Protein AF-A0A924B5Y4-F1 (afdb_monomer)

pLDDT: mean 82.03, std 13.55, range [24.42, 97.62]

Foldseek 3Di:
DDPPPPPPDDDLVRLVLVLVLCQPQVCCLLALDRDDSVQWQAFQAWTKGQRFPQQSKIWTWGWLASRDLQTKIKTHIAPLVCLALVRHDGPVRCVVCVVVQVVCLVVVHDGDDDDSVVSVVVCSSRSHHNFAWIWMARSVPSDIDTDTNLVVVLVCCVPPQDDPQKHKKKAAAPDLCVQVCLVVLNFDAWGKIWPLPVVVNVLVQLQDPCQLVCQLVLNHRMWMFIGGSVRVCVQRVDPPHQKDKHKYDDPVQVVLCVVPVARADVLFVRHHQLAALQGSIIMMIIGHPVSRSVRSVGTDGHDHLLSLLVSLLVSLVSNLVSVCSHPVVCNVVSVVVSVLLNVLSLLLSLLSVCLSVLAALVLSVVSLVVHDPGQHRRNRHVPDDPSVVSVVSSVVSVVVDDDHDPSVVSVVVSCCSNVVPPPPPDPDDDD

Radius of gyration: 23.77 Å; Cα contacts (8 Å, |Δi|>4): 664; chains: 1; bounding box: 83×56×68 Å

Structure (mmCIF, N/CA/C/O backbone):
data_AF-A0A924B5Y4-F1
#
_entry.id   AF-A0A924B5Y4-F1
#
loop_
_atom_site.group_PDB
_atom_site.id
_atom_site.type_symbol
_atom_site.label_atom_id
_atom_site.label_alt_id
_atom_site.label_comp_id
_atom_site.label_asym_id
_atom_site.label_entity_id
_atom_site.label_seq_id
_atom_site.pdbx_PDB_ins_code
_atom_site.Cartn_x
_atom_site.Cartn_y
_atom_site.Cartn_z
_atom_site.occupancy
_atom_site.B_iso_or_equiv
_atom_site.auth_seq_id
_atom_site.auth_comp_id
_atom_site.auth_asym_id
_atom_site.auth_atom_id
_atom_site.pdbx_PDB_model_num
ATOM 1 N N . MET A 1 1 ? 55.555 -1.962 -23.690 1.00 42.62 1 MET A N 1
ATOM 2 C CA . MET A 1 1 ? 54.749 -2.516 -22.583 1.00 42.62 1 MET A CA 1
ATOM 3 C C . MET A 1 1 ? 53.409 -1.802 -22.609 1.00 42.62 1 MET A C 1
ATOM 5 O O . MET A 1 1 ? 53.379 -0.623 -22.283 1.00 42.62 1 MET A O 1
ATOM 9 N N . SER A 1 2 ? 52.344 -2.439 -23.107 1.00 38.19 2 SER A N 1
ATOM 10 C CA . SER A 1 2 ? 51.008 -1.841 -23.033 1.00 38.19 2 SER A CA 1
ATOM 11 C C . SER A 1 2 ? 50.506 -1.978 -21.601 1.00 38.19 2 SER A C 1
ATOM 13 O O . SER A 1 2 ? 50.459 -3.076 -21.048 1.00 38.19 2 SER A O 1
ATOM 15 N N . LEU A 1 3 ? 50.174 -0.847 -20.985 1.00 41.75 3 LEU A N 1
ATOM 16 C CA . LEU A 1 3 ? 49.397 -0.818 -19.756 1.00 41.75 3 LEU A CA 1
ATOM 17 C C . LEU A 1 3 ? 48.005 -1.339 -20.112 1.00 41.75 3 LEU A C 1
ATOM 19 O O . LEU A 1 3 ? 47.174 -0.599 -20.631 1.00 41.75 3 LEU A O 1
ATOM 23 N N . ASN A 1 4 ? 47.777 -2.632 -19.886 1.00 41.16 4 ASN A N 1
ATOM 24 C CA . ASN A 1 4 ? 46.430 -3.175 -19.829 1.00 41.16 4 ASN A CA 1
ATOM 25 C C . ASN A 1 4 ? 45.731 -2.471 -18.665 1.00 41.16 4 ASN A C 1
ATOM 27 O O . ASN A 1 4 ? 45.949 -2.809 -17.502 1.00 41.16 4 ASN A O 1
ATOM 31 N N . SER A 1 5 ? 44.932 -1.453 -18.980 1.00 44.41 5 SER A N 1
ATOM 32 C CA . SER A 1 5 ? 43.961 -0.907 -18.048 1.00 44.41 5 SER A CA 1
ATOM 33 C C . SER A 1 5 ? 42.965 -2.024 -17.754 1.00 44.41 5 SER A C 1
ATOM 35 O O . SER A 1 5 ? 42.061 -2.285 -18.549 1.00 44.41 5 SER A O 1
ATOM 37 N N . PHE A 1 6 ? 43.162 -2.731 -16.645 1.00 50.88 6 PHE A N 1
ATOM 38 C CA . PHE A 1 6 ? 42.131 -3.589 -16.083 1.00 50.88 6 PHE A CA 1
ATOM 39 C C . PHE A 1 6 ? 40.963 -2.675 -15.713 1.00 50.88 6 PHE A C 1
ATOM 41 O O . PHE A 1 6 ? 40.991 -2.005 -14.682 1.00 50.88 6 PHE A O 1
ATOM 48 N N . ALA A 1 7 ? 39.975 -2.571 -16.604 1.00 58.84 7 ALA A N 1
ATOM 49 C CA . ALA A 1 7 ? 38.702 -1.967 -16.260 1.00 58.84 7 ALA A CA 1
ATOM 50 C C . ALA A 1 7 ? 38.158 -2.754 -15.063 1.00 58.84 7 ALA A C 1
ATOM 52 O O . ALA A 1 7 ? 38.030 -3.976 -15.141 1.00 58.84 7 ALA A O 1
ATOM 53 N N . ALA A 1 8 ? 37.930 -2.069 -13.941 1.00 71.56 8 ALA A N 1
ATOM 54 C CA . ALA A 1 8 ? 37.337 -2.691 -12.768 1.00 71.56 8 ALA A CA 1
ATOM 55 C C . ALA A 1 8 ? 36.005 -3.335 -13.173 1.00 71.56 8 ALA A C 1
ATOM 57 O O . ALA A 1 8 ? 35.228 -2.728 -13.917 1.00 71.56 8 ALA A O 1
ATOM 58 N N . GLU A 1 9 ? 35.757 -4.563 -12.714 1.00 73.44 9 GLU A N 1
ATOM 59 C CA . GLU A 1 9 ? 34.491 -5.232 -12.995 1.00 73.44 9 GLU A CA 1
ATOM 60 C C . GLU A 1 9 ? 33.323 -4.366 -12.497 1.00 73.44 9 GLU A C 1
ATOM 62 O O . GLU A 1 9 ? 33.394 -3.808 -11.395 1.00 73.44 9 GLU A O 1
ATOM 67 N N . PRO A 1 10 ? 32.249 -4.221 -13.295 1.00 80.62 10 PRO A N 1
ATOM 68 C CA . PRO A 1 10 ? 31.121 -3.395 -12.909 1.00 80.62 10 PRO A CA 1
ATOM 69 C C . PRO A 1 10 ? 30.474 -3.964 -11.648 1.00 80.62 10 PRO A C 1
ATOM 71 O O . PRO A 1 10 ? 30.192 -5.161 -11.553 1.00 80.62 10 PRO A O 1
ATOM 74 N N . THR A 1 11 ? 30.192 -3.088 -10.690 1.00 89.62 11 THR A N 1
ATOM 75 C CA . THR A 1 11 ? 29.463 -3.434 -9.466 1.00 89.62 11 THR A CA 1
ATOM 76 C C . THR A 1 11 ? 28.086 -4.023 -9.793 1.00 89.62 11 THR A C 1
ATOM 78 O O . THR A 1 11 ? 27.497 -3.724 -10.834 1.00 89.62 11 THR A O 1
ATOM 81 N N . ILE A 1 12 ? 27.512 -4.804 -8.869 1.00 90.25 12 ILE A N 1
ATOM 82 C CA . ILE A 1 12 ? 26.147 -5.351 -9.006 1.00 90.25 12 ILE A CA 1
ATOM 83 C C . ILE A 1 12 ? 25.137 -4.241 -9.340 1.00 90.25 12 ILE A C 1
ATOM 85 O O . ILE A 1 12 ? 24.261 -4.420 -10.182 1.00 90.25 12 ILE A O 1
ATOM 89 N N . GLN A 1 13 ? 25.269 -3.066 -8.716 1.00 90.25 13 GLN A N 1
ATOM 90 C CA . GLN A 1 13 ? 24.391 -1.929 -8.994 1.00 90.25 13 GLN A CA 1
ATOM 91 C C . GLN A 1 13 ? 24.537 -1.425 -10.435 1.00 90.25 13 GLN A C 1
ATOM 93 O O . GLN A 1 13 ? 23.524 -1.261 -11.109 1.00 90.25 13 GLN A O 1
ATOM 98 N N . GLN A 1 14 ? 25.764 -1.252 -10.938 1.00 91.88 14 GLN A N 1
ATOM 99 C CA . GLN A 1 14 ? 26.007 -0.839 -12.329 1.00 91.88 14 GLN A CA 1
ATOM 100 C C . GLN A 1 14 ? 25.445 -1.851 -13.335 1.00 91.88 14 GLN A C 1
ATOM 102 O O . GLN A 1 14 ? 24.817 -1.467 -14.321 1.00 91.88 14 GLN A O 1
ATOM 107 N N . GLN A 1 15 ? 25.595 -3.150 -13.063 1.00 92.38 15 GLN A N 1
ATOM 108 C CA . GLN A 1 15 ? 25.023 -4.197 -13.912 1.00 92.38 15 GLN A CA 1
ATOM 109 C C . GLN A 1 15 ? 23.488 -4.133 -13.938 1.00 92.38 15 GLN A C 1
ATOM 111 O O . GLN A 1 15 ? 22.880 -4.218 -15.005 1.00 92.38 15 GLN A O 1
ATOM 116 N N . ARG A 1 16 ? 22.842 -3.912 -12.787 1.00 94.25 16 ARG A N 1
ATOM 117 C CA . ARG A 1 16 ? 21.380 -3.747 -12.708 1.00 94.25 16 ARG A CA 1
ATOM 118 C C . ARG A 1 16 ? 20.889 -2.496 -13.430 1.00 94.25 16 ARG A C 1
ATOM 120 O O . ARG A 1 16 ? 19.901 -2.582 -14.153 1.00 94.25 16 ARG A O 1
ATOM 127 N N . VAL A 1 17 ? 21.583 -1.368 -13.280 1.00 96.00 17 VAL A N 1
ATOM 128 C CA . VAL A 1 17 ? 21.292 -0.133 -14.029 1.00 96.00 17 VAL A CA 1
ATOM 129 C C . VAL A 1 17 ? 21.338 -0.416 -15.532 1.00 96.00 17 VAL A C 1
ATOM 131 O O . VAL A 1 17 ? 20.384 -0.102 -16.239 1.00 96.00 17 VAL A O 1
ATOM 134 N N . SER A 1 18 ? 22.375 -1.108 -16.011 1.00 95.69 18 SER A N 1
ATOM 135 C CA . SER A 1 18 ? 22.495 -1.497 -17.422 1.00 95.69 18 SER A CA 1
ATOM 136 C C . SER A 1 18 ? 21.327 -2.372 -17.902 1.00 95.69 18 SER A C 1
ATOM 138 O O . SER A 1 18 ? 20.749 -2.113 -18.961 1.00 95.69 18 SER A O 1
ATOM 140 N N . LEU A 1 19 ? 20.921 -3.370 -17.107 1.00 96.31 19 LEU A N 1
ATOM 141 C CA . LEU A 1 19 ? 19.767 -4.219 -17.419 1.00 96.31 19 LEU A CA 1
ATOM 142 C C . LEU A 1 19 ? 18.460 -3.417 -17.511 1.00 96.31 19 LEU A C 1
ATOM 144 O O . LEU A 1 19 ? 17.681 -3.622 -18.442 1.00 96.31 19 LEU A O 1
ATOM 148 N N . ILE A 1 20 ? 18.233 -2.494 -16.575 1.00 97.38 20 ILE A N 1
ATOM 149 C CA . ILE A 1 20 ? 17.045 -1.632 -16.548 1.00 97.38 20 ILE A CA 1
ATOM 150 C C . ILE A 1 20 ? 17.029 -0.696 -17.762 1.00 97.38 20 ILE A C 1
ATOM 152 O O . ILE A 1 20 ? 16.011 -0.617 -18.452 1.00 97.38 20 ILE A O 1
ATOM 156 N N . LEU A 1 21 ? 18.154 -0.041 -18.075 1.00 97.38 21 LEU A N 1
ATOM 157 C CA . LEU A 1 21 ? 18.277 0.810 -19.264 1.00 97.38 21 LEU A CA 1
ATOM 158 C C . LEU A 1 21 ? 17.957 0.034 -20.535 1.00 97.38 21 LEU A C 1
ATOM 160 O O . LEU A 1 21 ? 17.164 0.495 -21.352 1.00 97.38 21 LEU A O 1
ATOM 164 N N . LYS A 1 22 ? 18.526 -1.167 -20.684 1.00 96.75 22 LYS A N 1
ATOM 165 C CA . LYS A 1 22 ? 18.254 -2.039 -21.829 1.00 96.75 22 LYS A CA 1
ATOM 166 C C . LYS A 1 22 ? 16.771 -2.405 -21.913 1.00 96.75 22 LYS A C 1
ATOM 168 O O . LYS A 1 22 ? 16.194 -2.341 -22.994 1.00 96.75 22 LYS A O 1
ATOM 173 N N . ALA A 1 23 ? 16.140 -2.756 -20.792 1.00 96.94 23 ALA A N 1
ATOM 174 C CA . ALA A 1 23 ? 14.726 -3.123 -20.758 1.00 96.94 23 ALA A CA 1
ATOM 175 C C . ALA A 1 23 ? 13.802 -1.980 -21.216 1.00 96.94 23 ALA A C 1
ATOM 177 O O . ALA A 1 23 ? 12.871 -2.224 -21.982 1.00 96.94 23 ALA A O 1
ATOM 178 N N . PHE A 1 24 ? 14.055 -0.739 -20.800 1.00 96.44 24 PHE A N 1
ATOM 179 C CA . PHE A 1 24 ? 13.254 0.403 -21.247 1.00 96.44 24 PHE A CA 1
ATOM 180 C C . PHE A 1 24 ? 13.595 0.839 -22.674 1.00 96.44 24 PHE A C 1
ATOM 182 O O . PHE A 1 24 ? 12.697 0.996 -23.498 1.00 96.44 24 PHE A O 1
ATOM 189 N N . ASN A 1 25 ? 14.881 0.989 -22.997 1.00 96.25 25 ASN A N 1
ATOM 190 C CA . ASN A 1 25 ? 15.318 1.518 -24.292 1.00 96.25 25 ASN A CA 1
ATOM 191 C C . ASN A 1 25 ? 15.069 0.557 -25.464 1.00 96.25 25 ASN A C 1
ATOM 193 O O . ASN A 1 25 ? 15.056 0.998 -26.608 1.00 96.25 25 ASN A O 1
ATOM 197 N N . ASN A 1 26 ? 14.801 -0.726 -25.196 1.00 95.19 26 ASN A N 1
ATOM 198 C CA . ASN A 1 26 ? 14.299 -1.671 -26.198 1.00 95.19 26 ASN A CA 1
ATOM 199 C C . ASN A 1 26 ? 12.836 -1.414 -26.614 1.00 95.19 26 ASN A C 1
ATOM 201 O O . ASN A 1 26 ? 12.369 -2.034 -27.567 1.00 95.19 26 ASN A O 1
ATOM 205 N N . ARG A 1 27 ? 12.112 -0.532 -25.910 1.00 92.81 27 ARG A N 1
ATOM 206 C CA . ARG A 1 27 ? 10.743 -0.096 -26.228 1.00 92.81 27 ARG A CA 1
ATOM 207 C C . ARG A 1 27 ? 10.636 1.438 -26.298 1.00 92.81 27 ARG A C 1
ATOM 209 O O . ARG A 1 27 ? 9.907 2.049 -25.507 1.00 92.81 27 ARG A O 1
ATOM 216 N N . PRO A 1 28 ? 11.372 2.094 -27.214 1.00 91.19 28 PRO A N 1
ATOM 217 C CA . PRO A 1 28 ? 11.437 3.556 -27.297 1.00 91.19 28 PRO A CA 1
ATOM 218 C C . PRO A 1 28 ? 10.090 4.210 -27.658 1.00 91.19 28 PRO A C 1
ATOM 220 O O . PRO A 1 28 ? 9.880 5.405 -27.425 1.00 91.19 28 PRO A O 1
ATOM 223 N N . GLU A 1 29 ? 9.141 3.450 -28.203 1.00 89.38 29 GLU A N 1
ATOM 224 C CA . GLU A 1 29 ? 7.773 3.898 -28.454 1.00 89.38 29 GLU A CA 1
ATOM 225 C C . GLU A 1 29 ? 7.031 4.291 -27.168 1.00 89.38 29 GLU A C 1
ATOM 227 O O . GLU A 1 29 ? 6.195 5.189 -27.218 1.00 89.38 29 GLU A O 1
ATOM 232 N N . ASN A 1 30 ? 7.403 3.715 -26.017 1.00 87.62 30 ASN A N 1
ATOM 233 C CA . ASN A 1 30 ? 6.803 4.004 -24.708 1.00 87.62 30 ASN A CA 1
ATOM 234 C C . ASN A 1 30 ? 7.574 5.068 -23.905 1.00 87.62 30 ASN A C 1
ATOM 236 O O . ASN A 1 30 ? 7.285 5.287 -22.731 1.00 87.62 30 ASN A O 1
ATOM 240 N N . LEU A 1 31 ? 8.581 5.707 -24.511 1.00 92.19 31 LEU A N 1
ATOM 241 C CA . LEU A 1 31 ? 9.456 6.671 -23.847 1.00 92.19 31 LEU A CA 1
ATOM 242 C C . LEU A 1 31 ? 9.463 8.018 -24.565 1.00 92.19 31 LEU A C 1
ATOM 244 O O . LEU A 1 31 ? 9.693 8.085 -25.774 1.00 92.19 31 LEU A O 1
ATOM 248 N N . ILE A 1 32 ? 9.284 9.117 -23.829 1.00 92.00 32 ILE 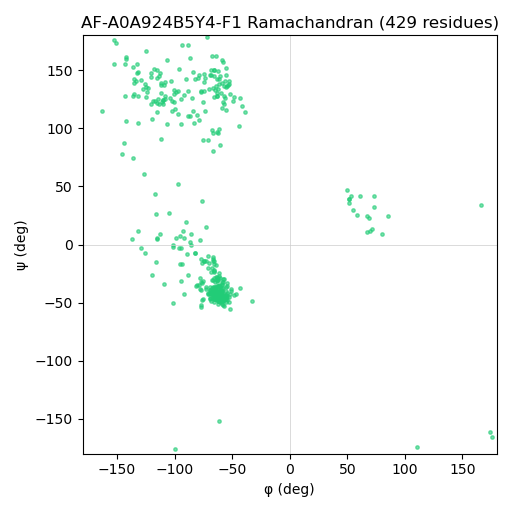A N 1
ATOM 249 C CA . ILE A 1 32 ? 9.413 10.474 -24.397 1.00 92.00 32 ILE A CA 1
ATOM 250 C C . ILE A 1 32 ? 10.839 10.773 -24.881 1.00 92.00 32 ILE A C 1
ATOM 252 O O . ILE A 1 32 ? 11.024 11.530 -25.829 1.00 92.00 32 ILE A O 1
ATOM 256 N N . ARG A 1 33 ? 11.834 10.132 -24.263 1.00 94.06 33 ARG A N 1
ATOM 257 C CA . ARG A 1 33 ? 13.239 10.090 -24.672 1.00 94.06 33 ARG A CA 1
ATOM 258 C C . ARG A 1 33 ? 13.870 8.788 -24.167 1.00 94.06 33 ARG A C 1
ATOM 260 O O . ARG A 1 33 ? 13.384 8.263 -23.167 1.00 94.06 33 ARG A O 1
ATOM 267 N N . PRO A 1 34 ? 14.947 8.284 -24.790 1.00 95.56 34 PRO A N 1
ATOM 268 C CA . PRO A 1 34 ? 15.715 7.187 -24.213 1.00 95.56 34 PRO A CA 1
ATOM 269 C C . PRO A 1 34 ? 16.138 7.498 -22.771 1.00 95.56 34 PRO A C 1
ATOM 271 O O . PRO A 1 34 ? 16.498 8.640 -22.455 1.00 95.56 34 PRO A O 1
ATOM 274 N N . LEU A 1 35 ? 16.089 6.481 -21.914 1.00 96.88 35 LEU A N 1
ATOM 275 C CA . LEU A 1 35 ? 16.594 6.571 -20.552 1.00 96.88 35 LEU A CA 1
ATOM 276 C C . LEU A 1 35 ? 18.119 6.539 -20.547 1.00 96.88 35 LEU A C 1
ATOM 278 O O . LEU A 1 35 ? 18.747 5.845 -21.355 1.00 96.88 35 LEU A O 1
ATOM 282 N N . VAL A 1 36 ? 18.693 7.258 -19.592 1.00 96.56 36 VAL A N 1
ATOM 283 C CA . VAL A 1 36 ? 20.126 7.305 -19.295 1.00 96.56 36 VAL A CA 1
ATOM 284 C C . VAL A 1 36 ? 20.369 6.947 -17.829 1.00 96.56 36 VAL A C 1
ATOM 286 O O . VAL A 1 36 ? 19.439 6.905 -17.029 1.00 96.56 36 VAL A O 1
ATOM 289 N N . GLU A 1 37 ? 21.620 6.674 -17.451 1.00 95.88 37 GLU A N 1
ATOM 290 C CA . GLU A 1 37 ? 21.959 6.210 -16.094 1.00 95.88 37 GLU A CA 1
ATOM 291 C C . GLU A 1 37 ? 21.452 7.138 -14.982 1.00 95.88 37 GLU A C 1
ATOM 293 O O . GLU A 1 37 ? 21.002 6.654 -13.947 1.00 95.88 37 GLU A O 1
ATOM 298 N N . SER A 1 38 ? 21.457 8.458 -15.205 1.00 95.38 38 SER A N 1
ATOM 299 C CA . SER A 1 38 ? 20.978 9.439 -14.224 1.00 95.38 38 SER A CA 1
ATOM 300 C C . SER A 1 38 ? 19.474 9.373 -13.949 1.00 95.38 38 SER A C 1
ATOM 302 O O . SER A 1 38 ? 19.035 9.954 -12.964 1.00 95.38 38 SER A O 1
ATOM 304 N N . ASP A 1 39 ? 18.701 8.683 -14.793 1.00 96.19 39 ASP A N 1
ATOM 305 C CA . ASP A 1 39 ? 17.264 8.459 -14.598 1.00 96.19 39 ASP A CA 1
ATOM 306 C C . ASP A 1 39 ? 16.983 7.281 -13.643 1.00 96.19 39 ASP A C 1
ATOM 308 O O . ASP A 1 39 ? 15.829 7.009 -13.303 1.00 96.19 39 ASP A O 1
ATOM 312 N N . ILE A 1 40 ? 18.018 6.535 -13.232 1.00 96.44 40 ILE A N 1
ATOM 313 C CA . ILE A 1 40 ? 17.900 5.356 -12.370 1.00 96.44 40 ILE A CA 1
ATOM 314 C C . ILE A 1 40 ? 18.591 5.627 -11.036 1.00 96.44 40 ILE A C 1
ATOM 316 O O . ILE A 1 40 ? 19.811 5.725 -10.929 1.00 96.44 40 ILE A O 1
ATOM 320 N N . HIS A 1 41 ? 17.790 5.663 -9.980 1.00 94.38 41 HIS A N 1
ATOM 321 C CA . HIS A 1 41 ? 18.229 5.916 -8.618 1.00 94.38 41 HIS A CA 1
ATOM 322 C C . HIS A 1 41 ? 18.189 4.616 -7.819 1.00 94.38 41 HIS A C 1
ATOM 324 O O . HIS A 1 41 ? 17.124 4.147 -7.413 1.00 94.38 41 HIS A O 1
ATOM 330 N N . MET A 1 42 ? 19.356 4.020 -7.588 1.00 91.38 42 MET A N 1
ATOM 331 C CA . MET A 1 42 ? 19.486 2.789 -6.808 1.00 91.38 42 MET A CA 1
ATOM 332 C C . MET A 1 42 ? 19.731 3.097 -5.330 1.00 91.38 42 MET A C 1
ATOM 334 O O . MET A 1 42 ? 20.644 3.836 -4.976 1.00 91.38 42 MET A O 1
ATOM 338 N N . GLY A 1 43 ? 18.933 2.480 -4.467 1.00 86.06 43 GLY A N 1
ATOM 339 C CA . GLY A 1 43 ? 19.186 2.361 -3.037 1.00 86.06 43 GLY A CA 1
ATOM 340 C C . GLY A 1 43 ? 19.779 0.992 -2.668 1.00 86.06 43 GLY A C 1
ATOM 341 O O . GLY A 1 43 ? 20.022 0.148 -3.536 1.00 86.06 43 GLY A O 1
ATOM 342 N N . PRO A 1 44 ? 19.984 0.723 -1.366 1.00 77.00 44 PRO A N 1
ATOM 343 C CA . PRO A 1 44 ? 20.545 -0.541 -0.885 1.00 77.00 44 PRO A CA 1
ATOM 344 C C . PRO A 1 44 ? 19.706 -1.783 -1.218 1.00 77.00 44 PRO A C 1
ATOM 346 O O . PRO A 1 44 ? 20.273 -2.836 -1.470 1.00 77.00 44 PRO A O 1
ATOM 349 N N . ALA A 1 45 ? 18.372 -1.678 -1.210 1.00 72.25 45 ALA A N 1
ATOM 350 C CA . ALA A 1 45 ? 17.451 -2.821 -1.346 1.00 72.25 45 ALA A CA 1
ATOM 351 C C . ALA A 1 45 ? 16.332 -2.607 -2.387 1.00 72.25 45 ALA A C 1
ATOM 353 O O . ALA A 1 45 ? 15.363 -3.361 -2.447 1.00 72.25 45 ALA A O 1
ATOM 354 N N . GLY A 1 46 ? 16.439 -1.558 -3.197 1.00 86.00 46 GLY A N 1
ATOM 355 C CA . GLY A 1 46 ? 15.432 -1.158 -4.174 1.00 86.00 46 GLY A CA 1
ATOM 356 C C . GLY A 1 46 ? 15.822 0.163 -4.816 1.00 86.00 46 GLY A C 1
ATOM 357 O O . GLY A 1 46 ? 16.981 0.560 -4.734 1.00 86.00 46 GLY A O 1
ATOM 358 N N . GLY A 1 47 ? 14.880 0.863 -5.433 1.00 92.69 47 GLY A N 1
ATOM 359 C CA . GLY A 1 47 ? 15.186 2.133 -6.084 1.00 92.69 47 GLY A CA 1
ATOM 360 C C . GLY A 1 47 ? 14.011 2.746 -6.826 1.00 92.69 47 GLY A C 1
ATOM 361 O O . GLY A 1 47 ? 12.864 2.325 -6.656 1.00 92.69 47 GLY A O 1
ATOM 362 N N . ARG A 1 48 ? 14.315 3.731 -7.665 1.00 94.88 48 ARG A N 1
ATOM 363 C CA . ARG A 1 48 ? 13.364 4.431 -8.525 1.00 94.88 48 ARG A CA 1
ATOM 364 C C . ARG A 1 48 ? 13.933 4.584 -9.932 1.00 94.88 48 ARG A C 1
ATOM 366 O O . ARG A 1 48 ? 15.118 4.854 -10.077 1.00 94.88 48 ARG A O 1
ATOM 373 N N . VAL A 1 49 ? 13.084 4.450 -10.946 1.00 95.31 49 VAL A N 1
ATOM 374 C CA . VAL A 1 49 ? 13.383 4.880 -12.320 1.00 95.31 49 VAL A CA 1
ATOM 375 C C . VAL A 1 49 ? 12.443 6.010 -12.692 1.00 95.31 49 VAL A C 1
ATOM 377 O O . VAL A 1 49 ? 11.230 5.823 -12.618 1.00 95.31 49 VAL A O 1
ATOM 380 N N . ASP A 1 50 ? 12.981 7.144 -13.113 1.00 94.00 50 ASP A N 1
ATOM 381 C CA . ASP A 1 50 ? 12.208 8.292 -13.577 1.00 94.00 50 ASP A CA 1
ATOM 382 C C . ASP A 1 50 ? 12.067 8.220 -15.103 1.00 94.00 50 ASP A C 1
ATOM 384 O O . ASP A 1 50 ? 13.010 8.444 -15.854 1.00 94.00 50 ASP A O 1
ATOM 388 N N . VAL A 1 51 ? 10.880 7.821 -15.571 1.00 92.56 51 VAL A N 1
ATOM 389 C CA . VAL A 1 51 ? 10.649 7.444 -16.979 1.00 92.56 51 VAL A CA 1
ATOM 390 C C . VAL A 1 51 ? 10.118 8.609 -17.809 1.00 92.56 51 VAL A C 1
ATOM 392 O O . VAL A 1 51 ? 10.382 8.707 -19.008 1.00 92.56 51 VAL A O 1
ATOM 395 N N . ASN A 1 52 ? 9.356 9.501 -17.180 1.00 90.00 52 ASN A N 1
ATOM 396 C CA . ASN A 1 52 ? 8.858 10.714 -17.808 1.00 90.00 52 ASN A CA 1
ATOM 397 C C . ASN A 1 52 ? 8.883 11.854 -16.786 1.00 90.00 52 ASN A C 1
ATOM 399 O O . ASN A 1 52 ? 8.057 11.907 -15.876 1.00 90.00 52 ASN A O 1
ATOM 403 N N . ASP A 1 53 ? 9.833 12.767 -16.955 1.00 84.69 53 ASP A N 1
ATOM 404 C CA . ASP A 1 53 ? 10.039 13.946 -16.114 1.00 84.69 53 ASP A CA 1
ATOM 405 C C . ASP A 1 53 ? 8.888 14.957 -16.227 1.00 84.69 53 ASP A C 1
ATOM 407 O O . ASP A 1 53 ? 8.421 15.478 -15.213 1.00 84.69 53 ASP A O 1
ATOM 411 N N . LYS A 1 54 ? 8.363 15.178 -17.439 1.00 84.75 54 LYS A N 1
ATOM 412 C CA . LYS A 1 54 ? 7.231 16.087 -17.696 1.00 84.75 54 LYS A CA 1
ATOM 413 C C . LYS A 1 54 ? 5.957 15.648 -16.978 1.00 84.75 54 LYS A C 1
ATOM 415 O O . LYS A 1 54 ? 5.232 16.478 -16.439 1.00 84.75 54 LYS A O 1
ATOM 420 N N . ALA A 1 55 ? 5.692 14.346 -16.975 1.00 80.56 55 ALA A N 1
ATOM 421 C CA . ALA A 1 55 ? 4.521 13.744 -16.347 1.00 80.56 55 ALA A CA 1
ATOM 422 C C . ALA A 1 55 ? 4.769 13.252 -14.914 1.00 80.56 55 ALA A C 1
ATOM 424 O O . ALA A 1 55 ? 3.840 12.747 -14.282 1.00 80.56 55 ALA A O 1
ATOM 425 N N . LYS A 1 56 ? 6.010 13.355 -14.416 1.00 83.81 56 LYS A N 1
ATOM 426 C CA . LYS A 1 56 ? 6.454 12.792 -13.129 1.00 83.81 56 LYS A CA 1
ATOM 427 C C . LYS A 1 56 ? 6.098 11.3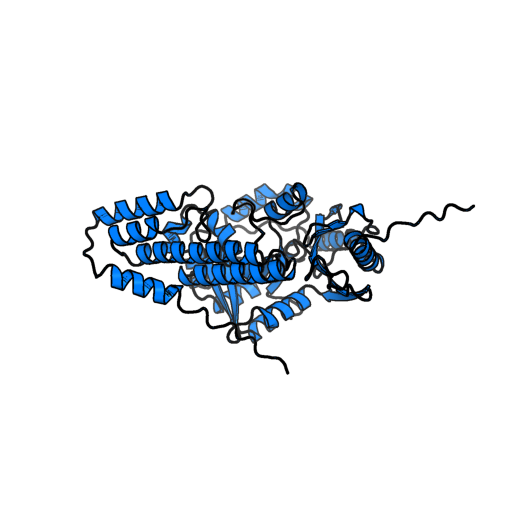03 -12.992 1.00 83.81 56 LYS A C 1
ATOM 429 O O . LYS A 1 56 ? 5.662 10.854 -11.932 1.00 83.81 56 LYS A O 1
ATOM 434 N N . PHE A 1 57 ? 6.226 10.548 -14.086 1.00 87.25 57 PHE A N 1
ATOM 435 C CA . PHE A 1 57 ? 5.939 9.117 -14.105 1.00 87.25 57 PHE A CA 1
ATOM 436 C C . PHE A 1 57 ? 7.208 8.311 -13.863 1.00 87.25 57 PHE A C 1
ATOM 438 O O . PHE A 1 57 ? 8.197 8.436 -14.591 1.00 87.25 57 PHE A O 1
ATOM 445 N N . SER A 1 58 ? 7.138 7.441 -12.861 1.00 92.00 58 SER A N 1
ATOM 446 C CA . SER A 1 58 ? 8.289 6.708 -12.354 1.00 92.00 58 SER A CA 1
ATOM 447 C C . SER A 1 58 ? 7.909 5.282 -11.971 1.00 92.00 58 SER A C 1
ATOM 449 O O . SER A 1 58 ? 6.747 4.976 -11.693 1.00 92.00 58 SER A O 1
ATOM 451 N N . TYR A 1 59 ? 8.910 4.411 -11.908 1.00 94.56 59 TYR A N 1
ATOM 452 C CA . TYR A 1 59 ? 8.784 3.029 -11.464 1.00 94.56 59 TYR A CA 1
ATOM 453 C C . TYR A 1 59 ? 9.511 2.831 -10.141 1.00 94.56 59 TYR A C 1
ATOM 455 O O . TYR A 1 59 ? 10.625 3.317 -9.956 1.00 94.56 59 TYR A O 1
ATOM 463 N N . TYR A 1 60 ? 8.895 2.079 -9.239 1.00 94.62 60 TYR A N 1
ATOM 464 C CA . TYR A 1 60 ? 9.553 1.501 -8.081 1.00 94.62 60 TYR A CA 1
ATOM 465 C C . TYR A 1 60 ? 10.369 0.288 -8.525 1.00 94.62 60 TYR A C 1
ATOM 467 O O . TYR A 1 60 ? 9.850 -0.581 -9.227 1.00 94.62 60 TYR A O 1
ATOM 475 N N . ILE A 1 61 ? 11.626 0.214 -8.095 1.00 95.19 61 ILE A N 1
ATOM 476 C CA . ILE A 1 61 ? 12.507 -0.927 -8.333 1.00 95.19 61 ILE A CA 1
ATOM 477 C C . ILE A 1 61 ? 12.471 -1.820 -7.097 1.00 95.19 61 ILE A C 1
ATOM 479 O O . ILE A 1 61 ? 12.995 -1.459 -6.040 1.00 95.19 61 ILE A O 1
ATOM 483 N N . HIS A 1 62 ? 11.900 -3.008 -7.252 1.00 93.62 62 HIS A N 1
ATOM 484 C CA . HIS A 1 62 ? 11.979 -4.083 -6.279 1.00 93.62 62 HIS A CA 1
ATOM 485 C C . HIS A 1 62 ? 13.064 -5.082 -6.683 1.00 93.62 62 HIS A C 1
ATOM 487 O O . HIS A 1 62 ? 13.092 -5.564 -7.815 1.00 93.62 62 HIS A O 1
ATOM 493 N N . ILE A 1 63 ? 13.930 -5.433 -5.737 1.00 92.06 63 ILE A N 1
ATOM 494 C CA . ILE A 1 63 ? 14.925 -6.495 -5.890 1.00 92.06 63 ILE A CA 1
ATOM 495 C C . ILE A 1 63 ? 14.709 -7.462 -4.740 1.00 92.06 63 ILE A C 1
ATOM 497 O O . ILE A 1 63 ? 14.676 -7.028 -3.589 1.00 92.06 63 ILE A O 1
ATOM 501 N N . ALA A 1 64 ? 14.543 -8.747 -5.047 1.00 86.94 64 ALA A N 1
ATOM 502 C CA . ALA A 1 64 ? 14.262 -9.754 -4.032 1.00 86.94 64 ALA A CA 1
ATOM 503 C C . ALA A 1 64 ? 15.470 -10.003 -3.116 1.00 86.94 64 ALA A C 1
ATOM 505 O O . ALA A 1 64 ? 15.283 -10.102 -1.909 1.00 86.94 64 ALA A O 1
ATOM 506 N N . GLU A 1 65 ? 16.683 -10.065 -3.678 1.00 91.62 65 GLU A N 1
ATOM 507 C CA . GLU A 1 65 ? 17.938 -10.297 -2.950 1.00 91.62 65 GLU A CA 1
ATOM 508 C C . GLU A 1 65 ? 18.990 -9.264 -3.381 1.00 91.62 65 GLU A C 1
ATOM 510 O O . GLU A 1 65 ? 19.557 -9.317 -4.475 1.00 91.62 65 GLU A O 1
ATOM 515 N N . ALA A 1 66 ? 19.249 -8.264 -2.534 1.00 88.12 66 ALA A N 1
ATOM 516 C CA . ALA A 1 66 ? 20.008 -7.079 -2.928 1.00 88.12 66 ALA A CA 1
ATOM 517 C C . ALA A 1 66 ? 21.472 -7.375 -3.281 1.00 88.12 66 ALA A C 1
ATOM 519 O O . ALA A 1 66 ? 22.033 -6.702 -4.144 1.00 88.12 66 ALA A O 1
ATOM 520 N N . ASN A 1 67 ? 22.060 -8.406 -2.682 1.00 88.25 67 ASN A N 1
ATOM 521 C CA . ASN A 1 67 ? 23.459 -8.776 -2.896 1.00 88.25 67 ASN A CA 1
ATOM 522 C C . ASN A 1 67 ? 23.647 -9.885 -3.945 1.00 88.25 67 ASN A C 1
ATOM 524 O O . ASN A 1 67 ? 24.786 -10.216 -4.257 1.00 88.25 67 ASN A O 1
ATOM 528 N N . ASP A 1 68 ? 22.566 -10.442 -4.504 1.00 90.75 68 ASP A N 1
ATOM 529 C CA . ASP A 1 68 ? 22.645 -11.432 -5.581 1.00 90.75 68 ASP A CA 1
ATOM 530 C C . ASP A 1 68 ? 22.387 -10.776 -6.943 1.00 90.75 68 ASP A C 1
ATOM 532 O O . ASP A 1 68 ? 21.292 -10.283 -7.230 1.00 90.75 68 ASP A O 1
ATOM 536 N N . MET A 1 69 ? 23.391 -10.788 -7.820 1.00 88.06 69 MET A N 1
ATOM 537 C CA . MET A 1 69 ? 23.244 -10.272 -9.181 1.00 88.06 69 MET A CA 1
ATOM 538 C C . MET A 1 69 ? 22.208 -11.060 -10.001 1.00 88.06 69 MET A C 1
ATOM 540 O O . MET A 1 69 ? 21.556 -10.492 -10.873 1.00 88.06 69 MET A O 1
ATOM 544 N N . LYS A 1 70 ? 22.000 -12.346 -9.696 1.00 92.25 70 LYS A N 1
ATOM 545 C CA . LYS A 1 70 ? 21.019 -13.190 -10.392 1.00 92.25 70 LYS A CA 1
ATOM 546 C C . LYS A 1 70 ? 19.581 -12.929 -9.949 1.00 92.25 70 LYS A C 1
ATOM 548 O O . LYS A 1 70 ? 18.658 -13.363 -10.642 1.00 92.25 70 LYS A O 1
ATOM 553 N N . SER A 1 71 ? 19.381 -12.202 -8.846 1.00 92.50 71 SER A N 1
ATOM 554 C CA . SER A 1 71 ? 18.055 -11.844 -8.349 1.00 92.50 71 SER A CA 1
ATOM 555 C C . SER A 1 71 ? 17.237 -11.145 -9.431 1.00 92.50 71 SER A C 1
ATOM 557 O O . SER A 1 71 ? 17.707 -10.225 -10.101 1.00 92.50 71 SER A O 1
ATOM 559 N N . ALA A 1 72 ? 15.969 -11.534 -9.544 1.00 92.69 72 ALA A N 1
ATOM 560 C CA . ALA A 1 72 ? 15.019 -10.831 -10.390 1.00 92.69 72 ALA A CA 1
ATOM 561 C C . ALA A 1 72 ? 14.854 -9.368 -9.938 1.00 92.69 72 ALA A C 1
ATOM 563 O O . ALA A 1 72 ? 14.887 -9.062 -8.739 1.00 92.69 72 ALA A O 1
ATOM 564 N N . ILE A 1 73 ? 14.659 -8.490 -10.921 1.00 95.38 73 ILE A N 1
ATOM 565 C CA . ILE A 1 73 ? 14.323 -7.078 -10.746 1.00 95.38 73 ILE A CA 1
ATOM 566 C C . ILE A 1 73 ? 12.879 -6.909 -11.206 1.00 95.38 73 ILE A C 1
ATOM 568 O O . ILE A 1 73 ? 12.545 -7.251 -12.339 1.00 95.38 73 ILE A O 1
ATOM 572 N N . THR A 1 74 ? 12.017 -6.382 -10.346 1.00 96.06 74 THR A N 1
ATOM 573 C CA . THR A 1 74 ? 10.629 -6.062 -10.691 1.00 96.06 74 THR A CA 1
ATOM 574 C C . THR A 1 74 ? 10.450 -4.556 -10.650 1.00 96.06 74 THR A C 1
ATOM 576 O O . THR A 1 74 ? 10.668 -3.929 -9.616 1.00 96.06 74 THR A O 1
ATOM 579 N N . LEU A 1 75 ? 10.055 -3.971 -11.773 1.00 96.44 75 LEU A N 1
ATOM 580 C CA . LEU A 1 75 ? 9.757 -2.555 -11.894 1.00 96.44 75 LEU A CA 1
ATOM 581 C C . LEU A 1 75 ? 8.246 -2.375 -11.899 1.00 96.44 75 LEU A C 1
ATOM 583 O O . LEU A 1 75 ? 7.561 -2.818 -12.823 1.00 96.44 75 LEU A O 1
ATOM 587 N N . ILE A 1 76 ? 7.737 -1.710 -10.868 1.00 94.50 76 ILE A N 1
ATOM 588 C CA . ILE A 1 76 ? 6.307 -1.487 -10.660 1.00 94.50 76 ILE A CA 1
ATOM 589 C C . ILE A 1 76 ? 6.021 0.001 -10.891 1.00 94.50 76 ILE A C 1
ATOM 591 O O . ILE A 1 76 ? 6.605 0.831 -10.193 1.00 94.50 76 ILE A O 1
ATOM 595 N N . PRO A 1 77 ? 5.144 0.375 -11.835 1.00 92.25 77 PRO A N 1
ATOM 596 C CA . PRO A 1 77 ? 4.817 1.776 -12.075 1.00 92.25 77 PRO A CA 1
ATOM 597 C C . PRO A 1 77 ? 4.187 2.393 -10.819 1.00 92.25 77 PRO A C 1
ATOM 599 O O . PRO A 1 77 ? 3.434 1.726 -10.110 1.00 92.25 77 PRO A O 1
ATOM 602 N N . MET A 1 78 ? 4.498 3.652 -10.517 1.00 88.00 78 MET A N 1
ATOM 603 C CA . MET A 1 78 ? 4.025 4.357 -9.317 1.00 88.00 78 MET A CA 1
ATOM 604 C C . MET A 1 78 ? 2.959 5.406 -9.650 1.00 88.00 78 MET A C 1
ATOM 606 O O . MET A 1 78 ? 2.870 5.874 -10.784 1.00 88.00 78 MET A O 1
ATOM 610 N N . ALA A 1 79 ? 2.161 5.780 -8.641 1.00 75.44 79 ALA A N 1
ATOM 611 C CA . ALA A 1 79 ? 1.096 6.790 -8.724 1.00 75.44 79 ALA A CA 1
ATOM 612 C C . ALA A 1 79 ? 0.111 6.548 -9.885 1.00 75.44 79 ALA A C 1
ATOM 614 O O . ALA A 1 79 ? -0.391 7.475 -10.527 1.00 75.44 79 ALA A O 1
ATOM 615 N N . THR A 1 80 ? -0.177 5.276 -10.163 1.00 77.06 80 THR A N 1
ATOM 616 C CA . THR A 1 80 ? -0.884 4.862 -11.383 1.00 77.06 80 THR A CA 1
ATOM 617 C C . THR A 1 80 ? -2.367 5.171 -11.361 1.00 77.06 80 THR A C 1
ATOM 619 O O . THR A 1 80 ? -3.018 5.223 -12.402 1.00 77.06 80 THR A O 1
ATOM 622 N N . SER A 1 81 ? -2.888 5.481 -10.180 1.00 61.69 81 SER A N 1
ATOM 623 C CA . SER A 1 81 ? -4.261 5.912 -9.990 1.00 61.69 81 SER A CA 1
ATOM 624 C C . SER A 1 81 ? -4.560 7.264 -10.647 1.00 61.69 81 SER A C 1
ATOM 626 O O . SER A 1 81 ? -5.726 7.603 -10.847 1.00 61.69 81 SER A O 1
ATOM 628 N N . ARG A 1 82 ? -3.528 8.023 -11.042 1.00 61.09 82 ARG A N 1
ATOM 629 C CA . ARG A 1 82 ? -3.692 9.198 -11.900 1.00 61.09 82 ARG A CA 1
ATOM 630 C C . ARG A 1 82 ? -4.114 8.779 -13.304 1.00 61.09 82 ARG A C 1
ATOM 632 O O . ARG A 1 82 ? -5.093 9.324 -13.786 1.00 61.09 82 ARG A O 1
ATOM 639 N N . PHE A 1 83 ? -3.486 7.768 -13.909 1.00 62.44 83 PHE A N 1
ATOM 640 C CA . PHE A 1 83 ? -3.612 7.394 -15.333 1.00 62.44 83 PHE A CA 1
ATOM 641 C C . PHE A 1 83 ? -4.932 6.737 -15.754 1.00 62.44 83 PHE A C 1
ATOM 643 O O . PHE A 1 83 ? -5.020 6.197 -16.845 1.00 62.44 83 PHE A O 1
ATOM 650 N N . THR A 1 84 ? -5.999 6.791 -14.962 1.00 64.38 84 THR A N 1
ATOM 651 C CA . THR A 1 84 ? -7.312 6.314 -15.423 1.00 64.38 84 THR A CA 1
ATOM 652 C C . THR A 1 84 ? -8.018 7.429 -16.199 1.00 64.38 84 THR A C 1
ATOM 654 O O . THR A 1 84 ? -8.212 8.483 -15.599 1.00 64.38 84 THR A O 1
ATOM 657 N N . PRO A 1 85 ? -8.482 7.241 -17.449 1.00 57.84 85 PRO A N 1
ATOM 658 C CA . PRO A 1 85 ? -9.093 8.316 -18.242 1.00 57.84 85 PRO A CA 1
ATOM 659 C C . PRO A 1 85 ? -10.210 9.036 -17.484 1.00 57.84 85 PRO A C 1
ATOM 661 O O . PRO A 1 85 ? -10.242 10.253 -17.397 1.00 57.84 85 PRO A O 1
ATOM 664 N N . THR A 1 86 ? -11.059 8.274 -16.797 1.00 59.06 86 THR A N 1
ATOM 665 C CA . THR A 1 86 ? -12.208 8.801 -16.053 1.00 59.06 86 THR A CA 1
ATOM 666 C C . THR A 1 86 ? -11.858 9.661 -14.834 1.00 59.06 86 THR A C 1
ATOM 668 O O . THR A 1 86 ? -12.761 10.283 -14.270 1.00 59.06 86 THR A O 1
ATOM 671 N N . TYR A 1 87 ? -10.595 9.668 -14.396 1.00 64.06 87 TYR A N 1
ATOM 672 C CA . TYR A 1 87 ? -10.115 10.427 -13.234 1.00 64.06 87 TYR A CA 1
ATOM 673 C C . TYR A 1 87 ? -8.776 11.138 -13.465 1.00 64.06 87 TYR A C 1
ATOM 675 O O . TYR A 1 87 ? -8.234 11.698 -12.510 1.00 64.06 87 TYR A O 1
ATOM 683 N N . TYR A 1 88 ? -8.223 11.089 -14.679 1.00 69.56 88 TYR A N 1
ATOM 684 C CA . TYR A 1 88 ? -6.956 11.732 -14.986 1.00 69.56 88 TYR A CA 1
ATOM 685 C C . TYR A 1 88 ? -7.192 13.231 -15.137 1.00 69.56 88 TYR A C 1
ATOM 687 O O . TYR A 1 88 ? -8.115 13.667 -15.822 1.00 69.56 88 TYR A O 1
ATOM 695 N N . GLN A 1 89 ? -6.342 14.004 -14.477 1.00 73.38 89 GLN A N 1
ATOM 696 C CA . GLN A 1 89 ? -6.273 15.453 -14.572 1.00 73.38 89 GLN A CA 1
ATOM 697 C C . GLN A 1 89 ? -4.790 15.790 -14.688 1.00 73.38 89 GLN A C 1
ATOM 699 O O . GLN A 1 89 ? -3.983 15.287 -13.901 1.00 73.38 89 GLN A O 1
ATOM 704 N N . THR A 1 90 ? -4.423 16.599 -15.679 1.00 76.19 90 THR A N 1
ATOM 705 C CA . THR A 1 90 ? -3.049 17.110 -15.781 1.00 76.19 90 THR A CA 1
ATOM 706 C C . THR A 1 90 ? -2.721 17.965 -14.555 1.00 76.19 90 THR A C 1
ATOM 708 O O . THR A 1 90 ? -3.607 18.620 -14.005 1.00 76.19 90 THR A O 1
ATOM 711 N N . ASP A 1 91 ? -1.452 17.998 -14.134 1.00 76.06 91 ASP A N 1
ATOM 712 C CA . ASP A 1 91 ? -1.017 18.838 -13.004 1.00 76.06 91 ASP A CA 1
ATOM 713 C C . ASP A 1 91 ? -1.414 20.315 -13.224 1.00 76.06 91 ASP A C 1
ATOM 715 O O . ASP A 1 91 ? -1.946 20.954 -12.321 1.00 76.06 91 ASP A O 1
ATOM 719 N N . ALA A 1 92 ? -1.252 20.829 -14.450 1.00 80.94 92 ALA A N 1
ATOM 720 C CA . ALA A 1 92 ? -1.644 22.194 -14.808 1.00 80.94 92 ALA A CA 1
ATOM 721 C C . ALA A 1 92 ? -3.154 22.440 -14.648 1.00 80.94 92 ALA A C 1
ATOM 723 O O . ALA A 1 92 ? -3.565 23.472 -14.119 1.00 80.94 92 ALA A O 1
ATOM 724 N N . TRP A 1 93 ? -3.986 21.481 -15.068 1.00 85.38 93 TRP A N 1
ATOM 725 C CA . TRP A 1 93 ? -5.432 21.568 -14.884 1.00 85.38 93 TRP A CA 1
ATOM 726 C C . TRP A 1 93 ? -5.811 21.502 -13.400 1.00 85.38 93 TRP A C 1
ATOM 728 O O . TRP A 1 93 ? -6.642 22.291 -12.950 1.00 85.38 93 TRP A O 1
ATOM 738 N N . TRP A 1 94 ? -5.186 20.602 -12.630 1.00 81.44 94 TRP A N 1
ATOM 739 C CA . TRP A 1 94 ? -5.421 20.469 -11.189 1.00 81.44 94 TRP A CA 1
ATOM 740 C C . TRP A 1 94 ? -5.115 21.772 -10.452 1.00 81.44 94 TRP A C 1
ATOM 742 O O . TRP A 1 94 ? -5.942 22.243 -9.672 1.00 81.44 94 TRP A O 1
ATOM 752 N N . ASP A 1 95 ? -3.954 22.369 -10.719 1.00 83.94 95 ASP A N 1
ATOM 753 C CA . ASP A 1 95 ? -3.532 23.606 -10.065 1.00 83.94 95 ASP A CA 1
ATOM 754 C C . ASP A 1 95 ? -4.455 24.782 -10.421 1.00 83.94 95 ASP A C 1
ATOM 756 O O . ASP A 1 95 ? -4.791 25.575 -9.541 1.00 83.94 95 ASP A O 1
ATOM 760 N N . ALA A 1 96 ? -4.945 24.849 -11.664 1.00 87.62 96 ALA A N 1
ATOM 761 C CA . ALA A 1 96 ? -5.896 25.874 -12.098 1.00 87.62 96 ALA A CA 1
ATOM 762 C C . ALA A 1 96 ? -7.284 25.754 -11.434 1.00 87.62 96 ALA A C 1
ATOM 764 O O . ALA A 1 96 ? -7.934 26.771 -11.206 1.00 87.62 96 ALA A O 1
ATOM 765 N N . HIS A 1 97 ? -7.727 24.539 -11.085 1.00 87.69 97 HIS A N 1
ATOM 766 C CA . HIS A 1 97 ? -9.085 24.276 -10.573 1.00 87.69 97 HIS A CA 1
ATOM 767 C C . HIS A 1 97 ? -9.117 23.839 -9.101 1.00 87.69 97 HIS A C 1
ATOM 769 O O . HIS A 1 97 ? -10.159 23.421 -8.592 1.00 87.69 97 HIS A O 1
ATOM 775 N N . LYS A 1 98 ? -7.991 23.918 -8.382 1.00 86.19 98 LYS A N 1
ATOM 776 C CA . LYS A 1 98 ? -7.864 23.400 -7.012 1.00 86.19 98 LYS A CA 1
ATOM 777 C C . LYS A 1 98 ? -8.918 23.966 -6.055 1.00 86.19 98 LYS A C 1
ATOM 779 O O . LYS A 1 98 ? -9.537 23.206 -5.313 1.00 86.19 98 LYS A O 1
ATOM 784 N N . THR A 1 99 ? -9.151 25.278 -6.090 1.00 87.69 99 THR A N 1
ATOM 785 C CA . THR A 1 99 ? -10.152 25.936 -5.235 1.00 87.69 99 THR A CA 1
ATOM 786 C C . THR A 1 99 ? -11.570 25.479 -5.575 1.00 87.69 99 THR A C 1
ATOM 788 O O . THR A 1 99 ? -12.346 25.188 -4.671 1.00 87.69 99 THR A O 1
ATOM 791 N N . GLU A 1 100 ? -11.900 25.332 -6.860 1.00 86.69 100 GLU A N 1
ATOM 792 C CA . GLU A 1 100 ? -13.210 24.833 -7.300 1.00 86.69 100 GLU A CA 1
ATOM 793 C C . GLU A 1 100 ? -13.445 23.377 -6.879 1.00 86.69 100 GLU A C 1
ATOM 795 O O . GLU A 1 100 ? -14.549 23.015 -6.470 1.00 86.69 100 GLU A O 1
ATOM 800 N N . LEU A 1 101 ? -12.404 22.541 -6.936 1.00 81.44 101 LEU A N 1
ATOM 801 C CA . LEU A 1 101 ? -12.440 21.155 -6.466 1.00 81.44 101 LEU A CA 1
ATOM 802 C C . LEU A 1 101 ? -12.684 21.071 -4.955 1.00 81.44 101 LEU A C 1
ATOM 804 O O . LEU A 1 101 ? -13.503 20.262 -4.508 1.00 81.44 101 LEU A O 1
ATOM 808 N N . GLU A 1 102 ? -11.986 21.891 -4.167 1.00 80.44 102 GLU A N 1
ATOM 809 C CA . GLU A 1 102 ? -12.168 21.972 -2.714 1.00 80.44 102 GLU A CA 1
ATOM 810 C C . GLU A 1 102 ? -13.588 22.443 -2.364 1.00 80.44 102 GLU A C 1
ATOM 812 O O . GLU A 1 102 ? -14.271 21.800 -1.561 1.00 80.44 102 GLU A O 1
ATOM 817 N N . ASP A 1 103 ? -14.080 23.478 -3.042 1.00 82.25 103 ASP A N 1
ATOM 818 C CA . ASP A 1 103 ? -15.436 24.000 -2.879 1.00 82.25 103 ASP A CA 1
ATOM 819 C C . ASP A 1 103 ? -16.511 22.977 -3.253 1.00 82.25 103 ASP A C 1
ATOM 821 O O . ASP A 1 103 ? -17.468 22.774 -2.500 1.00 82.25 103 ASP A O 1
ATOM 825 N N . ALA A 1 104 ? -16.360 22.297 -4.392 1.00 79.44 104 ALA A N 1
ATOM 826 C CA . ALA A 1 104 ? -17.280 21.251 -4.821 1.00 79.44 104 ALA A CA 1
ATOM 827 C C . ALA A 1 104 ? -17.306 20.095 -3.813 1.00 79.44 104 ALA A C 1
ATOM 829 O O . ALA A 1 104 ? -18.380 19.605 -3.456 1.00 79.44 104 ALA A O 1
ATOM 830 N N . LYS A 1 105 ? -16.142 19.701 -3.281 1.00 73.12 105 LYS A N 1
ATOM 831 C CA . LYS A 1 105 ? -16.039 18.667 -2.245 1.00 73.12 105 LYS A CA 1
ATOM 832 C C . LYS A 1 105 ? -16.767 19.070 -0.961 1.00 73.12 105 LYS A C 1
ATOM 834 O O . LYS A 1 105 ? -17.535 18.262 -0.430 1.00 73.12 105 LYS A O 1
ATOM 839 N N . LEU A 1 106 ? -16.554 20.299 -0.485 1.00 72.56 106 LEU A N 1
ATOM 840 C CA . LEU A 1 106 ? -17.196 20.839 0.718 1.00 72.56 106 LEU A CA 1
ATOM 841 C C . LEU A 1 106 ? -18.717 20.952 0.550 1.00 72.56 106 LEU A C 1
ATOM 843 O O . LEU A 1 106 ? -19.467 20.537 1.431 1.00 72.56 106 LEU A O 1
ATOM 847 N N . LYS A 1 107 ? -19.173 21.451 -0.603 1.00 76.00 107 LYS A N 1
ATOM 848 C CA . LYS A 1 107 ? -20.596 21.668 -0.922 1.00 76.00 107 LYS A CA 1
ATOM 849 C C . LYS A 1 107 ? -21.312 20.406 -1.421 1.00 76.00 107 LYS A C 1
ATOM 851 O O . LYS A 1 107 ? -22.523 20.423 -1.608 1.00 76.00 107 LYS A O 1
ATOM 856 N N . GLY A 1 108 ? -20.586 19.309 -1.652 1.00 66.81 108 GLY A N 1
ATOM 857 C CA . GLY A 1 108 ? -21.138 18.075 -2.219 1.00 66.81 108 GLY A CA 1
ATOM 858 C C . GLY A 1 108 ? -21.591 18.203 -3.679 1.00 66.81 108 GLY A C 1
ATOM 859 O O . GLY A 1 108 ? -22.449 17.439 -4.119 1.00 66.81 108 GLY A O 1
ATOM 860 N N . LEU A 1 109 ? -21.031 19.157 -4.420 1.00 73.56 109 LEU A N 1
ATOM 861 C CA . LEU A 1 109 ? -21.328 19.395 -5.829 1.00 73.56 109 LEU A CA 1
ATOM 862 C C . LEU A 1 109 ? -20.451 18.512 -6.733 1.00 73.56 109 LEU A C 1
ATOM 864 O O . LEU A 1 109 ? -19.409 18.010 -6.298 1.00 73.56 109 LEU A O 1
ATOM 868 N N . PRO A 1 110 ? -20.844 18.292 -8.001 1.00 68.38 110 PRO A N 1
ATOM 869 C CA . PRO A 1 110 ? -19.961 17.671 -8.978 1.00 68.38 110 PRO A CA 1
ATOM 870 C C . PRO A 1 110 ? -18.652 18.459 -9.098 1.00 68.38 110 PRO A C 1
ATOM 872 O O . PRO A 1 110 ? -18.672 19.660 -9.346 1.00 68.38 110 PRO A O 1
ATOM 875 N N . ALA A 1 111 ? -17.524 17.770 -8.934 1.00 74.38 111 ALA A N 1
ATOM 876 C CA . ALA A 1 111 ? -16.211 18.338 -9.208 1.00 74.38 111 ALA A CA 1
ATOM 877 C C . ALA A 1 111 ? -16.080 18.692 -10.704 1.00 74.38 111 ALA A C 1
ATOM 879 O O . ALA A 1 111 ? -16.572 17.909 -11.534 1.00 74.38 111 ALA A O 1
ATOM 880 N N . PRO A 1 112 ? -15.405 19.806 -11.057 1.00 78.56 112 PRO A N 1
ATOM 881 C CA . PRO A 1 112 ? -15.022 20.068 -12.439 1.00 78.56 112 PRO A CA 1
ATOM 882 C C . PRO A 1 112 ? -14.198 18.894 -12.986 1.00 78.56 112 PRO A C 1
ATOM 884 O O . PRO A 1 112 ? -13.545 18.155 -12.239 1.00 78.56 112 PRO A O 1
ATOM 887 N N . LYS A 1 113 ? -14.268 18.680 -14.299 1.00 78.06 113 LYS A N 1
ATOM 888 C CA . LYS A 1 113 ? -13.552 17.604 -14.991 1.00 78.06 113 LYS A CA 1
ATOM 889 C C . LYS A 1 113 ? -12.790 18.183 -16.168 1.00 78.06 113 LYS A C 1
ATOM 891 O O . LYS A 1 113 ? -13.319 19.055 -16.851 1.00 78.06 113 LYS A O 1
ATOM 896 N N . GLN A 1 114 ? -11.586 17.672 -16.394 1.00 81.56 114 GLN A N 1
ATOM 897 C CA . GLN A 1 114 ? -10.864 17.946 -17.625 1.00 81.56 114 GLN A CA 1
ATOM 898 C C . GLN A 1 114 ? -11.569 17.243 -18.790 1.00 81.56 114 GLN A C 1
ATOM 900 O O . GLN A 1 114 ? -12.155 16.169 -18.601 1.00 81.56 114 GLN A O 1
ATOM 905 N N . ASP A 1 115 ? -11.534 17.870 -19.963 1.00 83.75 115 ASP A N 1
ATOM 906 C CA . ASP A 1 115 ? -12.053 17.272 -21.184 1.00 83.75 115 ASP A CA 1
ATOM 907 C C . ASP A 1 115 ? -11.330 15.952 -21.490 1.00 83.75 115 ASP A C 1
ATOM 909 O O . ASP A 1 115 ? -10.123 15.805 -21.276 1.00 83.75 115 ASP A O 1
ATOM 913 N N . MET A 1 116 ? -12.091 14.953 -21.933 1.00 81.12 116 MET A N 1
ATOM 914 C CA . MET A 1 116 ? -11.552 13.608 -22.090 1.00 81.12 116 MET A CA 1
ATOM 915 C C . MET A 1 116 ? -10.665 13.458 -23.319 1.00 81.12 116 MET A C 1
ATOM 917 O O . MET A 1 116 ? -9.707 12.683 -23.267 1.00 81.12 116 MET A O 1
ATOM 921 N N . ASP A 1 117 ? -10.938 14.204 -24.382 1.00 84.31 117 ASP A N 1
ATOM 922 C CA . ASP A 1 117 ? -10.122 14.177 -25.588 1.00 84.31 117 ASP A CA 1
ATOM 923 C C . ASP A 1 117 ? -8.789 14.889 -25.328 1.00 84.31 117 ASP A C 1
ATOM 925 O O . ASP A 1 117 ? -7.738 14.361 -25.695 1.00 84.31 117 ASP A O 1
ATOM 929 N N . GLU A 1 118 ? -8.797 15.994 -24.570 1.00 84.19 118 GLU A N 1
ATOM 930 C CA . GLU A 1 118 ? -7.568 16.651 -24.095 1.00 84.19 118 GLU A CA 1
ATOM 931 C C . GLU A 1 118 ? -6.695 15.712 -23.251 1.00 84.19 118 GLU A C 1
ATOM 933 O O . GLU A 1 118 ? -5.478 15.640 -23.434 1.00 84.19 118 GLU A O 1
ATOM 938 N N . VAL A 1 119 ? -7.306 14.964 -22.327 1.00 82.62 119 VAL A N 1
ATOM 939 C CA . VAL A 1 119 ? -6.598 13.973 -21.503 1.00 82.62 119 VAL A CA 1
ATOM 940 C C . VAL A 1 119 ? -5.987 12.875 -22.371 1.00 82.62 119 VAL A C 1
ATOM 942 O O . VAL A 1 119 ? -4.831 12.504 -22.165 1.00 82.62 119 VAL A O 1
ATOM 945 N N . MET A 1 120 ? -6.740 12.345 -23.335 1.00 83.56 120 MET A N 1
ATOM 946 C CA . MET A 1 120 ? -6.261 11.283 -24.221 1.00 83.56 120 MET A CA 1
ATOM 947 C C . MET A 1 120 ? -5.122 11.765 -25.121 1.00 83.56 120 MET A C 1
ATOM 949 O O . MET A 1 120 ? -4.114 11.065 -25.248 1.00 83.56 120 MET A O 1
ATOM 953 N N . GLN A 1 121 ? -5.244 12.969 -25.682 1.00 87.31 121 GLN A N 1
ATOM 954 C CA . GLN A 1 121 ? -4.185 13.604 -26.457 1.00 87.31 121 GLN A CA 1
ATOM 955 C C . GLN A 1 121 ? -2.927 13.797 -25.604 1.00 87.31 121 GLN A C 1
ATOM 957 O O . GLN A 1 121 ? -1.838 13.403 -26.016 1.00 87.31 121 GLN A O 1
ATOM 962 N N . TRP A 1 122 ? -3.072 14.318 -24.384 1.00 85.81 122 TRP A N 1
ATOM 963 C CA . TRP A 1 122 ? -1.944 14.525 -23.481 1.00 85.81 122 TRP A CA 1
ATOM 964 C C . TRP A 1 122 ? -1.250 13.208 -23.102 1.00 85.81 122 TRP A C 1
ATOM 966 O O . TRP A 1 122 ? -0.022 13.127 -23.118 1.00 85.81 122 TRP A O 1
ATOM 976 N N . LEU A 1 123 ? -2.011 12.145 -22.805 1.00 86.88 123 LEU A N 1
ATOM 977 C CA . LEU A 1 123 ? -1.441 10.821 -22.530 1.00 86.88 123 LEU A CA 1
ATOM 978 C C . LEU A 1 123 ? -0.646 10.300 -23.733 1.00 86.88 123 LEU A C 1
ATOM 980 O O . LEU A 1 123 ? 0.448 9.767 -23.550 1.00 86.88 123 LEU A O 1
ATOM 984 N N . GLN A 1 124 ? -1.156 10.494 -24.952 1.00 88.81 124 GLN A N 1
ATOM 985 C CA . GLN A 1 124 ? -0.469 10.109 -26.182 1.00 88.81 124 GLN A CA 1
ATOM 986 C C . GLN A 1 124 ? 0.818 10.920 -26.402 1.00 88.81 124 GLN A C 1
ATOM 988 O O . GLN A 1 124 ? 1.868 10.332 -26.666 1.00 88.81 124 GLN A O 1
ATOM 993 N N . GLU A 1 125 ? 0.768 12.245 -26.247 1.00 89.56 125 GLU A N 1
ATOM 994 C CA . GLU A 1 125 ? 1.930 13.140 -26.358 1.00 89.56 125 GLU A CA 1
ATOM 995 C C . GLU A 1 125 ? 3.028 12.786 -25.346 1.00 89.56 125 GLU A C 1
ATOM 997 O O . GLU A 1 125 ? 4.218 12.813 -25.663 1.00 89.56 125 GLU A O 1
ATOM 1002 N N . MET A 1 126 ? 2.626 12.396 -24.136 1.00 89.81 126 MET A N 1
ATOM 1003 C CA . MET A 1 126 ? 3.531 11.983 -23.063 1.00 89.81 126 MET A CA 1
ATOM 1004 C C . MET A 1 126 ? 3.906 10.496 -23.119 1.00 89.81 126 MET A C 1
ATOM 1006 O O . MET A 1 126 ? 4.644 10.030 -22.249 1.00 89.81 126 MET A O 1
ATOM 1010 N N . LYS A 1 127 ? 3.428 9.747 -24.125 1.00 89.50 127 LYS A N 1
ATOM 1011 C CA . LYS A 1 127 ? 3.639 8.296 -24.281 1.00 89.50 127 LYS A CA 1
ATOM 1012 C C . LYS A 1 127 ? 3.287 7.494 -23.023 1.00 89.50 127 LYS A C 1
ATOM 1014 O O . LYS A 1 127 ? 3.976 6.549 -22.642 1.00 89.50 127 LYS A O 1
ATOM 1019 N N . LEU A 1 128 ? 2.211 7.888 -22.355 1.00 87.12 128 LEU A N 1
ATOM 1020 C CA . LEU A 1 128 ? 1.707 7.235 -21.156 1.00 87.12 128 LEU A CA 1
ATOM 1021 C C . LEU A 1 128 ? 0.593 6.257 -21.502 1.00 87.12 128 LEU A C 1
ATOM 1023 O O . LEU A 1 128 ? -0.169 6.437 -22.449 1.00 87.12 128 LEU A O 1
ATOM 1027 N N . SER A 1 129 ? 0.473 5.227 -20.672 1.00 85.75 129 SER A N 1
ATOM 1028 C CA . SER A 1 129 ? -0.611 4.256 -20.741 1.00 85.75 129 SER A CA 1
ATOM 1029 C C . SER A 1 129 ? -1.452 4.340 -19.479 1.00 85.75 129 SER A C 1
ATOM 1031 O O . SER A 1 129 ? -0.934 4.488 -18.374 1.00 85.75 129 SER A O 1
ATOM 1033 N N . THR A 1 130 ? -2.755 4.155 -19.647 1.00 81.50 130 THR A N 1
ATOM 1034 C CA . THR A 1 130 ? -3.715 3.994 -18.549 1.00 81.50 130 THR A CA 1
ATOM 1035 C C . THR A 1 130 ? -3.586 2.634 -17.859 1.00 81.50 130 THR A C 1
ATOM 1037 O O . THR A 1 130 ? -4.085 2.416 -16.757 1.00 81.50 130 THR A O 1
ATOM 1040 N N . ASN A 1 131 ? -2.877 1.717 -18.515 1.00 87.44 131 ASN A N 1
ATOM 1041 C CA . ASN A 1 131 ? -2.512 0.395 -18.041 1.00 87.44 131 ASN A CA 1
ATOM 1042 C C . ASN A 1 131 ? -1.032 0.157 -18.400 1.00 87.44 131 ASN A C 1
ATOM 1044 O O . ASN A 1 131 ? -0.739 -0.493 -19.417 1.00 87.44 131 ASN A O 1
ATOM 1048 N N . PRO A 1 132 ? -0.095 0.798 -17.673 1.00 90.50 132 PRO A N 1
ATOM 1049 C CA . PRO A 1 132 ? 1.335 0.658 -17.930 1.00 90.50 132 PRO A CA 1
ATOM 1050 C C . PRO A 1 132 ? 1.790 -0.784 -17.688 1.00 90.50 132 PRO A C 1
ATOM 1052 O O . PRO A 1 132 ? 1.090 -1.574 -17.054 1.00 90.50 132 PRO A O 1
ATOM 1055 N N . ASP A 1 133 ? 2.953 -1.143 -18.218 1.00 94.06 133 ASP A N 1
ATOM 1056 C CA . ASP A 1 133 ? 3.517 -2.469 -17.982 1.00 94.06 133 ASP A CA 1
ATOM 1057 C C . ASP A 1 133 ? 4.179 -2.517 -16.596 1.00 94.06 133 ASP A C 1
ATOM 1059 O O . ASP A 1 133 ? 4.757 -1.542 -16.139 1.00 94.06 133 ASP A O 1
ATOM 1063 N N . VAL A 1 134 ? 4.112 -3.662 -15.930 1.00 96.00 134 VAL A N 1
ATOM 1064 C CA . VAL A 1 134 ? 5.071 -4.100 -14.916 1.00 96.00 134 VAL A CA 1
ATOM 1065 C C . VAL A 1 134 ? 6.176 -4.833 -15.663 1.00 96.00 134 VAL A C 1
ATOM 1067 O O . VAL A 1 134 ? 5.895 -5.678 -16.519 1.00 96.00 134 VAL A O 1
ATOM 1070 N N . ILE A 1 135 ? 7.426 -4.492 -15.362 1.00 97.44 135 ILE A N 1
ATOM 1071 C CA . ILE A 1 135 ? 8.590 -5.044 -16.059 1.00 97.44 135 ILE A CA 1
ATOM 1072 C C . ILE A 1 135 ? 9.329 -5.965 -15.102 1.00 97.44 135 ILE A C 1
ATOM 1074 O O . ILE A 1 135 ? 9.742 -5.553 -14.022 1.00 97.44 135 ILE A O 1
ATOM 1078 N N . GLU A 1 136 ? 9.527 -7.210 -15.504 1.00 97.44 136 GLU A N 1
ATOM 1079 C CA . GLU A 1 136 ? 10.297 -8.186 -14.745 1.00 97.44 136 GLU A CA 1
ATOM 1080 C C . GLU A 1 136 ? 11.538 -8.560 -15.539 1.00 97.44 136 GLU A C 1
ATOM 1082 O O . GLU A 1 136 ? 11.447 -9.036 -16.670 1.00 97.44 136 GLU A O 1
ATOM 1087 N N . ILE A 1 137 ? 12.703 -8.340 -14.942 1.00 97.25 137 ILE A N 1
ATOM 1088 C CA . ILE A 1 137 ? 13.996 -8.654 -15.534 1.00 97.25 137 ILE A CA 1
ATOM 1089 C C . ILE A 1 137 ? 14.601 -9.806 -14.744 1.00 97.25 137 ILE A C 1
ATOM 1091 O O . ILE A 1 137 ? 14.805 -9.707 -13.533 1.00 97.25 137 ILE A O 1
ATOM 1095 N N . ASN A 1 138 ? 14.915 -10.898 -15.429 1.00 95.50 138 ASN A N 1
ATOM 1096 C CA . ASN A 1 138 ? 15.682 -11.989 -14.849 1.00 95.50 138 ASN A CA 1
ATOM 1097 C C . ASN A 1 138 ? 17.153 -11.556 -14.726 1.00 95.50 138 ASN A C 1
ATOM 1099 O O . ASN A 1 138 ? 17.819 -11.324 -15.736 1.00 95.50 138 ASN A O 1
ATOM 1103 N N . GLY A 1 139 ? 17.667 -11.446 -13.498 1.00 91.25 139 GLY A N 1
ATOM 1104 C CA . GLY A 1 139 ? 19.034 -10.980 -13.248 1.00 91.25 139 GLY A CA 1
ATOM 1105 C C . GLY A 1 139 ? 20.122 -11.916 -13.783 1.00 91.25 139 GLY A C 1
ATOM 1106 O O . GLY A 1 139 ? 21.223 -11.464 -14.079 1.00 91.25 139 GLY A O 1
ATOM 1107 N N . ALA A 1 140 ? 19.828 -13.209 -13.960 1.00 91.62 140 A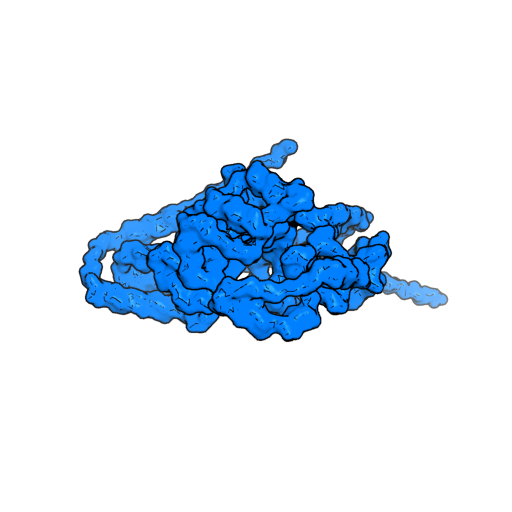LA A N 1
ATOM 1108 C CA . ALA A 1 140 ? 20.809 -14.201 -14.399 1.00 91.62 140 ALA A CA 1
ATOM 1109 C C . ALA A 1 140 ? 21.082 -14.173 -15.910 1.00 91.62 140 ALA A C 1
ATOM 1111 O O . ALA A 1 140 ? 22.199 -14.457 -16.333 1.00 91.62 140 ALA A O 1
ATOM 1112 N N . ASN A 1 141 ? 20.065 -13.878 -16.725 1.00 93.06 141 ASN A N 1
ATOM 1113 C CA . ASN A 1 141 ? 20.167 -13.942 -18.190 1.00 93.06 141 ASN A CA 1
ATOM 1114 C C . ASN A 1 141 ? 19.689 -12.667 -18.910 1.00 93.06 141 ASN A C 1
ATOM 1116 O O . ASN A 1 141 ? 19.763 -12.592 -20.136 1.00 93.06 141 ASN A O 1
ATOM 1120 N N . GLY A 1 142 ? 19.191 -11.670 -18.174 1.00 93.50 142 GLY A N 1
ATOM 1121 C CA . GLY A 1 142 ? 18.695 -10.406 -18.718 1.00 93.50 142 GLY A CA 1
ATOM 1122 C C . GLY A 1 142 ? 17.393 -10.520 -19.515 1.00 93.50 142 GLY A C 1
ATOM 1123 O O . GLY A 1 142 ? 17.029 -9.567 -20.205 1.00 93.50 142 GLY A O 1
ATOM 1124 N N . GLN A 1 143 ? 16.694 -11.659 -19.461 1.00 96.75 143 GLN A N 1
ATOM 1125 C CA . GLN A 1 143 ? 15.397 -11.823 -20.113 1.00 96.75 143 GLN A CA 1
ATOM 1126 C C . GLN A 1 143 ? 14.367 -10.895 -19.464 1.00 96.75 143 GLN A C 1
ATOM 1128 O O . GLN A 1 143 ? 14.252 -10.848 -18.239 1.00 96.75 143 GLN A O 1
ATOM 1133 N N . VAL A 1 144 ? 13.601 -10.187 -20.296 1.00 97.62 144 VAL A N 1
ATOM 1134 C CA . VAL A 1 144 ? 12.597 -9.216 -19.850 1.00 97.62 144 VAL A CA 1
ATOM 1135 C C . VAL A 1 144 ? 11.194 -9.726 -20.164 1.00 97.62 144 VAL A C 1
ATOM 1137 O O . VAL A 1 144 ? 10.911 -10.120 -21.297 1.00 97.62 144 VAL A O 1
ATOM 1140 N N . ARG A 1 145 ? 10.307 -9.688 -19.169 1.00 97.19 145 ARG A N 1
ATOM 1141 C CA . ARG A 1 145 ? 8.865 -9.904 -19.310 1.00 97.19 145 ARG A CA 1
ATOM 1142 C C . ARG A 1 145 ? 8.131 -8.596 -19.033 1.00 97.19 145 ARG A C 1
ATOM 1144 O O . ARG A 1 145 ? 8.450 -7.895 -18.079 1.00 97.19 145 ARG A O 1
ATOM 1151 N N . TYR A 1 146 ? 7.132 -8.301 -19.859 1.00 95.88 146 TYR A N 1
ATOM 1152 C CA . TYR A 1 146 ? 6.244 -7.154 -19.692 1.00 95.88 146 TYR A CA 1
ATOM 1153 C C . TYR A 1 146 ? 4.828 -7.675 -19.472 1.00 95.88 146 TYR A C 1
ATOM 1155 O O . TYR A 1 146 ? 4.307 -8.405 -20.317 1.00 95.88 146 TYR A O 1
ATOM 1163 N N . SER A 1 147 ? 4.213 -7.288 -18.361 1.00 95.75 147 SER A N 1
ATOM 1164 C CA . SER A 1 147 ? 2.850 -7.680 -17.999 1.00 95.75 147 SER A CA 1
ATOM 1165 C C . SER A 1 147 ? 2.028 -6.427 -17.758 1.00 95.75 147 SER A C 1
ATOM 1167 O O . SER A 1 147 ? 2.490 -5.523 -17.076 1.00 95.75 147 SER A O 1
ATOM 1169 N N . LYS A 1 148 ? 0.800 -6.347 -18.270 1.00 93.12 148 LYS A N 1
ATOM 1170 C CA . LYS A 1 148 ? -0.056 -5.186 -17.993 1.00 93.12 148 LYS A CA 1
ATOM 1171 C C . LYS A 1 148 ? -0.336 -5.067 -16.495 1.00 93.12 148 LYS A C 1
ATOM 1173 O O . LYS A 1 148 ? -0.626 -6.076 -15.854 1.00 93.12 148 LYS A O 1
ATOM 1178 N N . LEU A 1 149 ? -0.292 -3.846 -15.952 1.00 91.75 149 LEU A N 1
ATOM 1179 C CA . LEU A 1 149 ? -0.487 -3.581 -14.524 1.00 91.75 149 LEU A CA 1
ATOM 1180 C C . LEU A 1 149 ? -1.782 -4.197 -13.988 1.00 91.75 149 LEU A C 1
ATOM 1182 O O . LEU A 1 149 ? -1.751 -4.840 -12.945 1.00 91.75 149 LEU A O 1
ATOM 1186 N N . GLN A 1 150 ? -2.902 -4.045 -14.705 1.00 90.44 150 GLN A N 1
ATOM 1187 C CA . GLN A 1 150 ? -4.185 -4.628 -14.284 1.00 90.44 150 GLN A CA 1
ATOM 1188 C C . GLN A 1 150 ? -4.096 -6.150 -14.121 1.00 90.44 150 GLN A C 1
ATOM 1190 O O . GLN A 1 150 ? -4.530 -6.678 -13.102 1.00 90.44 150 GLN A O 1
ATOM 1195 N N . THR A 1 151 ? -3.500 -6.846 -15.093 1.00 92.62 151 THR A N 1
ATOM 1196 C CA . THR A 1 151 ? -3.326 -8.305 -15.063 1.00 92.62 151 THR A CA 1
ATOM 1197 C C . THR A 1 151 ? -2.383 -8.716 -13.939 1.00 92.62 151 THR A C 1
ATOM 1199 O O . THR A 1 151 ? -2.738 -9.554 -13.120 1.00 92.62 151 THR A O 1
ATOM 1202 N N . TYR A 1 152 ? -1.221 -8.065 -13.845 1.00 94.25 152 TYR A N 1
ATOM 1203 C CA . TYR A 1 152 ? -0.226 -8.356 -12.816 1.00 94.25 152 TYR A CA 1
ATOM 1204 C C . TYR A 1 152 ? -0.798 -8.187 -11.404 1.00 94.25 152 TYR A C 1
ATOM 1206 O O . TYR A 1 152 ? -0.638 -9.059 -10.550 1.00 94.25 152 TYR A O 1
ATOM 1214 N N . LEU A 1 153 ? -1.496 -7.073 -11.153 1.00 92.44 153 LEU A N 1
ATOM 1215 C CA . LEU A 1 153 ? -2.116 -6.829 -9.857 1.00 92.44 153 LEU A CA 1
ATOM 1216 C C . LEU A 1 153 ? -3.250 -7.819 -9.600 1.00 92.44 153 LEU A C 1
ATOM 1218 O O . LEU A 1 153 ? -3.324 -8.336 -8.491 1.00 92.44 153 LEU A O 1
ATOM 1222 N N . LEU A 1 154 ? -4.100 -8.123 -10.586 1.00 93.25 154 LEU A N 1
ATOM 1223 C CA . LEU A 1 154 ? -5.164 -9.116 -10.427 1.00 93.25 154 LEU A CA 1
ATOM 1224 C C . LEU A 1 154 ? -4.586 -10.481 -10.028 1.00 93.25 154 LEU A C 1
ATOM 1226 O O . LEU A 1 154 ? -5.019 -11.048 -9.029 1.00 93.25 154 LEU A O 1
ATOM 1230 N N . ASP A 1 155 ? -3.564 -10.970 -10.726 1.00 94.50 155 ASP A N 1
ATOM 1231 C CA . ASP A 1 155 ? -2.900 -12.234 -10.393 1.00 94.50 155 ASP A CA 1
ATOM 1232 C C . ASP A 1 155 ? -2.292 -12.204 -8.986 1.00 94.50 155 ASP A C 1
ATOM 1234 O O . ASP A 1 155 ? -2.402 -13.171 -8.223 1.00 94.50 155 ASP A O 1
ATOM 1238 N N . PHE A 1 156 ? -1.708 -11.070 -8.592 1.00 92.94 156 PHE A N 1
ATOM 1239 C CA . PHE A 1 156 ? -1.204 -10.886 -7.237 1.00 92.94 156 PHE A CA 1
ATOM 1240 C C . PHE A 1 156 ? -2.327 -10.944 -6.194 1.00 92.94 156 PHE A C 1
ATOM 1242 O O . PHE A 1 156 ? -2.205 -11.651 -5.193 1.00 92.94 156 PHE A O 1
ATOM 1249 N N . TYR A 1 157 ? -3.443 -10.247 -6.424 1.00 91.62 157 TYR A N 1
ATOM 1250 C CA . TYR A 1 157 ? -4.608 -10.282 -5.539 1.00 91.62 157 TYR A CA 1
ATOM 1251 C C . TYR A 1 157 ? -5.082 -11.709 -5.302 1.00 91.62 157 TYR A C 1
ATOM 1253 O O . TYR A 1 157 ? -5.291 -12.122 -4.162 1.00 91.62 157 TYR A O 1
ATOM 1261 N N . LEU A 1 158 ? -5.213 -12.466 -6.383 1.00 92.69 158 LEU A N 1
ATOM 1262 C CA . LEU A 1 158 ? -5.731 -13.823 -6.355 1.00 92.69 158 LEU A CA 1
ATOM 1263 C C . LEU A 1 158 ? -4.774 -14.802 -5.679 1.00 92.69 158 LEU A C 1
ATOM 1265 O O . LEU A 1 158 ? -5.223 -15.675 -4.945 1.00 92.69 158 LEU A O 1
ATOM 1269 N N . SER A 1 159 ? -3.469 -14.653 -5.905 1.00 92.06 159 SER A N 1
ATOM 1270 C CA . SER A 1 159 ? -2.464 -15.594 -5.400 1.00 92.06 159 SER A CA 1
ATOM 1271 C C . SER A 1 159 ? -1.947 -15.268 -3.998 1.00 92.06 159 SER A C 1
ATOM 1273 O O . SER A 1 159 ? -1.487 -16.172 -3.301 1.00 92.06 159 SER A O 1
ATOM 1275 N N . LYS A 1 160 ? -1.983 -13.997 -3.575 1.00 88.69 160 LYS A N 1
ATOM 1276 C CA . LYS A 1 160 ? -1.370 -13.542 -2.312 1.00 88.69 160 LYS A CA 1
ATOM 1277 C C . LYS A 1 160 ? -2.347 -12.938 -1.317 1.00 88.69 160 LYS A C 1
ATOM 1279 O O . LYS A 1 160 ? -2.055 -12.936 -0.121 1.00 88.69 160 LYS A O 1
ATOM 1284 N N . LEU A 1 161 ? -3.471 -12.390 -1.782 1.00 88.00 161 LEU A N 1
ATOM 1285 C CA . LEU A 1 161 ? -4.375 -11.608 -0.932 1.00 88.00 161 LEU A CA 1
ATOM 1286 C C . LEU A 1 161 ? -5.761 -12.240 -0.757 1.00 88.00 161 LEU A C 1
ATOM 1288 O O . LEU A 1 161 ? -6.474 -11.866 0.176 1.00 88.00 161 LEU A O 1
ATOM 1292 N N . ALA A 1 162 ? -6.126 -13.213 -1.592 1.00 90.50 162 ALA A N 1
ATOM 1293 C CA . ALA A 1 162 ? -7.336 -13.999 -1.415 1.00 90.50 162 ALA A CA 1
ATOM 1294 C C . ALA A 1 162 ? -7.250 -14.858 -0.146 1.00 90.50 162 ALA A C 1
ATOM 1296 O O . ALA A 1 162 ? -6.307 -15.622 0.053 1.00 90.50 162 ALA A O 1
ATOM 1297 N N . LYS A 1 163 ? -8.261 -14.745 0.717 1.00 85.06 163 LYS A N 1
ATOM 1298 C CA . LYS A 1 163 ? -8.420 -15.560 1.925 1.00 85.06 163 LYS A CA 1
ATOM 1299 C C . LYS A 1 163 ? -9.843 -16.083 1.976 1.00 85.06 163 LYS A C 1
ATOM 1301 O O . LYS A 1 163 ? -10.780 -15.295 1.889 1.00 85.06 163 LYS A O 1
ATOM 1306 N N . ASN A 1 164 ? -10.009 -17.396 2.137 1.00 88.75 164 ASN A N 1
ATOM 1307 C CA . ASN A 1 164 ? -11.326 -18.044 2.181 1.00 88.75 164 ASN A CA 1
ATOM 1308 C C . ASN A 1 164 ? -12.223 -17.626 0.997 1.00 88.75 164 ASN A C 1
ATOM 1310 O O . ASN A 1 164 ? -13.365 -17.218 1.196 1.00 88.75 164 ASN A O 1
ATOM 1314 N N . ASP A 1 165 ? -11.658 -17.658 -0.216 1.00 92.56 165 ASP A N 1
ATOM 1315 C CA . ASP A 1 165 ? -12.311 -17.247 -1.471 1.00 92.56 165 ASP A CA 1
ATOM 1316 C C . ASP A 1 165 ? -12.809 -15.786 -1.501 1.00 92.56 165 ASP A C 1
ATOM 1318 O O . ASP A 1 165 ? -13.721 -15.419 -2.245 1.00 92.56 165 ASP A O 1
ATOM 1322 N N . LYS A 1 166 ? -12.202 -14.909 -0.694 1.00 93.94 166 LYS A N 1
ATOM 1323 C CA . LYS A 1 166 ? -12.554 -13.488 -0.617 1.00 93.94 166 LYS A CA 1
ATOM 1324 C C . LYS A 1 166 ? -11.337 -12.578 -0.694 1.00 93.94 166 LYS A C 1
ATOM 1326 O O . LYS A 1 166 ? -10.270 -12.895 -0.174 1.00 93.94 166 LYS A O 1
ATOM 1331 N N . ILE A 1 167 ? -11.545 -11.402 -1.272 1.00 91.94 167 ILE A N 1
ATOM 1332 C CA . ILE A 1 167 ? -10.652 -10.250 -1.190 1.00 91.94 167 ILE A CA 1
ATOM 1333 C C . ILE A 1 167 ? -11.219 -9.279 -0.153 1.00 91.94 167 ILE A C 1
ATOM 1335 O O . ILE A 1 167 ? -12.401 -8.926 -0.198 1.00 91.94 167 ILE A O 1
ATOM 1339 N N . ILE A 1 168 ? -10.370 -8.848 0.780 1.00 90.25 168 ILE A N 1
ATOM 1340 C CA . ILE A 1 168 ? -10.721 -7.855 1.798 1.00 90.25 168 ILE A CA 1
ATOM 1341 C C . ILE A 1 168 ? -10.164 -6.501 1.365 1.00 90.25 168 ILE A C 1
ATOM 1343 O O . ILE A 1 168 ? -8.956 -6.368 1.159 1.00 90.25 168 ILE A O 1
ATOM 1347 N N . LEU A 1 169 ? -11.043 -5.506 1.244 1.00 89.56 169 LEU A N 1
ATOM 1348 C CA . LEU A 1 169 ? -10.664 -4.121 0.976 1.00 89.56 169 LEU A CA 1
ATOM 1349 C C . LEU A 1 169 ? -11.042 -3.222 2.156 1.00 89.56 169 LEU A C 1
ATOM 1351 O O . LEU A 1 169 ? -12.049 -3.448 2.832 1.00 89.56 169 LEU A O 1
ATOM 1355 N N . PHE A 1 170 ? -10.275 -2.153 2.343 1.00 88.19 170 PHE A N 1
ATOM 1356 C CA . PHE A 1 170 ? -10.531 -1.126 3.347 1.00 88.19 170 PHE A CA 1
ATOM 1357 C C . PHE A 1 170 ? -10.774 0.238 2.704 1.00 88.19 170 PHE A C 1
ATOM 1359 O O . PHE A 1 170 ? -10.225 0.527 1.643 1.00 88.19 170 PHE A O 1
ATOM 1366 N N . ARG A 1 171 ? -11.562 1.098 3.359 1.00 86.25 171 ARG A N 1
ATOM 1367 C CA . ARG A 1 171 ? -11.785 2.492 2.937 1.00 86.25 171 ARG A CA 1
ATOM 1368 C C . ARG A 1 171 ? -11.905 3.428 4.133 1.00 86.25 171 ARG A C 1
ATOM 1370 O O . ARG A 1 171 ? -12.739 3.188 4.995 1.00 86.25 171 ARG A O 1
ATOM 1377 N N . GLY A 1 172 ? -11.127 4.508 4.163 1.00 81.06 172 GLY A N 1
ATOM 1378 C CA . GLY A 1 172 ? -11.338 5.625 5.087 1.00 81.06 172 GLY A CA 1
ATOM 1379 C C . GLY A 1 172 ? -12.525 6.485 4.656 1.00 81.06 172 GLY A C 1
ATOM 1380 O O . GLY A 1 172 ? -12.698 6.738 3.463 1.00 81.06 172 GLY A O 1
ATOM 1381 N N . ALA A 1 173 ? -13.329 6.931 5.615 1.00 77.25 173 ALA A N 1
ATOM 1382 C CA . ALA A 1 173 ? -14.405 7.880 5.395 1.00 77.25 173 ALA A CA 1
ATOM 1383 C C . ALA A 1 173 ? -13.823 9.238 4.992 1.00 77.25 173 ALA A C 1
ATOM 1385 O O . ALA A 1 173 ? -12.882 9.743 5.605 1.00 77.25 173 ALA A O 1
ATOM 1386 N N . GLU A 1 174 ? -14.409 9.851 3.975 1.00 71.69 174 GLU A N 1
ATOM 1387 C CA . GLU A 1 174 ? -14.078 11.204 3.536 1.00 71.69 174 GLU A CA 1
ATOM 1388 C C . GLU A 1 174 ? -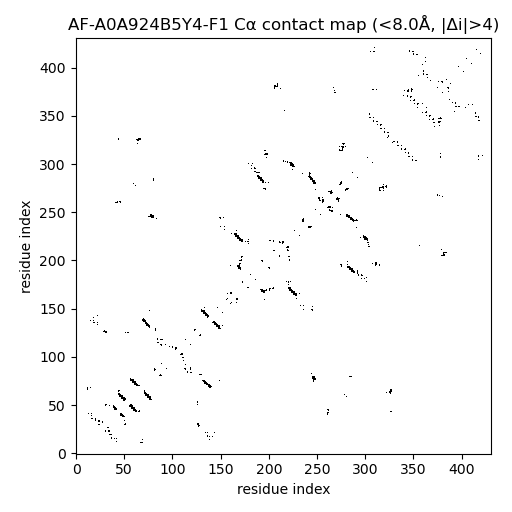14.993 12.251 4.180 1.00 71.69 174 GLU A C 1
ATOM 1390 O O . GLU A 1 174 ? -14.662 13.439 4.165 1.00 71.69 174 GLU A O 1
ATOM 1395 N N . LYS A 1 175 ? -16.129 11.818 4.746 1.00 71.38 175 LYS A N 1
ATOM 1396 C CA . LYS A 1 175 ? -17.092 12.654 5.474 1.00 71.38 175 LYS A CA 1
ATOM 1397 C C . LYS A 1 175 ? -17.506 12.008 6.806 1.00 71.38 175 LYS A C 1
ATOM 1399 O O . LYS A 1 175 ? -17.600 10.780 6.864 1.00 71.38 175 LYS A O 1
ATOM 1404 N N . PRO A 1 176 ? -17.809 12.801 7.854 1.00 68.19 176 PRO A N 1
ATOM 1405 C CA . PRO A 1 176 ? -18.204 12.271 9.166 1.00 68.19 176 PRO A CA 1
ATOM 1406 C C . PRO A 1 176 ? -19.437 11.350 9.149 1.00 68.19 176 PRO A C 1
ATOM 1408 O O . PRO A 1 176 ? -19.550 10.447 9.971 1.00 68.19 176 PRO A O 1
ATOM 1411 N N . ASP A 1 177 ? -20.368 11.556 8.218 1.00 70.44 177 ASP A N 1
ATOM 1412 C CA . ASP A 1 177 ? -21.639 10.831 8.105 1.00 70.44 177 ASP A CA 1
ATOM 1413 C C . ASP A 1 177 ? -21.617 9.691 7.069 1.00 70.44 177 ASP A C 1
ATOM 1415 O O . ASP A 1 177 ? -22.640 9.043 6.819 1.00 70.44 177 ASP A O 1
ATOM 1419 N N . GLU A 1 178 ? -20.454 9.392 6.478 1.00 76.06 178 GLU A N 1
ATOM 1420 C CA . GLU A 1 178 ? -20.352 8.431 5.376 1.00 76.06 178 GLU A CA 1
ATOM 1421 C C . GLU A 1 178 ? -20.764 7.008 5.799 1.00 76.06 178 GLU A C 1
ATOM 1423 O O . GLU A 1 178 ? -21.367 6.293 5.002 1.00 76.06 178 GLU A O 1
ATOM 1428 N N . ILE A 1 179 ? -20.561 6.621 7.069 1.00 75.06 179 ILE A N 1
ATOM 1429 C CA . ILE A 1 179 ? -21.043 5.336 7.626 1.00 75.06 179 ILE A CA 1
ATOM 1430 C C . ILE A 1 179 ? -22.542 5.156 7.379 1.00 75.06 179 ILE A C 1
ATOM 1432 O O . ILE A 1 179 ? -22.981 4.119 6.883 1.00 75.06 179 ILE A O 1
ATOM 1436 N N . SER A 1 180 ? -23.330 6.184 7.709 1.00 77.38 180 SER A N 1
ATOM 1437 C CA . SER A 1 180 ? -24.788 6.139 7.566 1.00 77.38 180 SER A CA 1
ATOM 1438 C C . SER A 1 180 ? -25.204 6.076 6.098 1.00 77.38 180 SER A C 1
ATOM 1440 O O . SER A 1 180 ? -26.235 5.490 5.775 1.00 77.38 180 SER A O 1
ATOM 1442 N N . SER A 1 181 ? -24.405 6.667 5.206 1.00 78.81 181 SER A N 1
ATOM 1443 C CA . SER A 1 181 ? -24.635 6.613 3.761 1.00 78.81 181 SER A CA 1
ATOM 1444 C C . SER A 1 181 ? -24.424 5.195 3.227 1.00 78.81 181 SER A C 1
ATOM 1446 O O . SER A 1 181 ? -25.326 4.650 2.591 1.00 78.81 181 SER A O 1
ATOM 1448 N N . TRP A 1 182 ? -23.308 4.547 3.578 1.00 78.25 182 TRP A N 1
ATOM 1449 C CA . TRP A 1 182 ? -23.020 3.163 3.178 1.00 78.25 182 TRP A CA 1
ATOM 1450 C C . TRP A 1 182 ? -24.062 2.167 3.694 1.00 78.25 182 TRP A C 1
ATOM 1452 O O . TRP A 1 182 ? -24.513 1.315 2.933 1.00 78.25 182 TRP A O 1
ATOM 1462 N N . GLN A 1 183 ? -24.517 2.315 4.942 1.00 76.44 183 GLN A N 1
ATOM 1463 C CA . GLN A 1 183 ? -25.591 1.482 5.507 1.00 76.44 183 GLN A CA 1
ATOM 1464 C C . GLN A 1 183 ? -26.917 1.602 4.741 1.00 76.44 183 GLN A C 1
ATOM 1466 O O . GLN A 1 183 ? -27.701 0.657 4.712 1.00 76.44 183 GLN A O 1
ATOM 1471 N N . LYS A 1 184 ? -27.167 2.752 4.108 1.00 80.50 184 LYS A N 1
ATOM 1472 C CA . LYS A 1 184 ? -28.353 3.013 3.278 1.00 80.50 184 LYS A CA 1
ATOM 1473 C C . LYS A 1 184 ? -28.129 2.691 1.794 1.00 80.50 184 LYS A C 1
ATOM 1475 O O . LYS A 1 184 ? -28.989 3.006 0.978 1.00 80.50 184 LYS A O 1
ATOM 1480 N N . GLY A 1 185 ? -26.975 2.127 1.426 1.00 75.88 185 GLY A N 1
ATOM 1481 C CA . GLY A 1 185 ? -26.600 1.868 0.031 1.00 75.88 185 GLY A CA 1
ATOM 1482 C C . GLY A 1 185 ? -26.273 3.131 -0.777 1.00 75.88 185 GLY A C 1
ATOM 1483 O O . GLY A 1 185 ? -26.186 3.080 -2.002 1.00 75.88 185 GLY A O 1
ATOM 1484 N N . VAL A 1 186 ? -26.089 4.277 -0.116 1.00 79.38 186 VAL A N 1
ATOM 1485 C CA . VAL A 1 186 ? -25.703 5.537 -0.756 1.00 79.38 186 VAL A CA 1
ATOM 1486 C C . VAL A 1 186 ? -24.183 5.608 -0.812 1.00 79.38 186 VAL A C 1
ATOM 1488 O O . VAL A 1 186 ? -23.514 5.761 0.208 1.00 79.38 186 VAL A O 1
ATOM 1491 N N . THR A 1 187 ? -23.631 5.511 -2.018 1.00 76.06 187 THR A N 1
ATOM 1492 C CA . THR A 1 187 ? -22.180 5.422 -2.221 1.00 76.06 187 THR A CA 1
ATOM 1493 C C . THR A 1 187 ? -21.604 6.707 -2.814 1.00 76.06 187 THR A C 1
ATOM 1495 O O . THR A 1 187 ? -22.199 7.261 -3.748 1.00 76.06 187 THR A O 1
ATOM 1498 N N . PRO A 1 188 ? -20.425 7.168 -2.364 1.00 68.00 188 PRO A N 1
ATOM 1499 C CA . PRO A 1 188 ? -19.741 8.294 -2.982 1.00 68.00 188 PRO A CA 1
ATOM 1500 C C . PRO A 1 188 ? -19.283 7.956 -4.409 1.00 68.00 188 PRO A C 1
ATOM 1502 O O . PRO A 1 188 ? -18.974 6.809 -4.755 1.00 68.00 188 PRO A O 1
ATOM 1505 N N . ARG A 1 189 ? -19.219 8.987 -5.260 1.00 64.00 189 ARG A N 1
ATOM 1506 C CA . ARG A 1 189 ? -18.668 8.870 -6.617 1.00 64.00 189 ARG A CA 1
ATOM 1507 C C . ARG A 1 189 ? -17.142 8.782 -6.542 1.00 64.00 189 ARG A C 1
ATOM 1509 O O . ARG A 1 189 ? -16.531 9.626 -5.900 1.00 64.00 189 ARG A O 1
ATOM 1516 N N . GLY A 1 190 ? -16.538 7.821 -7.247 1.00 64.75 190 GLY A N 1
ATOM 1517 C CA . GLY A 1 190 ? -15.075 7.696 -7.314 1.00 64.75 190 GLY A CA 1
ATOM 1518 C C . GLY A 1 190 ? -14.452 7.176 -6.021 1.00 64.75 190 GLY A C 1
ATOM 1519 O O . GLY A 1 190 ? -13.430 7.698 -5.581 1.00 64.75 190 GLY A O 1
ATOM 1520 N N . ALA A 1 191 ? -15.089 6.182 -5.395 1.00 76.44 191 ALA A N 1
ATOM 1521 C CA . ALA A 1 191 ? -14.611 5.621 -4.142 1.00 76.44 191 ALA A CA 1
ATOM 1522 C C . ALA A 1 191 ? -13.243 4.947 -4.332 1.00 76.44 191 ALA A C 1
ATOM 1524 O O . ALA A 1 191 ? -13.017 4.214 -5.298 1.00 76.44 191 ALA A O 1
ATOM 1525 N N . ARG A 1 192 ? -12.341 5.204 -3.384 1.00 81.56 192 ARG A N 1
ATOM 1526 C CA . ARG A 1 192 ? -11.028 4.566 -3.278 1.00 81.56 192 ARG A CA 1
ATOM 1527 C C . ARG A 1 192 ? -11.039 3.514 -2.182 1.00 81.56 192 ARG A C 1
ATOM 1529 O O . ARG A 1 192 ? -11.630 3.744 -1.120 1.00 81.56 192 ARG A O 1
ATOM 1536 N N . TYR A 1 193 ? -10.371 2.404 -2.464 1.00 85.31 193 TYR A N 1
ATOM 1537 C CA . TYR A 1 193 ? -10.204 1.265 -1.572 1.00 85.31 193 TYR A CA 1
ATOM 1538 C C . TYR A 1 193 ? -8.740 0.822 -1.549 1.00 85.31 193 TYR A C 1
ATOM 1540 O O . TYR A 1 193 ? -8.009 1.040 -2.514 1.00 85.31 193 TYR A O 1
ATOM 1548 N N . TRP A 1 194 ? -8.326 0.175 -0.462 1.00 82.81 194 TRP A N 1
ATOM 1549 C CA . TRP A 1 194 ? -6.935 -0.219 -0.218 1.00 82.81 194 TRP A CA 1
ATOM 1550 C C . TRP A 1 194 ? -6.825 -1.633 0.321 1.00 82.81 194 TRP A C 1
ATOM 1552 O O . TRP A 1 194 ? -7.746 -2.130 0.975 1.00 82.81 194 TRP A O 1
ATOM 1562 N N . THR A 1 195 ? -5.692 -2.282 0.049 1.00 68.75 195 THR A N 1
ATOM 1563 C CA . THR A 1 195 ? -5.507 -3.716 0.312 1.00 68.75 195 THR A CA 1
ATOM 1564 C C . THR A 1 195 ? -4.111 -4.048 0.802 1.00 68.75 195 THR A C 1
ATOM 1566 O O . THR A 1 195 ? -3.166 -3.271 0.640 1.00 68.75 195 THR A O 1
ATOM 1569 N N . PRO A 1 196 ? -3.999 -5.231 1.415 1.00 54.62 196 PRO A N 1
ATOM 1570 C CA . PRO A 1 196 ? -4.461 -5.451 2.779 1.00 54.62 196 PRO A CA 1
ATOM 1571 C C . PRO A 1 196 ? -3.564 -4.606 3.676 1.00 54.62 196 PRO A C 1
ATOM 1573 O O . PRO A 1 196 ? -2.522 -5.046 4.159 1.00 54.62 196 PRO A O 1
ATOM 1576 N N . THR A 1 197 ? -3.907 -3.331 3.723 1.00 60.94 197 THR A N 1
ATOM 1577 C CA . THR A 1 197 ? -3.220 -2.344 4.521 1.00 60.94 197 THR A CA 1
ATOM 1578 C C . THR A 1 197 ? -4.312 -1.391 4.961 1.00 60.94 197 THR A C 1
ATOM 1580 O O . THR A 1 197 ? -4.473 -0.290 4.425 1.00 60.94 197 THR A O 1
ATOM 1583 N N . ALA A 1 198 ? -5.079 -1.814 5.974 1.00 55.38 198 ALA A N 1
ATOM 1584 C CA . ALA A 1 198 ? -5.854 -0.874 6.767 1.00 55.38 198 ALA A CA 1
ATOM 1585 C C . ALA A 1 198 ? -4.963 0.335 7.058 1.00 55.38 198 ALA A C 1
ATOM 1587 O O . ALA A 1 198 ? -5.438 1.433 6.865 1.00 55.38 198 ALA A O 1
ATOM 1588 N N . ASN A 1 199 ? -3.654 0.140 7.296 1.00 61.22 199 ASN A N 1
ATOM 1589 C CA . ASN A 1 199 ? -2.601 1.165 7.336 1.00 61.22 199 ASN A CA 1
ATOM 1590 C C . ASN A 1 199 ? -2.772 2.369 6.385 1.00 61.22 199 ASN A C 1
ATOM 1592 O O . ASN A 1 199 ? -2.631 3.497 6.844 1.00 61.22 199 ASN A O 1
ATOM 1596 N N . TYR A 1 200 ? -3.062 2.199 5.092 1.00 65.88 200 TYR A N 1
ATOM 1597 C CA . TYR A 1 200 ? -3.195 3.371 4.217 1.00 65.88 200 TYR A CA 1
ATOM 1598 C C . TYR A 1 200 ? -4.526 4.080 4.427 1.00 65.88 200 TYR A C 1
ATOM 1600 O O . TYR A 1 200 ? -4.563 5.275 4.711 1.00 65.88 200 TYR A O 1
ATOM 1608 N N . ALA A 1 201 ? -5.626 3.336 4.368 1.00 65.31 201 ALA A N 1
ATOM 1609 C CA . ALA A 1 201 ? -6.951 3.866 4.667 1.00 65.31 201 ALA A CA 1
ATOM 1610 C C . ALA A 1 201 ? -6.985 4.531 6.067 1.00 65.31 201 ALA A C 1
ATOM 1612 O O . ALA A 1 201 ? -7.615 5.561 6.296 1.00 65.31 201 ALA A O 1
ATOM 1613 N N . TRP A 1 202 ? -6.189 3.980 6.972 1.00 64.62 202 TRP A N 1
ATOM 1614 C CA . TRP A 1 202 ? -5.890 4.415 8.320 1.00 64.62 202 TRP A CA 1
ATOM 1615 C C . TRP A 1 202 ? -4.993 5.647 8.381 1.00 64.62 202 TRP A C 1
ATOM 1617 O O . TRP A 1 202 ? -5.246 6.504 9.208 1.00 64.62 202 TRP A O 1
ATOM 1627 N N . ARG A 1 203 ? -4.002 5.829 7.499 1.00 66.31 203 ARG A N 1
ATOM 1628 C CA . ARG A 1 203 ? -3.261 7.101 7.367 1.00 66.31 203 ARG A CA 1
ATOM 1629 C C . ARG A 1 203 ? -4.179 8.252 6.981 1.00 66.31 203 ARG A C 1
ATOM 1631 O O . ARG A 1 203 ? -3.980 9.371 7.445 1.00 66.31 203 ARG A O 1
ATOM 1638 N N . TYR A 1 204 ? -5.187 7.988 6.154 1.00 66.25 204 TYR A N 1
ATOM 1639 C CA . TYR A 1 204 ? -6.211 8.985 5.846 1.00 66.25 204 TYR A CA 1
ATOM 1640 C C . TYR A 1 204 ? -7.104 9.232 7.061 1.00 66.25 204 TYR A C 1
ATOM 1642 O O . TYR A 1 204 ? -7.345 10.388 7.407 1.00 66.25 204 TYR A O 1
ATOM 1650 N N . ALA A 1 205 ? -7.499 8.169 7.764 1.00 65.81 205 ALA A N 1
ATOM 1651 C CA . ALA A 1 205 ? -8.281 8.271 8.992 1.00 65.81 205 ALA A CA 1
ATOM 1652 C C . ALA A 1 205 ? -7.523 8.974 10.144 1.00 65.81 205 ALA A C 1
ATOM 1654 O O . ALA A 1 205 ? -8.128 9.723 10.899 1.00 65.81 205 ALA A O 1
ATOM 1655 N N . ARG A 1 206 ? -6.193 8.838 10.233 1.00 66.75 206 ARG A N 1
ATOM 1656 C CA . ARG A 1 206 ? -5.297 9.469 11.227 1.00 66.75 206 ARG A CA 1
ATOM 1657 C C . ARG A 1 206 ? -5.186 10.987 11.111 1.00 66.75 206 ARG A C 1
ATOM 1659 O O . ARG A 1 206 ? -4.628 11.619 11.998 1.00 66.75 206 ARG A O 1
ATOM 1666 N N . LYS A 1 207 ? -5.698 11.586 10.035 1.00 70.75 207 LYS A N 1
ATOM 1667 C CA . LYS A 1 207 ? -5.858 13.046 9.960 1.00 70.75 207 LYS A CA 1
ATOM 1668 C C . LYS A 1 207 ? -7.060 13.530 10.776 1.00 70.75 207 LYS A C 1
ATOM 1670 O O . LYS A 1 207 ? -7.168 14.721 11.048 1.00 70.75 207 LYS A O 1
ATOM 1675 N N . ASN A 1 208 ? -7.968 12.626 11.149 1.00 73.94 208 ASN A N 1
ATOM 1676 C CA . ASN A 1 208 ? -9.092 12.929 12.019 1.00 73.94 208 ASN A CA 1
ATOM 1677 C C . ASN A 1 208 ? -8.656 12.788 13.483 1.00 73.94 208 ASN A C 1
ATOM 1679 O O . ASN A 1 208 ? -8.437 11.687 13.978 1.00 73.94 208 ASN A O 1
ATOM 1683 N N . THR A 1 209 ? -8.575 13.901 14.206 1.00 75.25 209 THR A N 1
ATOM 1684 C CA . THR A 1 209 ? -8.215 13.902 15.633 1.00 75.25 209 THR A CA 1
ATOM 1685 C C . THR A 1 209 ? -9.256 13.217 16.523 1.00 75.25 209 THR A C 1
ATOM 1687 O O . THR A 1 209 ? -8.933 12.831 17.641 1.00 75.25 209 THR A O 1
ATOM 1690 N N . LYS A 1 210 ? -10.487 13.003 16.032 1.00 78.38 210 LYS A N 1
ATOM 1691 C CA . LYS A 1 210 ? -11.547 12.249 16.730 1.00 78.38 210 LYS A CA 1
ATOM 1692 C C . LYS A 1 210 ? -11.483 10.743 16.495 1.00 78.38 210 LYS A C 1
ATOM 1694 O O . LYS A 1 210 ? -12.303 10.005 17.032 1.00 78.38 210 LYS A O 1
ATOM 1699 N N . PHE A 1 211 ? -10.522 10.280 15.700 1.00 81.12 211 PHE A N 1
ATOM 1700 C CA . PHE A 1 211 ? -10.452 8.903 15.242 1.00 81.12 211 PHE A CA 1
ATOM 1701 C C . PHE A 1 211 ? -10.485 7.874 16.389 1.00 81.12 211 PHE A C 1
ATOM 1703 O O . PHE A 1 211 ? -11.227 6.899 16.303 1.00 81.12 211 PHE A O 1
ATOM 1710 N N . LEU A 1 212 ? -9.716 8.079 17.470 1.00 84.06 212 LEU A N 1
ATOM 1711 C CA . LEU A 1 212 ? -9.690 7.129 18.597 1.00 84.06 212 LEU A CA 1
ATOM 1712 C C . LEU A 1 212 ? -11.009 7.104 19.363 1.00 84.06 212 LEU A C 1
ATOM 1714 O O . LEU A 1 212 ? -11.473 6.031 19.740 1.00 84.06 212 LEU A O 1
ATOM 1718 N N . ASP A 1 213 ? -11.627 8.267 19.561 1.00 84.75 213 ASP A N 1
ATOM 1719 C CA . ASP A 1 213 ? -12.923 8.366 20.230 1.00 84.75 213 ASP A CA 1
ATOM 1720 C C . ASP A 1 213 ? -14.010 7.660 19.394 1.00 84.75 213 ASP A C 1
ATOM 1722 O O . ASP A 1 213 ? -14.826 6.902 19.920 1.00 84.75 213 ASP A O 1
ATOM 1726 N N . GLU A 1 214 ? -13.986 7.852 18.071 1.00 83.94 214 GLU A N 1
ATOM 1727 C CA . GLU A 1 214 ? -14.877 7.183 17.116 1.00 83.94 214 GLU A CA 1
ATOM 1728 C C . GLU A 1 214 ? -14.628 5.670 17.048 1.00 83.94 214 GLU A C 1
ATOM 1730 O O . GLU A 1 214 ? -15.590 4.901 16.971 1.00 83.94 214 GLU A O 1
ATOM 1735 N N . LEU A 1 215 ? -13.367 5.235 17.139 1.00 84.50 215 LEU A N 1
ATOM 1736 C CA . LEU A 1 215 ? -12.988 3.823 17.214 1.00 84.50 215 LEU A CA 1
ATOM 1737 C C . LEU A 1 215 ? -13.573 3.153 18.462 1.00 84.50 215 LEU A C 1
ATOM 1739 O O . LEU A 1 215 ? -14.212 2.108 18.346 1.00 84.50 215 LEU A O 1
ATOM 1743 N N . LEU A 1 216 ? -13.435 3.774 19.640 1.00 84.75 216 LEU A N 1
ATOM 1744 C CA . LEU A 1 216 ? -14.041 3.251 20.871 1.00 84.75 216 LEU A CA 1
ATOM 1745 C C . LEU A 1 216 ? -15.570 3.175 20.766 1.00 84.75 216 LEU A C 1
ATOM 1747 O O . LEU A 1 216 ? -16.178 2.220 21.247 1.00 84.75 216 LEU A O 1
ATOM 1751 N N . ALA A 1 217 ? -16.188 4.150 20.098 1.00 83.06 217 ALA A N 1
ATOM 1752 C CA . ALA A 1 217 ? -17.633 4.223 19.917 1.00 83.06 217 ALA A CA 1
ATOM 1753 C C . ALA A 1 217 ? -18.195 3.278 18.833 1.00 83.06 217 ALA A C 1
ATOM 1755 O O . ALA A 1 217 ? -19.393 3.356 18.553 1.00 83.06 217 ALA A O 1
ATOM 1756 N N . ASN A 1 218 ? -17.375 2.422 18.201 1.00 77.19 218 ASN A N 1
ATOM 1757 C CA . ASN A 1 218 ? -17.751 1.616 17.024 1.00 77.19 218 ASN A CA 1
ATOM 1758 C C . ASN A 1 218 ? -18.308 2.458 15.862 1.00 77.19 218 ASN A C 1
ATOM 1760 O O . ASN A 1 218 ? -19.141 2.013 15.071 1.00 77.19 218 ASN A O 1
ATOM 1764 N N . LYS A 1 219 ? -17.842 3.702 15.765 1.00 77.38 219 LYS A N 1
ATOM 1765 C CA . LYS A 1 219 ? -18.167 4.663 14.706 1.00 77.38 219 LYS A CA 1
ATOM 1766 C C . LYS A 1 219 ? -16.923 5.016 13.900 1.00 77.38 219 LYS A C 1
ATOM 1768 O O . LYS A 1 219 ? -16.841 6.105 13.340 1.00 77.38 219 LYS A O 1
ATOM 1773 N N . THR A 1 220 ? -15.958 4.099 13.857 1.00 76.19 220 THR A N 1
ATOM 1774 C CA . THR A 1 220 ? -14.677 4.287 13.189 1.00 76.19 220 THR A CA 1
ATOM 1775 C C . THR A 1 220 ? -14.890 4.760 11.753 1.00 76.19 220 THR A C 1
ATOM 1777 O O . THR A 1 220 ? -15.604 4.089 10.999 1.00 76.19 220 THR A O 1
ATOM 1780 N N . PRO A 1 221 ? -14.222 5.837 11.309 1.00 75.94 221 PRO A N 1
ATOM 1781 C CA . PRO A 1 221 ? -14.294 6.313 9.933 1.00 75.94 221 PRO A CA 1
ATOM 1782 C C . PRO A 1 221 ? -13.445 5.429 9.004 1.00 75.94 221 PRO A C 1
ATOM 1784 O O . PRO A 1 221 ? -12.774 5.925 8.107 1.00 75.94 221 PRO A O 1
ATOM 1787 N N . LEU A 1 222 ? -13.412 4.116 9.234 1.00 84.69 222 LEU A N 1
ATOM 1788 C CA . LEU A 1 222 ? -12.729 3.144 8.398 1.00 84.69 222 LEU A CA 1
ATOM 1789 C C . LEU A 1 222 ? -13.635 1.924 8.199 1.00 84.69 222 LEU A C 1
ATOM 1791 O O . LEU A 1 222 ? -14.162 1.351 9.150 1.00 84.69 222 LEU A O 1
ATOM 1795 N N . PHE A 1 223 ? -13.830 1.553 6.941 1.00 86.12 223 PHE A N 1
ATOM 1796 C CA . PHE A 1 223 ? -14.826 0.598 6.469 1.00 86.12 223 PHE A CA 1
ATOM 1797 C C . PHE A 1 223 ? -14.166 -0.654 5.921 1.00 86.12 223 PHE A C 1
ATOM 1799 O O . PHE A 1 223 ? -13.114 -0.571 5.281 1.00 86.12 223 PHE A O 1
ATOM 1806 N N . LYS A 1 224 ? -14.824 -1.794 6.127 1.00 89.31 224 LYS A N 1
ATOM 1807 C CA . LYS A 1 224 ? -14.407 -3.103 5.627 1.00 89.31 224 LYS A CA 1
ATOM 1808 C C . LYS A 1 224 ? -15.341 -3.575 4.522 1.00 89.31 224 LYS A C 1
ATOM 1810 O O . LYS A 1 224 ? -16.563 -3.479 4.648 1.00 89.31 224 LYS A O 1
ATOM 1815 N N . PHE A 1 225 ? -14.755 -4.134 3.471 1.00 91.38 225 PHE A N 1
ATOM 1816 C CA . PHE A 1 225 ? -15.470 -4.759 2.368 1.00 91.38 225 PHE A CA 1
ATOM 1817 C C . PHE A 1 225 ? -14.933 -6.168 2.138 1.00 91.38 225 PHE A C 1
ATOM 1819 O O . PHE A 1 225 ? -13.721 -6.369 2.097 1.00 91.38 225 PHE A O 1
ATOM 1826 N N . GLU A 1 226 ? -15.832 -7.134 1.973 1.00 93.75 226 GLU A N 1
ATOM 1827 C CA . GLU A 1 226 ? -15.492 -8.525 1.663 1.00 93.75 226 GLU A CA 1
ATOM 1828 C C . GLU A 1 226 ? -16.122 -8.933 0.335 1.00 93.75 226 GLU A C 1
ATOM 1830 O O . GLU A 1 226 ? -17.336 -9.133 0.250 1.00 93.75 226 GLU A O 1
ATOM 1835 N N . ILE A 1 227 ? -15.284 -9.081 -0.687 1.00 94.50 227 ILE A N 1
ATOM 1836 C CA . ILE A 1 227 ? -15.706 -9.374 -2.055 1.00 94.50 227 ILE A CA 1
ATOM 1837 C C . ILE A 1 227 ? -15.328 -10.821 -2.379 1.00 94.50 227 ILE A C 1
ATOM 1839 O O . ILE A 1 227 ? -14.149 -11.160 -2.269 1.00 94.50 227 ILE A O 1
ATOM 1843 N N . PRO A 1 228 ? -16.264 -11.685 -2.806 1.00 96.19 228 PRO A N 1
ATOM 1844 C CA . PRO A 1 228 ? -15.913 -13.000 -3.336 1.00 96.19 228 PRO A CA 1
ATOM 1845 C C . PRO A 1 228 ? -14.930 -12.884 -4.506 1.00 96.19 228 PRO A C 1
ATOM 1847 O O . PRO A 1 228 ? -15.083 -12.002 -5.351 1.00 96.19 228 PRO A O 1
ATOM 1850 N N . VAL A 1 229 ? -13.951 -13.784 -4.600 1.00 95.00 229 VAL A N 1
ATOM 1851 C CA . VAL A 1 229 ? -12.923 -13.763 -5.659 1.00 95.00 229 VAL A CA 1
ATOM 1852 C C . VAL A 1 229 ? -13.541 -13.754 -7.057 1.00 95.00 229 VAL A C 1
ATOM 1854 O O . VAL A 1 229 ? -13.080 -13.027 -7.937 1.00 95.00 229 VAL A O 1
ATOM 1857 N N . THR A 1 230 ? -14.609 -14.523 -7.262 1.00 94.88 230 THR A N 1
ATOM 1858 C CA . THR A 1 230 ? -15.347 -14.562 -8.532 1.00 94.88 230 THR A CA 1
ATOM 1859 C C . THR A 1 230 ? -15.912 -13.193 -8.907 1.00 94.88 230 THR A C 1
ATOM 1861 O O . THR A 1 230 ? -15.741 -12.748 -10.039 1.00 94.88 230 THR A O 1
ATOM 1864 N N . GLN A 1 231 ? -16.517 -12.486 -7.950 1.00 95.06 231 GLN A N 1
ATOM 1865 C CA . GLN A 1 231 ? -17.039 -11.136 -8.158 1.00 95.06 231 GLN A CA 1
ATOM 1866 C C . GLN A 1 231 ? -15.908 -10.131 -8.363 1.00 95.06 231 GLN A C 1
ATOM 1868 O O . GLN A 1 231 ? -15.970 -9.329 -9.286 1.00 95.06 231 GLN A O 1
ATOM 1873 N N . PHE A 1 232 ? -14.833 -10.222 -7.580 1.00 94.31 232 PHE A N 1
ATOM 1874 C CA . PHE A 1 232 ? -13.671 -9.350 -7.731 1.00 94.31 232 PHE A CA 1
ATOM 1875 C C . PHE A 1 232 ? -13.070 -9.433 -9.142 1.00 94.31 232 PHE A C 1
ATOM 1877 O O . PHE A 1 232 ? -12.883 -8.404 -9.790 1.00 94.31 232 PHE A O 1
ATOM 1884 N N . LYS A 1 233 ? -12.862 -10.653 -9.659 1.00 94.06 233 LYS A N 1
ATOM 1885 C CA . LYS A 1 233 ? -12.424 -10.884 -11.046 1.00 94.06 233 LYS A CA 1
ATOM 1886 C C . LYS A 1 233 ? -13.364 -10.215 -12.042 1.00 94.06 233 LYS A C 1
ATOM 1888 O O . LYS A 1 233 ? -12.910 -9.470 -12.901 1.00 94.06 233 LYS A O 1
ATOM 1893 N N . LEU A 1 234 ? -14.673 -10.426 -11.891 1.00 92.25 234 LEU A N 1
ATOM 1894 C CA . LEU A 1 234 ? -15.675 -9.828 -12.773 1.00 92.25 234 LEU A CA 1
ATOM 1895 C C . LEU A 1 234 ? -15.689 -8.299 -12.713 1.00 92.25 234 LEU A C 1
ATOM 1897 O O . LEU A 1 234 ? -16.042 -7.678 -13.706 1.00 92.25 234 LEU A O 1
ATOM 1901 N N . MET A 1 235 ? -15.352 -7.678 -11.585 1.00 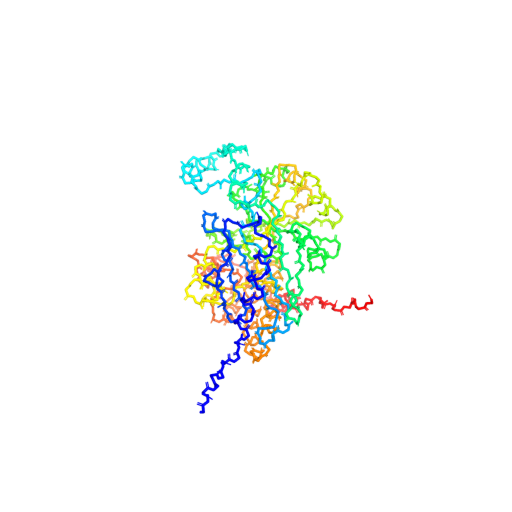91.06 235 MET A N 1
ATOM 1902 C CA . MET A 1 235 ? -15.317 -6.217 -11.468 1.00 91.06 235 MET A CA 1
ATOM 1903 C C . MET A 1 235 ? -14.055 -5.610 -12.102 1.00 91.06 235 MET A C 1
ATOM 1905 O O . MET A 1 235 ? -14.105 -4.474 -12.584 1.00 91.06 235 MET A O 1
ATOM 1909 N N . VAL A 1 236 ? -12.946 -6.358 -12.123 1.00 89.44 236 VAL A N 1
ATOM 1910 C CA . VAL A 1 236 ? -11.640 -5.915 -12.645 1.00 89.44 236 VAL A CA 1
ATOM 1911 C C . VAL A 1 236 ? -11.452 -6.252 -14.127 1.00 89.44 236 VAL A C 1
ATOM 1913 O O . VAL A 1 236 ? -10.977 -5.413 -14.885 1.00 89.44 236 VAL A O 1
ATOM 1916 N N . ASP A 1 237 ? -11.837 -7.446 -14.572 1.00 84.06 237 ASP A N 1
ATOM 1917 C CA . ASP A 1 237 ? -11.516 -7.984 -15.908 1.00 84.06 237 ASP A CA 1
ATOM 1918 C C . ASP A 1 237 ? -12.567 -7.639 -16.986 1.00 84.06 237 ASP A C 1
ATOM 1920 O O . ASP A 1 237 ? -12.699 -8.277 -18.029 1.00 84.06 237 ASP A O 1
ATOM 1924 N N . ARG A 1 238 ? -13.386 -6.613 -16.740 1.00 73.94 238 ARG A N 1
ATOM 1925 C CA . ARG A 1 238 ? -14.369 -6.132 -17.720 1.00 73.94 238 ARG A CA 1
ATOM 1926 C C . ARG A 1 238 ? -13.734 -5.162 -18.702 1.00 73.94 238 ARG A C 1
ATOM 1928 O O . ARG A 1 238 ? -12.929 -4.317 -18.327 1.00 73.94 238 ARG A O 1
ATOM 1935 N N . LYS A 1 239 ? -14.258 -5.162 -19.935 1.00 68.62 239 LYS A N 1
ATOM 1936 C CA . LYS A 1 239 ? -13.976 -4.121 -20.943 1.00 68.62 239 LYS A CA 1
ATOM 1937 C C . LYS A 1 239 ? -14.191 -2.705 -20.386 1.00 68.62 239 LYS A C 1
ATOM 1939 O O . LYS A 1 239 ? -13.415 -1.806 -20.683 1.00 68.62 239 LYS A O 1
ATOM 1944 N N . TRP A 1 240 ? -15.223 -2.532 -19.558 1.00 68.38 240 TRP A N 1
ATOM 1945 C CA . TRP A 1 240 ? -15.432 -1.346 -18.728 1.00 68.38 240 TRP A CA 1
ATOM 1946 C C . TRP A 1 240 ? -15.251 -1.732 -17.266 1.00 68.38 240 TRP A C 1
ATOM 1948 O O . TRP A 1 240 ? -16.198 -2.176 -16.611 1.00 68.38 240 TRP A O 1
ATOM 1958 N N . GLN A 1 241 ? -14.016 -1.610 -16.788 1.00 79.38 241 GLN A N 1
ATOM 1959 C CA . GLN A 1 241 ? -13.650 -1.979 -15.427 1.00 79.38 241 GLN A CA 1
ATOM 1960 C C . GLN A 1 241 ? -14.505 -1.209 -14.420 1.00 79.38 241 GLN A C 1
ATOM 1962 O O . GLN A 1 241 ? -14.616 0.018 -14.476 1.00 79.38 241 GLN A O 1
ATOM 1967 N N . GLN A 1 242 ? -15.123 -1.942 -13.500 1.00 88.06 242 GLN A N 1
ATOM 1968 C CA . GLN A 1 242 ? -15.838 -1.363 -12.367 1.00 88.06 242 GLN A CA 1
ATOM 1969 C C . GLN A 1 242 ? -14.863 -0.985 -11.257 1.00 88.06 242 GLN A C 1
ATOM 1971 O O . GLN A 1 242 ? -15.055 0.044 -10.608 1.00 88.06 242 GLN A O 1
ATOM 1976 N N . LEU A 1 243 ? -13.818 -1.799 -11.091 1.00 88.00 243 LEU A N 1
ATOM 1977 C CA . LEU A 1 243 ? -12.673 -1.550 -10.229 1.00 88.00 243 LEU A CA 1
ATOM 1978 C C . LEU A 1 243 ? -11.409 -1.492 -11.082 1.00 88.00 243 LEU A C 1
ATOM 1980 O O . LEU A 1 243 ? -11.079 -2.456 -11.768 1.00 88.00 243 LEU A O 1
ATOM 1984 N N . THR A 1 244 ? -10.688 -0.383 -11.000 1.00 88.31 244 THR A N 1
ATOM 1985 C CA . THR A 1 244 ? -9.372 -0.237 -11.623 1.00 88.31 244 THR A CA 1
ATOM 1986 C C . THR A 1 244 ? -8.299 -0.388 -10.558 1.00 88.31 244 THR A C 1
ATOM 1988 O O . THR A 1 244 ? -8.309 0.337 -9.560 1.00 88.31 244 THR A O 1
ATOM 1991 N N . LEU A 1 245 ? -7.386 -1.338 -10.767 1.00 89.19 245 LEU A N 1
ATOM 1992 C CA . LEU A 1 245 ? -6.274 -1.609 -9.858 1.00 89.19 245 LEU A CA 1
ATOM 1993 C C . LEU A 1 245 ? -5.146 -0.599 -10.076 1.00 89.19 245 LEU A C 1
ATOM 1995 O O . LEU A 1 245 ? -4.863 -0.203 -11.201 1.00 89.19 245 LEU A O 1
ATOM 1999 N N . GLY A 1 246 ? -4.481 -0.189 -9.010 1.00 89.06 246 GLY A N 1
ATOM 2000 C CA . GLY A 1 246 ? -3.398 0.773 -9.080 1.00 89.06 246 GLY A CA 1
ATOM 2001 C C . GLY A 1 246 ? -2.399 0.601 -7.953 1.00 89.06 246 GLY A C 1
ATOM 2002 O O . GLY A 1 246 ? -2.555 -0.212 -7.042 1.00 89.06 246 GLY A O 1
ATOM 2003 N N . THR A 1 247 ? -1.358 1.405 -8.047 1.00 88.75 247 THR A N 1
ATOM 2004 C CA . THR A 1 247 ? -0.177 1.410 -7.196 1.00 88.75 247 THR A CA 1
ATOM 2005 C C . THR A 1 247 ? 0.157 2.843 -6.827 1.00 88.75 247 THR A C 1
ATOM 2007 O O . THR A 1 247 ? 0.109 3.742 -7.673 1.00 88.75 247 THR A O 1
ATOM 2010 N N . GLU A 1 248 ? 0.529 3.070 -5.575 1.00 82.50 248 GLU A N 1
ATOM 2011 C CA . GLU A 1 248 ? 0.927 4.388 -5.094 1.00 82.50 248 GLU A CA 1
ATOM 2012 C C . GLU A 1 248 ? 2.076 4.292 -4.080 1.00 82.50 248 GLU A C 1
ATOM 2014 O O . GLU A 1 248 ? 2.299 3.268 -3.433 1.00 82.50 248 GLU A O 1
ATOM 2019 N N . LEU A 1 249 ? 2.834 5.380 -3.982 1.00 82.00 249 LEU A N 1
ATOM 2020 C CA . LEU A 1 249 ? 3.673 5.696 -2.838 1.00 82.00 249 LEU A CA 1
ATOM 2021 C C . LEU A 1 249 ? 3.283 7.096 -2.378 1.00 82.00 249 LEU A C 1
ATOM 2023 O O . LEU A 1 249 ? 3.072 8.003 -3.186 1.00 82.00 249 LEU A O 1
ATOM 2027 N N . THR A 1 250 ? 3.187 7.303 -1.068 1.00 76.00 250 THR A N 1
ATOM 2028 C CA . THR A 1 250 ? 2.864 8.643 -0.563 1.00 76.00 250 THR A CA 1
ATOM 2029 C C . THR A 1 250 ? 3.983 9.635 -0.882 1.00 76.00 250 THR A C 1
ATOM 2031 O O . THR A 1 250 ? 5.160 9.277 -0.881 1.00 76.00 250 THR A O 1
ATOM 2034 N N . LYS A 1 251 ? 3.644 10.919 -1.059 1.00 77.12 251 LYS A N 1
ATOM 2035 C CA . LYS A 1 251 ? 4.636 11.988 -1.281 1.00 77.12 251 LYS A CA 1
ATOM 2036 C C . LYS A 1 251 ? 5.787 11.954 -0.262 1.00 77.12 251 LYS A C 1
ATOM 2038 O O . LYS A 1 251 ? 6.944 12.003 -0.646 1.00 77.12 251 LYS A O 1
ATOM 2043 N N . LYS A 1 252 ? 5.474 11.753 1.022 1.00 76.50 252 LYS A N 1
ATOM 2044 C CA . LYS A 1 252 ? 6.471 11.648 2.104 1.00 76.50 252 LYS A CA 1
ATOM 2045 C C . LYS A 1 252 ? 7.494 10.526 1.880 1.00 76.50 252 LYS A C 1
ATOM 2047 O O . LYS A 1 252 ? 8.640 10.639 2.306 1.00 76.50 252 LYS A O 1
ATOM 2052 N N . VAL A 1 253 ? 7.076 9.438 1.238 1.00 80.56 253 VAL A N 1
ATOM 2053 C CA . VAL A 1 253 ? 7.921 8.275 0.944 1.00 80.56 253 VAL A CA 1
ATOM 2054 C C . VAL A 1 253 ? 8.848 8.578 -0.228 1.00 80.56 253 VAL A C 1
ATOM 2056 O O . VAL A 1 253 ? 10.033 8.264 -0.139 1.00 80.56 253 VAL A O 1
ATOM 2059 N N . HIS A 1 254 ? 8.357 9.284 -1.252 1.00 83.31 254 HIS A N 1
ATOM 2060 C CA . HIS A 1 254 ? 9.215 9.862 -2.291 1.00 83.31 254 HIS A CA 1
ATOM 2061 C C . HIS A 1 254 ? 10.253 10.813 -1.684 1.00 83.31 254 HIS A C 1
ATOM 2063 O O . HIS A 1 254 ? 11.446 10.579 -1.849 1.00 83.31 254 HIS A O 1
ATOM 2069 N N . ASP A 1 255 ? 9.815 11.780 -0.872 1.00 84.38 255 ASP A N 1
ATOM 2070 C CA . ASP A 1 255 ? 10.704 12.750 -0.221 1.00 84.38 255 ASP A CA 1
ATOM 2071 C C . ASP A 1 255 ? 11.765 12.051 0.657 1.00 84.38 255 ASP A C 1
ATOM 2073 O O . ASP A 1 255 ? 12.922 12.471 0.729 1.00 84.38 255 ASP A O 1
ATOM 2077 N N . SER A 1 256 ? 11.388 10.961 1.345 1.00 85.81 256 SER A N 1
ATOM 2078 C CA . SER A 1 256 ? 12.331 10.170 2.146 1.00 85.81 256 SER A CA 1
ATOM 2079 C C . SER A 1 256 ? 13.390 9.484 1.287 1.00 85.81 256 SER A C 1
ATOM 2081 O O . SER A 1 256 ? 14.563 9.465 1.668 1.00 85.81 256 SER A O 1
ATOM 2083 N N . PHE A 1 257 ? 12.995 8.981 0.119 1.00 87.62 257 PHE A N 1
ATOM 2084 C CA . PHE A 1 257 ? 13.904 8.343 -0.815 1.00 87.62 257 PHE A CA 1
ATOM 2085 C C . PHE A 1 257 ? 14.859 9.362 -1.429 1.00 87.62 257 PHE A C 1
ATOM 2087 O O . PHE A 1 257 ? 16.062 9.134 -1.399 1.00 87.62 257 PHE A O 1
ATOM 2094 N N . ASP A 1 258 ? 14.358 10.516 -1.871 1.00 86.06 258 ASP A N 1
ATOM 2095 C CA . ASP A 1 258 ? 15.196 11.584 -2.432 1.00 86.06 258 ASP A CA 1
ATOM 2096 C C . ASP A 1 258 ? 16.257 12.071 -1.435 1.00 86.06 258 ASP A C 1
ATOM 2098 O O . ASP A 1 258 ? 17.385 12.379 -1.812 1.00 86.06 258 ASP A O 1
ATOM 2102 N N . ARG A 1 259 ? 15.925 12.089 -0.137 1.00 85.25 259 ARG A N 1
ATOM 2103 C CA . ARG A 1 259 ? 16.858 12.496 0.921 1.00 85.25 259 ARG A CA 1
ATOM 2104 C C . ARG A 1 259 ? 17.841 11.401 1.338 1.00 85.25 259 ARG A C 1
ATOM 2106 O O . ARG A 1 259 ? 18.947 11.720 1.763 1.00 85.25 259 ARG A O 1
ATOM 2113 N N . THR A 1 260 ? 17.427 10.133 1.335 1.00 84.56 260 THR A N 1
ATOM 2114 C CA . THR A 1 260 ? 18.157 9.057 2.043 1.00 84.56 260 THR A CA 1
ATOM 2115 C C . THR A 1 260 ? 18.536 7.856 1.178 1.00 84.56 260 THR A C 1
ATOM 2117 O O . THR A 1 260 ? 19.197 6.941 1.670 1.00 84.56 260 THR A O 1
ATOM 2120 N N . GLY A 1 261 ? 18.073 7.800 -0.072 1.00 84.94 261 GLY A N 1
ATOM 2121 C CA . GLY A 1 261 ? 18.157 6.619 -0.934 1.00 84.94 261 GLY A CA 1
ATOM 2122 C C . GLY A 1 261 ? 17.298 5.438 -0.464 1.00 84.94 261 GLY A C 1
ATOM 2123 O O . GLY A 1 261 ? 17.454 4.327 -0.966 1.00 84.94 261 GLY A O 1
ATOM 2124 N N . ASN A 1 262 ? 16.414 5.641 0.521 1.00 84.19 262 ASN A N 1
ATOM 2125 C CA . ASN A 1 262 ? 15.568 4.602 1.101 1.00 84.19 262 ASN A CA 1
ATOM 2126 C C . ASN A 1 262 ? 14.118 5.071 1.239 1.00 84.19 262 ASN A C 1
ATOM 2128 O O . ASN A 1 262 ? 13.847 6.193 1.658 1.00 84.19 262 ASN A O 1
ATOM 2132 N N . PHE A 1 263 ? 13.176 4.174 0.954 1.00 85.12 263 PHE A N 1
ATOM 2133 C CA . PHE A 1 263 ? 11.758 4.417 1.198 1.00 85.12 263 PHE A CA 1
ATOM 2134 C C . PHE A 1 263 ? 11.434 4.171 2.675 1.00 85.12 263 PHE A C 1
ATOM 2136 O O . PHE A 1 263 ? 11.485 3.034 3.157 1.00 85.12 263 PHE A O 1
ATOM 2143 N N . GLN A 1 264 ? 11.110 5.241 3.400 1.00 81.88 264 GLN A N 1
ATOM 2144 C CA . GLN A 1 264 ? 10.886 5.220 4.845 1.00 81.88 264 GLN A CA 1
ATOM 2145 C C . GLN A 1 264 ? 9.475 5.698 5.206 1.00 81.88 264 GLN A C 1
ATOM 2147 O O . GLN A 1 264 ? 8.904 6.573 4.551 1.00 81.88 264 GLN A O 1
ATOM 2152 N N . ASP A 1 265 ? 8.912 5.142 6.280 1.00 71.75 265 ASP A N 1
ATOM 2153 C CA . ASP A 1 265 ? 7.684 5.654 6.881 1.00 71.75 265 ASP A CA 1
ATOM 2154 C C . ASP A 1 265 ? 8.023 6.815 7.826 1.00 71.75 265 ASP A C 1
ATOM 2156 O O . ASP A 1 265 ? 8.520 6.635 8.940 1.00 71.75 265 ASP A O 1
ATOM 2160 N N . GLN A 1 266 ? 7.750 8.038 7.375 1.00 61.00 266 GLN A N 1
ATOM 2161 C CA . GLN A 1 266 ? 8.006 9.241 8.169 1.00 61.00 266 GLN A CA 1
ATOM 2162 C C . GLN A 1 266 ? 7.137 9.332 9.427 1.00 61.00 266 GLN A C 1
ATOM 2164 O O . GLN A 1 266 ? 7.520 10.021 10.368 1.00 61.00 266 GLN A O 1
ATOM 2169 N N . LEU A 1 267 ? 5.989 8.646 9.479 1.00 56.09 267 LEU A N 1
ATOM 2170 C CA . LEU A 1 267 ? 5.176 8.621 10.697 1.00 56.09 267 LEU A CA 1
ATOM 2171 C C . LEU A 1 267 ? 5.863 7.798 11.794 1.00 56.09 267 LEU A C 1
ATOM 2173 O O . LEU A 1 267 ? 5.567 7.967 12.969 1.00 56.09 267 LEU A O 1
ATOM 2177 N N . GLN A 1 268 ? 6.802 6.927 11.436 1.00 60.28 268 GLN A N 1
ATOM 2178 C CA . GLN A 1 268 ? 7.399 5.952 12.343 1.00 60.28 268 GLN A CA 1
ATOM 2179 C C . GLN A 1 268 ? 8.894 6.195 12.523 1.00 60.28 268 GLN A C 1
ATOM 2181 O O . GLN A 1 268 ? 9.692 5.268 12.486 1.00 60.28 268 GLN A O 1
ATOM 2186 N N . ASN A 1 269 ? 9.282 7.463 12.691 1.00 64.31 269 ASN A N 1
ATOM 2187 C CA . ASN A 1 269 ? 10.666 7.871 12.951 1.00 64.31 269 ASN A CA 1
ATOM 2188 C C . ASN A 1 269 ? 11.681 7.324 11.930 1.00 64.31 269 ASN A C 1
ATOM 2190 O O . ASN A 1 269 ? 12.782 6.928 12.306 1.00 64.31 269 ASN A O 1
ATOM 2194 N N . ASN A 1 270 ? 11.328 7.337 10.640 1.00 66.56 270 ASN A N 1
ATOM 2195 C CA . ASN A 1 270 ? 12.168 6.845 9.541 1.00 66.56 270 ASN A CA 1
ATOM 2196 C C . ASN A 1 270 ? 12.377 5.314 9.519 1.00 66.56 270 ASN A C 1
ATOM 2198 O O . ASN A 1 270 ? 13.339 4.833 8.916 1.00 66.56 270 ASN A O 1
ATOM 2202 N N . ASP A 1 271 ? 11.476 4.541 10.134 1.00 75.69 271 ASP A N 1
ATOM 2203 C CA . ASP A 1 271 ? 11.427 3.085 9.971 1.00 75.69 271 ASP A CA 1
ATOM 2204 C C . ASP A 1 271 ? 11.218 2.682 8.493 1.00 75.69 271 ASP A C 1
ATOM 2206 O O . ASP A 1 271 ? 10.706 3.475 7.691 1.00 75.69 271 ASP A O 1
ATOM 2210 N N . PRO A 1 272 ? 11.572 1.439 8.101 1.00 78.56 272 PRO A N 1
ATOM 2211 C CA . PRO A 1 272 ? 11.302 0.940 6.758 1.00 78.56 272 PRO A CA 1
ATOM 2212 C C . PRO A 1 272 ? 9.828 1.079 6.385 1.00 78.56 272 PRO A C 1
ATOM 2214 O O . PRO A 1 272 ? 8.939 0.762 7.181 1.00 78.56 272 PRO A O 1
ATOM 2217 N N . TYR A 1 273 ? 9.574 1.522 5.155 1.00 79.75 273 TYR A N 1
ATOM 2218 C CA . TYR A 1 273 ? 8.218 1.742 4.686 1.00 79.75 273 TYR A CA 1
ATOM 2219 C C . TYR A 1 273 ? 7.379 0.453 4.637 1.00 79.75 273 TYR A C 1
ATOM 2221 O O . TYR A 1 273 ? 7.757 -0.554 4.023 1.00 79.75 273 TYR A O 1
ATOM 2229 N N . LEU A 1 274 ? 6.205 0.526 5.272 1.00 75.25 274 LEU A N 1
ATOM 2230 C CA . LEU A 1 274 ? 5.228 -0.555 5.412 1.00 75.25 274 LEU A CA 1
ATOM 2231 C C . LEU A 1 274 ? 4.107 -0.481 4.359 1.00 75.25 274 LEU A C 1
ATOM 2233 O O . LEU A 1 274 ? 2.927 -0.458 4.719 1.00 75.25 274 LEU A O 1
ATOM 2237 N N . GLY A 1 275 ? 4.463 -0.379 3.074 1.00 76.62 275 GLY A N 1
ATOM 2238 C CA . GLY A 1 275 ? 3.508 -0.550 1.966 1.00 76.62 275 GLY A CA 1
ATOM 2239 C C . GLY A 1 275 ? 2.886 -1.957 1.948 1.00 76.62 275 GLY A C 1
ATOM 2240 O O . GLY A 1 275 ? 2.795 -2.629 2.976 1.00 76.62 275 GLY A O 1
ATOM 2241 N N . GLU A 1 276 ? 2.489 -2.464 0.781 1.00 83.94 276 GLU A N 1
ATOM 2242 C CA . GLU A 1 276 ? 2.163 -3.890 0.666 1.00 83.94 276 GLU A CA 1
ATOM 2243 C C . GLU A 1 276 ? 3.411 -4.712 1.042 1.00 83.94 276 GLU A C 1
ATOM 2245 O O . GLU A 1 276 ? 4.525 -4.409 0.608 1.00 83.94 276 GLU A O 1
ATOM 2250 N N . GLY A 1 277 ? 3.251 -5.703 1.922 1.00 79.69 277 GLY A N 1
ATOM 2251 C CA . GLY A 1 277 ? 4.369 -6.350 2.607 1.00 79.69 277 GLY A CA 1
ATOM 2252 C C . GLY A 1 277 ? 5.393 -7.005 1.675 1.00 79.69 277 GLY A C 1
ATOM 2253 O O . GLY A 1 277 ? 6.582 -6.955 1.980 1.00 79.69 277 GLY A O 1
ATOM 2254 N N . HIS A 1 278 ? 4.981 -7.524 0.516 1.00 84.62 278 HIS A N 1
ATOM 2255 C CA . HIS A 1 278 ? 5.857 -8.241 -0.413 1.00 84.62 278 HIS A CA 1
ATOM 2256 C C . HIS A 1 278 ? 6.741 -7.307 -1.239 1.00 84.62 278 HIS A C 1
ATOM 2258 O O . HIS A 1 278 ? 7.909 -7.619 -1.459 1.00 84.62 278 HIS A O 1
ATOM 2264 N N . PHE A 1 279 ? 6.217 -6.155 -1.665 1.00 84.06 279 PHE A N 1
ATOM 2265 C CA . PHE A 1 279 ? 6.969 -5.229 -2.522 1.00 84.06 279 PHE A CA 1
ATOM 2266 C C . PHE A 1 279 ? 7.401 -3.948 -1.822 1.00 84.06 279 PHE A C 1
ATOM 2268 O O . PHE A 1 279 ? 8.476 -3.441 -2.111 1.00 84.06 279 PHE A O 1
ATOM 2275 N N . GLY A 1 280 ? 6.600 -3.431 -0.894 1.00 82.69 280 GLY A N 1
ATOM 2276 C CA . GLY A 1 280 ? 6.801 -2.109 -0.303 1.00 82.69 280 GLY A CA 1
ATOM 2277 C C . GLY A 1 280 ? 6.190 -0.980 -1.131 1.00 82.69 280 GLY A C 1
ATOM 2278 O O . GLY A 1 280 ? 6.632 0.154 -1.010 1.00 82.69 280 GLY A O 1
ATOM 2279 N N . VAL A 1 281 ? 5.173 -1.283 -1.942 1.00 85.31 281 VAL A N 1
ATOM 2280 C CA . VAL A 1 281 ? 4.353 -0.319 -2.699 1.00 85.31 281 VAL A CA 1
ATOM 2281 C C . VAL A 1 281 ? 2.904 -0.480 -2.263 1.00 85.31 281 VAL A C 1
ATOM 2283 O O . VAL A 1 281 ? 2.490 -1.587 -1.942 1.00 85.31 281 VAL A O 1
ATOM 2286 N N . GLU A 1 282 ? 2.129 0.596 -2.194 1.00 84.69 282 GLU A N 1
ATOM 2287 C CA . GLU A 1 282 ? 0.717 0.506 -1.811 1.00 84.69 282 GLU A CA 1
ATOM 2288 C C . GLU A 1 282 ? -0.136 0.120 -3.003 1.00 84.69 282 GLU A C 1
ATOM 2290 O O . GLU A 1 282 ? 0.101 0.596 -4.112 1.00 84.69 282 GLU A O 1
ATOM 2295 N N . PHE A 1 283 ? -1.156 -0.701 -2.764 1.00 86.56 283 PHE A N 1
ATOM 2296 C CA . PHE A 1 283 ? -2.149 -1.029 -3.774 1.00 86.56 283 PHE A CA 1
ATOM 2297 C C . PHE A 1 283 ? -3.449 -0.277 -3.502 1.00 86.56 283 PHE A C 1
ATOM 2299 O O . PHE A 1 283 ? -4.026 -0.347 -2.413 1.00 86.56 283 PHE A O 1
ATOM 2306 N N . GLU A 1 284 ? -3.903 0.442 -4.520 1.00 85.12 284 GLU A N 1
ATOM 2307 C CA . GLU A 1 284 ? -5.141 1.215 -4.533 1.00 85.12 284 GLU A CA 1
ATOM 2308 C C . GLU A 1 284 ? -6.117 0.570 -5.519 1.00 85.12 284 GLU A C 1
ATOM 2310 O O . GLU A 1 284 ? -5.718 0.019 -6.545 1.00 85.12 284 GLU A O 1
ATOM 2315 N N . LEU A 1 285 ? -7.411 0.658 -5.229 1.00 88.31 285 LEU A N 1
ATOM 2316 C CA . LEU A 1 285 ? -8.465 0.398 -6.196 1.00 88.31 285 LEU A CA 1
ATOM 2317 C C . LEU A 1 285 ? -9.363 1.613 -6.299 1.00 88.31 285 LEU A C 1
ATOM 2319 O O . LEU A 1 285 ? -9.814 2.153 -5.285 1.00 88.31 285 LEU A O 1
ATOM 2323 N N . ARG A 1 286 ? -9.680 1.996 -7.532 1.00 86.12 286 ARG A N 1
ATOM 2324 C CA . ARG A 1 286 ? -10.669 3.034 -7.812 1.00 86.12 286 ARG A CA 1
ATOM 2325 C C . ARG A 1 286 ? -11.923 2.414 -8.382 1.00 86.12 286 ARG A C 1
ATOM 2327 O O . ARG A 1 286 ? -11.858 1.675 -9.361 1.00 86.12 286 ARG A O 1
ATOM 2334 N N . ALA A 1 287 ? -13.059 2.746 -7.784 1.00 85.69 287 ALA A N 1
ATOM 2335 C CA . ALA A 1 287 ? -14.353 2.336 -8.289 1.00 85.69 287 ALA A CA 1
ATOM 2336 C C . ALA A 1 287 ? -14.998 3.437 -9.127 1.00 85.69 287 ALA A C 1
ATOM 2338 O O . ALA A 1 287 ? -15.099 4.595 -8.703 1.00 85.69 287 ALA A O 1
ATOM 2339 N N . ASN A 1 288 ? -15.498 3.052 -10.302 1.00 81.94 288 ASN A N 1
ATOM 2340 C CA . ASN A 1 288 ? -16.403 3.899 -11.070 1.00 81.94 288 ASN A CA 1
ATOM 2341 C C . ASN A 1 288 ? -17.793 3.962 -10.405 1.00 81.94 288 ASN A C 1
ATOM 2343 O O . ASN A 1 288 ? -18.030 3.327 -9.382 1.00 81.94 288 ASN A O 1
ATOM 2347 N N . ARG A 1 289 ? -18.747 4.722 -10.964 1.00 81.00 289 ARG A N 1
ATOM 2348 C CA . ARG A 1 289 ? -20.095 4.848 -10.369 1.00 81.00 289 ARG A CA 1
ATOM 2349 C C . ARG A 1 289 ? -20.785 3.493 -10.161 1.00 81.00 289 ARG A C 1
ATOM 2351 O O . ARG A 1 289 ? -21.390 3.295 -9.112 1.00 81.00 289 ARG A O 1
ATOM 2358 N N . GLN A 1 290 ? -20.708 2.598 -11.145 1.00 85.31 290 GLN A N 1
ATOM 2359 C CA . GLN A 1 290 ? -21.305 1.267 -11.044 1.00 85.31 290 GLN A CA 1
ATOM 2360 C C . GLN A 1 290 ? -20.533 0.401 -10.047 1.00 85.31 290 GLN A C 1
ATOM 2362 O O . GLN A 1 290 ? -21.147 -0.243 -9.210 1.00 85.31 290 GLN A O 1
ATOM 2367 N N . GLY A 1 291 ? -19.199 0.443 -10.084 1.00 88.88 291 GLY A N 1
ATOM 2368 C CA . GLY A 1 291 ? -18.355 -0.255 -9.119 1.00 88.88 291 GLY A CA 1
ATOM 2369 C C . GLY A 1 291 ? -18.640 0.176 -7.685 1.00 88.88 291 GLY A C 1
ATOM 2370 O O . GLY A 1 291 ? -18.794 -0.681 -6.828 1.00 88.88 291 GLY A O 1
ATOM 2371 N N . SER A 1 292 ? -18.795 1.479 -7.422 1.00 86.31 292 SER A N 1
ATOM 2372 C CA . SER A 1 292 ? -19.181 1.990 -6.102 1.00 86.31 292 SER A CA 1
ATOM 2373 C C . SER A 1 292 ? -20.524 1.409 -5.662 1.00 86.31 292 SER A C 1
ATOM 2375 O O . SER A 1 292 ? -20.629 0.933 -4.536 1.00 86.31 292 SER A O 1
ATOM 2377 N N . ALA A 1 293 ? -21.528 1.414 -6.547 1.00 86.31 293 ALA A N 1
ATOM 2378 C CA . ALA A 1 293 ? -22.850 0.867 -6.250 1.00 86.31 293 ALA A CA 1
ATOM 2379 C C . ALA A 1 293 ? -22.788 -0.639 -5.946 1.00 86.31 293 ALA A C 1
ATOM 2381 O O . ALA A 1 293 ? -23.339 -1.085 -4.943 1.00 86.31 293 ALA A O 1
ATOM 2382 N N . ASP A 1 294 ? -22.054 -1.408 -6.750 1.00 89.25 294 ASP A N 1
ATOM 2383 C CA . ASP A 1 294 ? -21.887 -2.849 -6.551 1.00 89.25 294 ASP A CA 1
ATOM 2384 C C . ASP A 1 294 ? -21.117 -3.145 -5.251 1.00 89.25 294 ASP A C 1
ATOM 2386 O O . ASP A 1 294 ? -21.470 -4.066 -4.513 1.00 89.25 294 ASP A O 1
ATOM 2390 N N . MET A 1 295 ? -20.124 -2.313 -4.915 1.00 89.88 295 MET A N 1
ATOM 2391 C CA . MET A 1 295 ? -19.350 -2.398 -3.674 1.00 89.88 295 MET A CA 1
ATOM 2392 C C . MET A 1 295 ? -20.194 -2.222 -2.409 1.00 89.88 295 MET A C 1
ATOM 2394 O O . MET A 1 295 ? -19.813 -2.753 -1.363 1.00 89.88 295 MET A O 1
ATOM 2398 N N . ALA A 1 296 ? -21.345 -1.543 -2.475 1.00 88.38 296 ALA A N 1
ATOM 2399 C CA . ALA A 1 296 ? -22.259 -1.446 -1.335 1.00 88.38 296 ALA A CA 1
ATOM 2400 C C . ALA A 1 296 ? -22.731 -2.828 -0.854 1.00 88.38 296 ALA A C 1
ATOM 2402 O O . ALA A 1 296 ? -22.860 -3.046 0.349 1.00 88.38 296 ALA A O 1
ATOM 2403 N N . ASN A 1 297 ? -22.895 -3.790 -1.771 1.00 90.75 297 ASN A N 1
ATOM 2404 C CA . ASN A 1 297 ? -23.300 -5.163 -1.444 1.00 90.75 297 ASN A CA 1
ATOM 2405 C C . ASN A 1 297 ? -22.225 -5.932 -0.658 1.00 90.75 297 ASN A C 1
ATOM 2407 O O . ASN A 1 297 ? -22.517 -6.932 -0.000 1.00 90.75 297 ASN A O 1
ATOM 2411 N N . PHE A 1 298 ? -20.974 -5.474 -0.727 1.00 92.12 298 PHE A N 1
ATOM 2412 C CA . PHE A 1 298 ? -19.828 -6.106 -0.079 1.00 92.12 298 PHE A CA 1
ATOM 2413 C C . PHE A 1 298 ? -19.414 -5.407 1.219 1.00 92.12 298 PHE A C 1
ATOM 2415 O O . PHE A 1 298 ? -18.478 -5.867 1.873 1.00 92.12 298 PHE A O 1
ATOM 2422 N N . TYR A 1 299 ? -20.103 -4.335 1.622 1.00 90.69 299 TYR A N 1
ATOM 2423 C CA . TYR A 1 299 ? -19.850 -3.629 2.878 1.00 90.69 299 TYR A CA 1
ATOM 2424 C C . TYR A 1 299 ? -20.118 -4.533 4.091 1.00 90.69 299 TYR A C 1
ATOM 2426 O O . TYR A 1 299 ? -21.166 -5.174 4.190 1.00 90.69 299 TYR A O 1
ATOM 2434 N N . LYS A 1 300 ? -19.163 -4.589 5.026 1.00 90.12 300 LYS A N 1
ATOM 2435 C CA . LYS A 1 300 ? -19.234 -5.406 6.253 1.00 90.12 300 LYS A CA 1
ATOM 2436 C C . LYS A 1 300 ? -19.271 -4.596 7.544 1.00 90.12 300 LYS A C 1
ATOM 2438 O O . LYS A 1 300 ? -19.284 -5.188 8.617 1.00 90.12 300 LYS A O 1
ATOM 2443 N N . GLY A 1 301 ? -19.339 -3.270 7.449 1.00 87.25 301 GLY A N 1
ATOM 2444 C CA . GLY A 1 301 ? -19.372 -2.387 8.611 1.00 87.25 301 GLY A CA 1
ATOM 2445 C C . GLY A 1 301 ? -18.100 -1.564 8.784 1.00 87.25 301 GLY A C 1
ATOM 2446 O O . GLY A 1 301 ? -17.200 -1.555 7.935 1.00 87.25 301 GLY A O 1
ATOM 2447 N N . ALA A 1 302 ? -18.056 -0.842 9.902 1.00 85.56 302 ALA A N 1
ATOM 2448 C CA . ALA A 1 302 ? -16.825 -0.249 10.395 1.00 85.56 302 ALA A CA 1
ATOM 2449 C C . ALA A 1 302 ? -15.871 -1.358 10.855 1.00 85.56 302 ALA A C 1
ATOM 2451 O O . ALA A 1 302 ? -16.297 -2.393 11.365 1.00 85.56 302 ALA A O 1
ATOM 2452 N N . ILE A 1 303 ? -14.581 -1.134 10.660 1.00 85.38 303 ILE A N 1
ATOM 2453 C CA . ILE A 1 303 ? -13.533 -2.017 11.169 1.00 85.38 303 ILE A CA 1
ATOM 2454 C C . ILE A 1 303 ? -13.488 -2.023 12.702 1.00 85.38 303 ILE A C 1
ATOM 2456 O O . ILE A 1 303 ? -13.678 -0.984 13.346 1.00 85.38 303 ILE A O 1
ATOM 2460 N N . THR A 1 304 ? -13.178 -3.185 13.276 1.00 86.75 304 THR A N 1
ATOM 2461 C CA . THR A 1 304 ? -12.961 -3.329 14.722 1.00 86.75 304 THR A CA 1
ATOM 2462 C C . THR A 1 304 ? -11.499 -3.074 15.104 1.00 86.75 304 THR A C 1
ATOM 2464 O O . THR A 1 304 ? -10.617 -2.959 14.245 1.00 86.75 304 THR A O 1
ATOM 2467 N N . ILE A 1 305 ? -11.219 -3.005 16.409 1.00 87.56 305 ILE A N 1
ATOM 2468 C CA . ILE A 1 305 ? -9.846 -2.911 16.926 1.00 87.56 305 ILE A CA 1
ATOM 2469 C C . ILE A 1 305 ? -9.038 -4.159 16.541 1.00 87.56 305 ILE A C 1
ATOM 2471 O O . ILE A 1 305 ? -7.877 -4.056 16.147 1.00 87.56 305 ILE A O 1
ATOM 2475 N N . GLU A 1 306 ? -9.650 -5.338 16.593 1.00 88.00 306 GLU A N 1
ATOM 2476 C CA . GLU A 1 306 ? -9.020 -6.602 16.216 1.00 88.00 306 GLU A CA 1
ATOM 2477 C C . GLU A 1 306 ? -8.698 -6.667 14.723 1.00 88.00 306 GLU A C 1
ATOM 2479 O O . GLU A 1 306 ? -7.613 -7.126 14.365 1.00 88.00 306 GLU A O 1
ATOM 2484 N N . ASP A 1 307 ? -9.594 -6.188 13.849 1.00 86.69 307 ASP A N 1
ATOM 2485 C CA . ASP A 1 307 ? -9.317 -6.095 12.408 1.00 86.69 307 ASP A CA 1
ATOM 2486 C C . ASP A 1 307 ? -8.038 -5.276 12.155 1.00 86.69 307 ASP A C 1
ATOM 2488 O O . ASP A 1 307 ? -7.176 -5.691 11.378 1.00 86.69 307 ASP A O 1
ATOM 2492 N N . LEU A 1 308 ? -7.878 -4.148 12.855 1.00 85.88 308 LEU A N 1
ATOM 2493 C CA . LEU A 1 308 ? -6.701 -3.285 12.737 1.00 85.88 308 LEU A CA 1
ATOM 2494 C C . LEU A 1 308 ? -5.425 -3.933 13.251 1.00 85.88 308 LEU A C 1
ATOM 2496 O O . LEU A 1 308 ? -4.389 -3.838 12.596 1.00 85.88 308 LEU A O 1
ATOM 2500 N N . VAL A 1 309 ? -5.489 -4.561 14.428 1.00 88.50 309 VAL A N 1
ATOM 2501 C CA . VAL A 1 309 ? -4.341 -5.253 15.023 1.00 88.50 309 VAL A CA 1
ATOM 2502 C C . VAL A 1 309 ? -3.875 -6.363 14.088 1.00 88.50 309 VAL A C 1
ATOM 2504 O O . VAL A 1 309 ? -2.694 -6.420 13.752 1.00 88.50 309 VAL A O 1
ATOM 2507 N N . ASN A 1 310 ? -4.798 -7.202 13.616 1.00 87.19 310 ASN A N 1
ATOM 2508 C CA . ASN A 1 310 ? -4.482 -8.341 12.759 1.00 87.19 310 ASN A CA 1
ATOM 2509 C C . ASN A 1 310 ? -3.908 -7.906 11.406 1.00 87.19 310 ASN A C 1
ATOM 2511 O O . ASN A 1 310 ? -2.912 -8.473 10.951 1.00 87.19 310 ASN A O 1
ATOM 2515 N N . ASP A 1 311 ? -4.499 -6.890 10.773 1.00 84.94 311 ASP A N 1
ATOM 2516 C CA . ASP A 1 311 ? -3.967 -6.326 9.530 1.00 84.94 311 ASP A CA 1
ATOM 2517 C C . ASP A 1 311 ? -2.564 -5.749 9.750 1.00 84.94 311 ASP A C 1
ATOM 2519 O O . ASP A 1 311 ? -1.623 -6.098 9.032 1.00 84.94 311 ASP A O 1
ATOM 2523 N N . ARG A 1 312 ? -2.385 -4.939 10.802 1.00 85.56 312 ARG A N 1
ATOM 2524 C CA . ARG A 1 312 ? -1.109 -4.280 11.084 1.00 85.56 312 ARG A CA 1
ATOM 2525 C C . ARG A 1 312 ? 0.005 -5.277 11.385 1.00 85.56 312 ARG A C 1
ATOM 2527 O O . ARG A 1 312 ? 1.096 -5.126 10.839 1.00 85.56 312 ARG A O 1
ATOM 2534 N N . VAL A 1 313 ? -0.265 -6.295 12.200 1.00 88.50 313 VAL A N 1
ATOM 2535 C CA . VAL A 1 313 ? 0.686 -7.382 12.479 1.00 88.50 313 VAL A CA 1
ATOM 2536 C C . VAL A 1 313 ? 1.066 -8.099 11.184 1.00 88.50 313 VAL A C 1
ATOM 2538 O O . VAL A 1 313 ? 2.251 -8.206 10.883 1.00 88.50 313 VAL A O 1
ATOM 2541 N N . SER A 1 314 ? 0.086 -8.473 10.355 1.00 87.12 314 SER A N 1
ATOM 2542 C CA . SER A 1 314 ? 0.347 -9.167 9.089 1.00 87.12 314 SER A CA 1
ATOM 2543 C C . SER A 1 314 ? 1.190 -8.341 8.107 1.00 87.12 314 SER A C 1
ATOM 2545 O O . SER A 1 314 ? 1.988 -8.892 7.347 1.00 87.12 314 SER A O 1
ATOM 2547 N N . VAL A 1 315 ? 1.030 -7.016 8.078 1.00 85.19 315 VAL A N 1
ATOM 2548 C CA . VAL A 1 315 ? 1.861 -6.125 7.246 1.00 85.19 315 VAL A CA 1
ATOM 2549 C C . VAL A 1 315 ? 3.291 -6.029 7.781 1.00 85.19 315 VAL A C 1
ATOM 2551 O O . VAL A 1 315 ? 4.237 -6.069 6.993 1.00 85.19 315 VAL A O 1
ATOM 2554 N N . ILE A 1 316 ? 3.455 -5.921 9.102 1.00 87.94 316 ILE A N 1
ATOM 2555 C CA . ILE A 1 316 ? 4.764 -5.870 9.770 1.00 87.94 316 ILE A CA 1
ATOM 2556 C C . ILE A 1 316 ? 5.534 -7.171 9.512 1.00 87.94 316 ILE A C 1
ATOM 2558 O O . ILE A 1 316 ? 6.671 -7.107 9.052 1.00 87.94 316 ILE A O 1
ATOM 2562 N N . GLU A 1 317 ? 4.902 -8.328 9.709 1.00 90.56 317 GLU A N 1
ATOM 2563 C CA . GLU A 1 317 ? 5.500 -9.652 9.480 1.00 90.56 317 GLU A CA 1
ATOM 2564 C C . GLU A 1 317 ? 5.913 -9.848 8.013 1.00 90.56 317 GLU A C 1
ATOM 2566 O O . GLU A 1 317 ? 7.067 -10.156 7.729 1.00 90.56 317 GLU A O 1
ATOM 2571 N N . ARG A 1 318 ? 5.032 -9.554 7.047 1.00 89.31 318 ARG A N 1
ATOM 2572 C CA . ARG A 1 318 ? 5.393 -9.658 5.617 1.00 89.31 318 ARG A CA 1
ATOM 2573 C C . ARG A 1 318 ? 6.504 -8.688 5.216 1.00 89.31 318 ARG A C 1
ATOM 2575 O O . ARG A 1 318 ? 7.357 -9.017 4.396 1.00 89.31 318 ARG A O 1
ATOM 2582 N N . THR A 1 319 ? 6.521 -7.490 5.801 1.00 88.69 319 THR A N 1
ATOM 2583 C CA . THR A 1 319 ? 7.606 -6.529 5.558 1.00 88.69 319 THR A CA 1
ATOM 2584 C C . THR A 1 319 ? 8.930 -7.029 6.128 1.00 88.69 319 THR A C 1
ATOM 2586 O O . THR A 1 319 ? 9.962 -6.882 5.477 1.00 88.69 319 THR A O 1
ATOM 2589 N N . GLN A 1 320 ? 8.917 -7.643 7.311 1.00 91.81 320 GLN A N 1
ATOM 2590 C CA . GLN A 1 320 ? 10.090 -8.294 7.885 1.00 91.81 320 GLN A CA 1
ATOM 2591 C C . GLN A 1 320 ? 10.612 -9.390 6.951 1.00 91.81 320 GLN A C 1
ATOM 2593 O O . GLN A 1 320 ? 11.789 -9.368 6.602 1.00 91.81 320 GLN A O 1
ATOM 2598 N N . GLU A 1 321 ? 9.742 -10.295 6.496 1.00 92.19 321 GLU A N 1
ATOM 2599 C CA . GLU A 1 321 ? 10.098 -11.368 5.557 1.00 92.19 321 GLU A CA 1
ATOM 2600 C C . GLU A 1 321 ? 10.747 -10.814 4.285 1.00 92.19 321 GLU A C 1
ATOM 2602 O O . GLU A 1 321 ? 11.819 -11.273 3.884 1.00 92.19 321 GLU A O 1
ATOM 2607 N N . ARG A 1 322 ? 10.148 -9.773 3.690 1.00 91.06 322 ARG A N 1
ATOM 2608 C CA . ARG A 1 322 ? 10.716 -9.074 2.533 1.00 91.06 322 ARG A CA 1
ATOM 2609 C C . ARG A 1 322 ? 12.112 -8.537 2.835 1.00 91.06 322 ARG A C 1
ATOM 2611 O O . ARG A 1 322 ? 13.034 -8.806 2.076 1.00 91.06 322 ARG A O 1
ATOM 2618 N N . LEU A 1 323 ? 12.283 -7.777 3.916 1.00 90.12 323 LEU A N 1
ATOM 2619 C CA . LEU A 1 323 ? 13.561 -7.133 4.236 1.00 90.12 323 LEU A CA 1
ATOM 2620 C C . LEU A 1 323 ? 14.660 -8.149 4.574 1.00 90.12 323 LEU A C 1
ATOM 2622 O O . LEU A 1 323 ? 15.808 -7.951 4.183 1.00 90.12 323 LEU A O 1
ATOM 2626 N N . ILE A 1 324 ? 14.314 -9.250 5.247 1.00 91.38 324 ILE A N 1
ATOM 2627 C CA . ILE A 1 324 ? 15.233 -10.365 5.504 1.00 91.38 324 ILE A CA 1
ATOM 2628 C C . ILE A 1 324 ? 15.642 -11.025 4.192 1.00 91.38 324 ILE A C 1
ATOM 2630 O O . ILE A 1 324 ? 16.819 -11.313 4.004 1.00 91.38 324 ILE A O 1
ATOM 2634 N N . LYS A 1 325 ? 14.702 -11.241 3.266 1.00 91.31 325 LYS A N 1
ATOM 2635 C CA . LYS A 1 325 ? 15.031 -11.775 1.940 1.00 91.31 325 LYS A CA 1
ATOM 2636 C C . LYS A 1 325 ? 15.966 -10.830 1.179 1.00 91.31 325 LYS A C 1
ATOM 2638 O O . LYS A 1 325 ? 16.975 -11.264 0.635 1.00 91.31 325 LYS A O 1
ATOM 2643 N N . GLN A 1 326 ? 15.686 -9.529 1.229 1.00 89.56 326 GLN A N 1
ATOM 2644 C CA . GLN A 1 326 ? 16.501 -8.500 0.582 1.00 89.56 326 GLN A CA 1
ATOM 2645 C C . GLN A 1 326 ? 17.909 -8.401 1.165 1.00 89.56 326 GLN A C 1
ATOM 2647 O O . GLN A 1 326 ? 18.860 -8.177 0.416 1.00 89.56 326 GLN A O 1
ATOM 2652 N N . ASN A 1 327 ? 18.049 -8.578 2.479 1.00 89.31 327 ASN A N 1
ATOM 2653 C CA . ASN A 1 327 ? 19.326 -8.563 3.175 1.00 89.31 327 ASN A CA 1
ATOM 2654 C C . ASN A 1 327 ? 19.355 -9.583 4.325 1.00 89.31 327 ASN A C 1
ATOM 2656 O O . ASN A 1 327 ? 19.117 -9.249 5.491 1.00 89.31 327 ASN A O 1
ATOM 2660 N N . SER A 1 328 ? 19.728 -10.820 3.997 1.00 89.12 328 SER A N 1
ATOM 2661 C CA . SER A 1 328 ? 19.764 -11.939 4.947 1.00 89.12 328 SER A CA 1
ATOM 2662 C C . SER A 1 328 ? 20.749 -11.728 6.099 1.00 89.12 328 SER A C 1
ATOM 2664 O O . SER A 1 328 ? 20.497 -12.188 7.211 1.00 89.12 328 SER A O 1
ATOM 2666 N N . THR A 1 329 ? 21.829 -10.969 5.884 1.00 90.00 329 THR A N 1
ATOM 2667 C CA . THR A 1 329 ? 22.812 -10.650 6.938 1.00 90.00 329 THR A CA 1
ATOM 2668 C C . THR A 1 329 ? 22.236 -9.784 8.058 1.00 90.00 329 THR A C 1
ATOM 2670 O O . THR A 1 329 ? 22.737 -9.809 9.177 1.00 90.00 329 THR A O 1
ATOM 2673 N N . ALA A 1 330 ? 21.153 -9.048 7.791 1.00 88.19 330 ALA A N 1
ATOM 2674 C CA . ALA A 1 330 ? 20.476 -8.217 8.780 1.00 88.19 330 ALA A CA 1
ATOM 2675 C C . ALA A 1 330 ? 19.329 -8.952 9.498 1.00 88.19 330 ALA A C 1
ATOM 2677 O O . ALA A 1 330 ? 18.555 -8.310 10.211 1.00 88.19 330 ALA A O 1
ATOM 2678 N N . LYS A 1 331 ? 19.214 -10.279 9.337 1.00 92.25 331 LYS A N 1
ATOM 2679 C CA . LYS A 1 331 ? 18.109 -11.077 9.878 1.00 92.25 331 LYS A CA 1
ATOM 2680 C C . LYS A 1 331 ? 17.881 -10.860 11.369 1.00 92.25 331 LYS A C 1
ATOM 2682 O O . LYS A 1 331 ? 16.792 -10.449 11.742 1.00 92.25 331 LYS A O 1
ATOM 2687 N N . GLU A 1 332 ? 18.898 -11.055 12.206 1.00 93.06 332 GLU A N 1
ATOM 2688 C CA . GLU A 1 332 ? 18.759 -10.923 13.667 1.00 93.06 332 GLU A CA 1
ATOM 2689 C C . GLU A 1 332 ? 18.289 -9.520 14.077 1.00 93.06 332 GLU A C 1
ATOM 2691 O O . GLU A 1 332 ? 17.422 -9.358 14.939 1.00 93.06 332 GLU A O 1
ATOM 2696 N N . LYS A 1 333 ? 18.812 -8.490 13.399 1.00 91.38 333 LYS A N 1
ATOM 2697 C CA . LYS A 1 333 ? 18.390 -7.100 13.593 1.00 91.38 333 LYS A CA 1
ATOM 2698 C C . LYS A 1 333 ? 16.918 -6.910 13.225 1.00 91.38 333 LYS A C 1
ATOM 2700 O O . LYS A 1 333 ? 16.197 -6.239 13.965 1.00 91.38 333 LYS A O 1
ATOM 2705 N N . TYR A 1 334 ? 16.474 -7.449 12.088 1.00 90.56 334 TYR A N 1
ATOM 2706 C CA . TYR A 1 334 ? 15.078 -7.347 11.663 1.00 90.56 334 TYR A CA 1
ATOM 2707 C C . TYR A 1 334 ? 14.147 -8.169 12.555 1.00 90.56 334 TYR A C 1
ATOM 2709 O O . TYR A 1 334 ? 13.094 -7.659 12.924 1.00 90.56 334 TYR A O 1
ATOM 2717 N N . ASP A 1 335 ? 14.551 -9.360 12.987 1.00 91.94 335 ASP A N 1
ATOM 2718 C CA . ASP A 1 335 ? 13.785 -10.195 13.913 1.00 91.94 335 ASP A CA 1
ATOM 2719 C C . ASP A 1 335 ? 13.526 -9.468 15.235 1.00 91.94 335 ASP A C 1
ATOM 2721 O O . ASP A 1 335 ? 12.380 -9.369 15.686 1.00 91.94 335 ASP A O 1
ATOM 2725 N N . LEU A 1 336 ? 14.560 -8.863 15.823 1.00 90.56 336 LEU A N 1
ATOM 2726 C CA . LEU A 1 336 ? 14.405 -8.070 17.040 1.00 90.56 336 LEU A CA 1
ATOM 2727 C C . LEU A 1 336 ? 13.540 -6.822 16.810 1.00 90.56 336 LEU A C 1
ATOM 2729 O O . LEU A 1 336 ? 12.632 -6.540 17.591 1.00 90.56 336 LEU A O 1
ATOM 2733 N N . LEU A 1 337 ? 13.803 -6.066 15.740 1.00 88.50 337 LEU A N 1
ATOM 2734 C CA . LEU A 1 337 ? 13.073 -4.832 15.453 1.00 88.50 337 LEU A CA 1
ATOM 2735 C C . LEU A 1 337 ? 11.581 -5.100 15.224 1.00 88.50 337 LEU A C 1
ATOM 2737 O O . LEU A 1 337 ? 10.738 -4.439 15.826 1.00 88.50 337 LEU A O 1
ATOM 2741 N N . PHE A 1 338 ? 11.243 -6.047 14.352 1.00 90.62 338 PHE A N 1
ATOM 2742 C CA . PHE A 1 338 ? 9.864 -6.289 13.940 1.00 90.62 338 PHE A CA 1
ATOM 2743 C C . PHE A 1 338 ? 9.061 -7.044 15.005 1.00 90.62 338 PHE A C 1
ATOM 2745 O O . PHE A 1 338 ? 7.890 -6.715 15.193 1.00 90.62 338 PHE A O 1
ATOM 2752 N N . SER A 1 339 ? 9.677 -7.933 15.796 1.00 91.25 339 SER A N 1
ATOM 2753 C CA . SER A 1 339 ? 9.003 -8.551 16.952 1.00 91.25 339 SER A CA 1
ATOM 2754 C C . SER A 1 339 ? 8.564 -7.515 17.993 1.00 91.25 339 SER A C 1
ATOM 2756 O O . SER A 1 339 ? 7.421 -7.550 18.447 1.00 91.25 339 SER A O 1
ATOM 2758 N N . GLN A 1 340 ? 9.407 -6.521 18.300 1.00 90.00 340 GLN A N 1
ATOM 2759 C CA . GLN A 1 340 ? 9.036 -5.408 19.186 1.00 90.00 340 GLN A CA 1
ATOM 2760 C C . GLN A 1 340 ? 7.883 -4.569 18.622 1.00 90.00 340 GLN A C 1
ATOM 2762 O O . GLN A 1 340 ? 7.049 -4.068 19.376 1.00 90.00 340 GLN A O 1
ATOM 2767 N N . ARG A 1 341 ? 7.827 -4.395 17.296 1.00 90.00 341 ARG A N 1
ATOM 2768 C CA . ARG A 1 341 ? 6.732 -3.672 16.635 1.00 90.00 341 ARG A CA 1
ATOM 2769 C C . ARG A 1 341 ? 5.425 -4.453 16.711 1.00 90.00 341 ARG A C 1
ATOM 2771 O O . ARG A 1 341 ? 4.418 -3.865 17.087 1.00 90.00 341 ARG A O 1
ATOM 2778 N N . VAL A 1 342 ? 5.442 -5.754 16.410 1.00 91.62 342 VAL A N 1
ATOM 2779 C CA 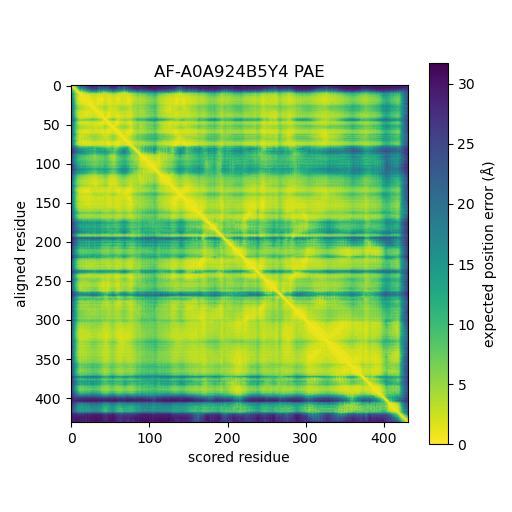. VAL A 1 342 ? 4.272 -6.640 16.553 1.00 91.62 342 VAL A CA 1
ATOM 2780 C C . VAL A 1 342 ? 3.748 -6.613 17.985 1.00 91.62 342 VAL A C 1
ATOM 2782 O O . VAL A 1 342 ? 2.548 -6.440 18.195 1.00 91.62 342 VAL A O 1
ATOM 2785 N N . GLU A 1 343 ? 4.638 -6.738 18.970 1.00 92.12 343 GLU A N 1
ATOM 2786 C CA . GLU A 1 343 ? 4.250 -6.717 20.379 1.00 92.12 343 GLU A CA 1
ATOM 2787 C C . GLU A 1 343 ? 3.608 -5.382 20.765 1.00 92.12 343 GLU A C 1
ATOM 2789 O O . GLU A 1 343 ? 2.543 -5.360 21.378 1.00 92.12 343 GLU A O 1
ATOM 2794 N N . ARG A 1 344 ? 4.183 -4.262 20.312 1.00 90.69 344 ARG A N 1
ATOM 2795 C CA . ARG A 1 344 ? 3.615 -2.931 20.540 1.00 90.69 344 ARG A CA 1
ATOM 2796 C C . ARG A 1 344 ? 2.205 -2.787 19.950 1.00 90.69 344 ARG A C 1
ATOM 2798 O O . ARG A 1 344 ? 1.324 -2.283 20.639 1.00 90.69 344 ARG A O 1
ATOM 2805 N N . VAL A 1 345 ? 1.950 -3.275 18.730 1.00 90.88 345 VAL A N 1
ATOM 2806 C CA . VAL A 1 345 ? 0.591 -3.269 18.137 1.00 90.88 345 VAL A CA 1
ATOM 2807 C C . VAL A 1 345 ? -0.400 -4.017 19.020 1.00 90.88 345 VAL A C 1
ATOM 2809 O O . VAL A 1 345 ? -1.508 -3.534 19.247 1.00 90.88 345 VAL A O 1
ATOM 2812 N N . LYS A 1 346 ? -0.013 -5.197 19.513 1.00 92.56 346 LYS A N 1
ATOM 2813 C CA . LYS A 1 346 ? -0.876 -6.022 20.365 1.00 92.56 346 LYS A CA 1
ATOM 2814 C C . LYS A 1 346 ? -1.171 -5.326 21.689 1.00 92.56 346 LYS A C 1
ATOM 2816 O O . LYS A 1 346 ? -2.330 -5.275 22.087 1.00 92.56 346 LYS A O 1
ATOM 2821 N N . GLN A 1 347 ? -0.162 -4.733 22.325 1.00 92.75 347 GLN A N 1
ATOM 2822 C CA . GLN A 1 347 ? -0.327 -3.961 23.559 1.00 92.75 347 GLN A CA 1
ATOM 2823 C C . GLN A 1 347 ? -1.248 -2.745 23.364 1.00 92.75 347 GLN A C 1
ATOM 2825 O O . GLN A 1 347 ? -2.162 -2.537 24.161 1.00 92.75 347 GLN A O 1
ATOM 2830 N N . GLU A 1 348 ? -1.070 -1.980 22.280 1.00 92.06 348 GLU A N 1
ATOM 2831 C CA . GLU A 1 348 ? -1.968 -0.870 21.922 1.00 92.06 348 GLU A CA 1
ATOM 2832 C C . GLU A 1 348 ? -3.407 -1.362 21.710 1.00 92.06 348 GLU A C 1
ATOM 2834 O O . GLU A 1 348 ? -4.347 -0.785 22.257 1.00 92.06 348 GLU A O 1
ATOM 2839 N N . GLY A 1 349 ? -3.583 -2.472 20.988 1.00 92.56 349 GLY A N 1
ATOM 2840 C CA . GLY A 1 349 ? -4.878 -3.122 20.800 1.00 92.56 349 GLY A CA 1
ATOM 2841 C C . GLY A 1 349 ? -5.542 -3.535 22.115 1.00 92.56 349 GLY A C 1
ATOM 2842 O O . GLY A 1 349 ? -6.722 -3.261 22.311 1.00 92.56 349 GLY A O 1
ATOM 2843 N N . MET A 1 350 ? -4.792 -4.136 23.047 1.00 92.88 350 MET A N 1
ATOM 2844 C CA . MET A 1 350 ? -5.308 -4.515 24.370 1.00 92.88 350 MET A CA 1
ATOM 2845 C C . MET A 1 350 ? -5.826 -3.303 25.146 1.00 92.88 350 MET A C 1
ATOM 2847 O O . MET A 1 350 ? -6.903 -3.376 25.734 1.00 92.88 350 MET A O 1
ATOM 2851 N N . ILE A 1 351 ? -5.082 -2.191 25.138 1.00 93.00 351 ILE A N 1
ATOM 2852 C CA . ILE A 1 351 ? -5.490 -0.947 25.807 1.00 93.00 351 ILE A CA 1
ATOM 2853 C C . ILE A 1 351 ? -6.795 -0.422 25.201 1.00 93.00 351 ILE A C 1
ATOM 2855 O O . ILE A 1 351 ? -7.716 -0.071 25.937 1.00 93.00 351 ILE A O 1
ATOM 2859 N N . LEU A 1 352 ? -6.897 -0.395 23.870 1.00 91.31 352 LEU A N 1
ATOM 2860 C CA . LEU A 1 352 ? -8.103 0.065 23.183 1.00 91.31 352 LEU A CA 1
ATOM 2861 C C . LEU A 1 352 ? -9.314 -0.829 23.470 1.00 91.31 352 LEU A C 1
ATOM 2863 O O . LEU A 1 352 ? -10.383 -0.298 23.752 1.00 91.31 352 LEU A O 1
ATOM 2867 N N . ILE A 1 353 ? -9.163 -2.158 23.438 1.00 91.44 353 ILE A N 1
ATOM 2868 C CA . ILE A 1 353 ? -10.263 -3.089 23.745 1.00 91.44 353 ILE A CA 1
ATOM 2869 C C . ILE A 1 353 ? -10.685 -2.936 25.207 1.00 91.44 353 ILE A C 1
ATOM 2871 O O . ILE A 1 353 ? -11.872 -2.812 25.483 1.00 91.44 353 ILE A O 1
ATOM 2875 N N . ALA A 1 354 ? -9.737 -2.846 26.144 1.00 90.19 354 ALA A N 1
ATOM 2876 C CA . ALA A 1 354 ? -10.040 -2.611 27.556 1.00 90.19 354 ALA A CA 1
ATOM 2877 C C . ALA A 1 354 ? -10.814 -1.292 27.761 1.00 90.19 354 ALA A C 1
ATOM 2879 O O . ALA A 1 354 ? -11.770 -1.224 28.540 1.00 90.19 354 ALA A O 1
ATOM 2880 N N . LEU A 1 355 ? -10.447 -0.238 27.024 1.00 89.62 355 LEU A N 1
ATOM 2881 C CA . LEU A 1 355 ? -11.199 1.015 27.004 1.00 89.62 355 LEU A CA 1
ATOM 2882 C C . LEU A 1 355 ? -12.576 0.856 26.345 1.00 89.62 355 LEU A C 1
ATOM 2884 O O . LEU A 1 355 ? -13.544 1.406 26.858 1.00 89.62 355 LEU A O 1
ATOM 2888 N N . GLN A 1 356 ? -12.715 0.114 25.255 1.00 89.00 356 GLN A N 1
ATOM 2889 C CA . GLN A 1 356 ? -14.005 -0.080 24.594 1.00 89.00 356 GLN A CA 1
ATOM 2890 C C . GLN A 1 356 ? -14.978 -0.901 25.456 1.00 89.00 356 GLN A C 1
ATOM 2892 O O . GLN A 1 356 ? -16.145 -0.543 25.597 1.00 89.00 356 GLN A O 1
ATOM 2897 N N . GLU A 1 357 ? -14.485 -1.963 26.088 1.00 87.00 357 GLU A N 1
ATOM 2898 C CA . GLU A 1 357 ? -15.266 -2.900 26.901 1.00 87.00 357 GLU A CA 1
ATOM 2899 C C . GLU A 1 357 ? -15.445 -2.449 28.360 1.00 87.00 357 GLU A C 1
ATOM 2901 O O . GLU A 1 357 ? -15.955 -3.195 29.190 1.00 87.00 357 GLU A O 1
ATOM 2906 N N . ASN A 1 358 ? -15.060 -1.213 28.688 1.00 84.19 358 ASN A N 1
ATOM 2907 C CA . ASN A 1 358 ? -15.245 -0.631 30.021 1.00 84.19 358 ASN A CA 1
ATOM 2908 C C . ASN A 1 358 ? -14.537 -1.375 31.164 1.00 84.19 358 ASN A C 1
ATOM 2910 O O . ASN A 1 358 ? -15.074 -1.492 32.264 1.00 84.19 358 ASN A O 1
ATOM 2914 N N . TYR A 1 359 ? -13.297 -1.804 30.930 1.00 85.62 359 TYR A N 1
ATOM 2915 C CA . TYR A 1 359 ? -12.446 -2.372 31.976 1.00 85.62 359 TYR A CA 1
ATOM 2916 C C . TYR A 1 359 ? -12.068 -1.291 32.999 1.00 85.62 359 TYR A C 1
ATOM 2918 O O . TYR A 1 359 ? -12.189 -0.087 32.737 1.00 85.62 359 TYR A O 1
ATOM 2926 N N . THR A 1 360 ? -11.614 -1.719 34.181 1.00 84.50 360 THR A N 1
ATOM 2927 C CA . THR A 1 360 ? -11.347 -0.788 35.284 1.00 84.50 360 THR A CA 1
ATOM 2928 C C . THR A 1 360 ? -10.152 0.130 34.989 1.00 84.50 360 THR A C 1
ATOM 2930 O O . THR A 1 360 ? -9.213 -0.290 34.300 1.00 84.50 360 THR A O 1
ATOM 2933 N N . PRO A 1 361 ? -10.140 1.362 35.536 1.00 87.50 361 PRO A N 1
ATOM 2934 C CA . PRO A 1 361 ? -8.997 2.273 35.461 1.00 87.50 361 PRO A CA 1
ATOM 2935 C C . PRO A 1 361 ? -7.654 1.614 35.805 1.00 87.50 361 PRO A C 1
ATOM 2937 O O . PRO A 1 361 ? -6.674 1.814 35.092 1.00 87.50 361 PRO A O 1
ATOM 2940 N N . GLU A 1 362 ? -7.615 0.777 36.844 1.00 87.56 362 GLU A N 1
ATOM 2941 C CA . GLU A 1 362 ? -6.408 0.081 37.308 1.00 87.56 362 GLU A CA 1
ATOM 2942 C C . GLU A 1 362 ? -5.901 -0.918 36.265 1.00 87.56 362 GLU A C 1
ATOM 2944 O O . GLU A 1 362 ? -4.698 -1.008 36.023 1.00 87.56 362 GLU A O 1
ATOM 2949 N N . THR A 1 363 ? -6.817 -1.635 35.608 1.00 87.25 363 THR A N 1
ATOM 2950 C CA . THR A 1 363 ? -6.476 -2.598 34.556 1.00 87.25 363 THR A CA 1
ATOM 2951 C C . THR A 1 363 ? -5.868 -1.889 33.350 1.00 87.25 363 THR A C 1
ATOM 2953 O O . THR A 1 363 ? -4.817 -2.295 32.854 1.00 87.25 363 THR A O 1
ATOM 2956 N N . VAL A 1 364 ? -6.482 -0.789 32.905 1.00 89.94 364 VAL A N 1
ATOM 2957 C CA . VAL A 1 364 ? -5.968 -0.000 31.775 1.00 89.94 364 VAL A CA 1
ATOM 2958 C C . VAL A 1 364 ? -4.631 0.660 32.131 1.00 89.94 364 VAL A C 1
ATOM 2960 O O . VAL A 1 364 ? -3.715 0.660 31.311 1.00 89.94 364 VAL A O 1
ATOM 2963 N N . GLN A 1 365 ? -4.474 1.165 33.358 1.00 90.06 365 GLN A N 1
ATOM 2964 C CA . GLN A 1 365 ? -3.217 1.750 33.832 1.00 90.06 365 GLN A CA 1
ATOM 2965 C C . GLN A 1 365 ? -2.086 0.712 33.880 1.00 90.06 365 GLN A C 1
ATOM 2967 O O . GLN A 1 365 ? -0.956 1.016 33.488 1.00 90.06 365 GLN A O 1
ATOM 2972 N N . LEU A 1 366 ? -2.383 -0.518 34.313 1.00 90.12 366 LEU A N 1
ATOM 2973 C CA . LEU A 1 366 ? -1.426 -1.622 34.295 1.00 90.12 366 LEU A CA 1
ATOM 2974 C C . LEU A 1 366 ? -0.995 -1.952 32.861 1.00 90.12 366 LEU A C 1
ATOM 2976 O O . LEU A 1 366 ? 0.205 -2.025 32.600 1.00 90.12 366 LEU A O 1
ATOM 2980 N N . LEU A 1 367 ? -1.939 -2.072 31.922 1.00 91.44 367 LEU A N 1
ATOM 2981 C CA . LEU A 1 367 ? -1.626 -2.294 30.505 1.00 91.44 367 LEU A CA 1
ATOM 2982 C C . LEU A 1 367 ? -0.769 -1.158 29.925 1.00 91.44 367 LEU A C 1
ATOM 2984 O O . LEU A 1 367 ? 0.227 -1.421 29.254 1.00 91.44 367 LEU A O 1
ATOM 2988 N N . LEU A 1 368 ? -1.099 0.100 30.237 1.00 90.69 368 LEU A N 1
ATOM 2989 C CA . LEU A 1 368 ? -0.326 1.264 29.799 1.00 90.69 368 LEU A CA 1
ATOM 2990 C C . LEU A 1 368 ? 1.104 1.256 30.360 1.00 90.69 368 LEU A C 1
ATOM 2992 O O . LEU A 1 368 ? 2.038 1.624 29.654 1.00 90.69 368 LEU A O 1
ATOM 2996 N N . SER A 1 369 ? 1.301 0.814 31.607 1.00 89.50 369 SER A N 1
ATOM 2997 C CA . SER A 1 369 ? 2.639 0.717 32.213 1.00 89.50 369 SER A CA 1
ATOM 2998 C C . SER A 1 369 ? 3.529 -0.358 31.576 1.00 89.50 369 SER A C 1
ATOM 3000 O O . SER A 1 369 ? 4.752 -0.264 31.653 1.00 89.50 369 SER A O 1
ATOM 3002 N N . GLN A 1 370 ? 2.920 -1.363 30.937 1.00 89.56 370 GLN A N 1
ATOM 3003 C CA . GLN A 1 370 ? 3.605 -2.457 30.241 1.00 89.56 370 GLN A CA 1
ATOM 3004 C C . GLN A 1 370 ? 3.902 -2.139 28.768 1.00 89.56 370 GLN A C 1
ATOM 3006 O O . GLN A 1 370 ? 4.601 -2.913 28.108 1.00 89.56 370 GLN A O 1
ATOM 3011 N N . LEU A 1 371 ? 3.372 -1.026 28.248 1.00 88.81 371 LEU A N 1
ATOM 3012 C CA . LEU A 1 371 ? 3.547 -0.623 26.860 1.00 88.81 371 LEU A CA 1
ATOM 3013 C C . LEU A 1 371 ? 5.028 -0.351 26.558 1.00 88.81 371 LEU A C 1
ATOM 3015 O O . LEU A 1 371 ? 5.683 0.445 27.236 1.00 88.81 371 LEU A O 1
ATOM 3019 N N . ILE A 1 372 ? 5.552 -0.978 25.504 1.00 84.19 372 ILE A N 1
ATOM 3020 C CA . ILE A 1 372 ? 6.909 -0.719 25.011 1.00 84.19 372 ILE A CA 1
ATOM 3021 C C . ILE A 1 372 ? 7.031 0.766 24.641 1.00 84.19 372 ILE A C 1
ATOM 3023 O O . ILE A 1 372 ? 6.363 1.241 23.722 1.00 84.19 372 ILE A O 1
ATOM 3027 N N . GLN A 1 373 ? 7.918 1.493 25.328 1.00 73.12 373 GLN A N 1
ATOM 3028 C CA . GLN A 1 373 ? 8.104 2.933 25.131 1.00 73.12 373 GLN A CA 1
ATOM 3029 C C . GLN A 1 373 ? 8.774 3.248 23.787 1.00 73.12 373 GLN A C 1
ATOM 3031 O O . GLN A 1 373 ? 9.997 3.330 23.679 1.00 73.12 373 GLN A O 1
ATOM 3036 N N . ARG A 1 374 ? 7.950 3.427 22.753 1.00 72.19 374 ARG A N 1
ATOM 3037 C CA . ARG A 1 374 ? 8.292 3.970 21.431 1.00 72.19 374 ARG A CA 1
ATOM 3038 C C . ARG A 1 374 ? 7.067 4.668 20.837 1.00 72.19 374 ARG A C 1
ATOM 3040 O O . ARG A 1 374 ? 5.978 4.590 21.399 1.00 72.19 374 ARG A O 1
ATOM 3047 N N . SER A 1 375 ? 7.245 5.337 19.697 1.00 72.81 375 SER A N 1
ATOM 3048 C CA . SER A 1 375 ? 6.132 5.929 18.949 1.00 72.81 375 SER A CA 1
ATOM 3049 C C . SER A 1 375 ? 5.037 4.889 18.675 1.00 72.81 375 SER A C 1
ATOM 3051 O O . SER A 1 375 ? 5.378 3.759 18.300 1.00 72.81 375 SER A O 1
ATOM 3053 N N . PRO A 1 376 ? 3.751 5.258 18.826 1.00 76.19 376 PRO A N 1
ATOM 3054 C CA . PRO A 1 376 ? 2.657 4.332 18.585 1.00 76.19 376 PRO A CA 1
ATOM 3055 C C . PRO A 1 376 ? 2.705 3.714 17.182 1.00 76.19 376 PRO A C 1
ATOM 3057 O O . PRO A 1 376 ? 3.127 4.339 16.205 1.00 76.19 376 PRO A O 1
ATOM 3060 N N . GLU A 1 377 ? 2.283 2.461 17.071 1.00 80.62 377 GLU A N 1
ATOM 3061 C CA . GLU A 1 377 ? 2.304 1.694 15.826 1.00 80.62 377 GLU A CA 1
ATOM 3062 C C . GLU A 1 377 ? 0.918 1.639 15.188 1.00 80.62 377 GLU A C 1
ATOM 3064 O O . GLU A 1 377 ? 0.756 1.965 14.008 1.00 80.62 377 GLU A O 1
ATOM 3069 N N . LEU A 1 378 ? -0.080 1.264 15.986 1.00 79.00 378 LEU A N 1
ATOM 3070 C CA . LEU A 1 378 ? -1.485 1.205 15.628 1.00 79.00 378 LEU A CA 1
ATOM 3071 C C . LEU A 1 378 ? -2.049 2.624 15.624 1.00 79.00 378 LEU A C 1
ATOM 3073 O O . LEU A 1 378 ? -2.506 3.082 14.593 1.00 79.00 378 LEU A O 1
ATOM 3077 N N . VAL A 1 379 ? -1.907 3.393 16.697 1.00 73.62 379 VAL A N 1
ATOM 3078 C CA . VAL A 1 379 ? -2.692 4.628 16.953 1.00 73.62 379 VAL A CA 1
ATOM 3079 C C . VAL A 1 379 ? -1.953 5.949 16.730 1.00 73.62 379 VAL A C 1
ATOM 3081 O O . VAL A 1 379 ? -2.273 6.970 17.332 1.00 73.62 379 VAL A O 1
ATOM 3084 N N . ASN A 1 380 ? -0.951 5.954 15.857 1.00 76.06 380 ASN A N 1
ATOM 3085 C CA . ASN A 1 380 ? -0.159 7.151 15.582 1.00 76.06 380 ASN A CA 1
ATOM 3086 C C . ASN A 1 380 ? -0.905 8.168 14.703 1.00 76.06 380 ASN A C 1
ATOM 3088 O O . ASN A 1 380 ? -0.843 8.107 13.476 1.00 76.06 380 ASN A O 1
ATOM 3092 N N . ILE A 1 381 ? -1.636 9.064 15.359 1.00 74.12 381 ILE A N 1
ATOM 3093 C CA . ILE A 1 381 ? -2.458 10.126 14.773 1.00 74.12 381 ILE A CA 1
ATOM 3094 C C . ILE A 1 381 ? -1.692 11.440 14.857 1.00 74.12 381 ILE A C 1
ATOM 3096 O O . ILE A 1 381 ? -1.183 11.800 15.921 1.00 74.12 381 ILE A O 1
ATOM 3100 N N . ASP A 1 382 ? -1.656 12.181 13.750 1.00 70.06 382 ASP A N 1
ATOM 3101 C CA . ASP A 1 382 ? -0.982 13.477 13.703 1.00 70.06 382 ASP A CA 1
ATOM 3102 C C . ASP A 1 382 ? -1.592 14.416 14.765 1.00 70.06 382 ASP A C 1
ATOM 3104 O O . ASP A 1 382 ? -2.799 14.661 14.796 1.00 70.06 382 ASP A O 1
ATOM 3108 N N . GLY A 1 383 ? -0.750 14.927 15.669 1.00 72.12 383 GLY A N 1
ATOM 3109 C CA . GLY A 1 383 ? -1.164 15.846 16.734 1.00 72.12 383 GLY A CA 1
ATOM 3110 C C . GLY A 1 383 ? -1.822 15.199 17.960 1.00 72.12 383 GLY A C 1
ATOM 3111 O O . GLY A 1 383 ? -2.320 15.931 18.813 1.00 72.12 383 GLY A O 1
ATOM 3112 N N . THR A 1 384 ? -1.822 13.866 18.087 1.00 78.00 384 THR A N 1
ATOM 3113 C CA . THR A 1 384 ? -2.357 13.166 19.271 1.00 78.00 384 THR A CA 1
ATOM 3114 C C . THR A 1 384 ? -1.282 12.321 19.952 1.00 78.00 384 THR A C 1
ATOM 3116 O O . THR A 1 384 ? -0.747 11.389 19.356 1.00 78.00 384 THR A O 1
ATOM 3119 N N . ASP A 1 385 ? -1.004 12.597 21.229 1.00 86.62 385 ASP A N 1
ATOM 3120 C CA . ASP A 1 385 ? -0.188 11.710 22.065 1.00 86.62 385 ASP A CA 1
ATOM 3121 C C . ASP A 1 385 ? -1.061 10.597 22.660 1.00 86.62 385 ASP A C 1
ATOM 3123 O O . ASP A 1 385 ? -1.958 10.855 23.468 1.00 86.62 385 ASP A O 1
ATOM 3127 N N . PHE A 1 386 ? -0.801 9.350 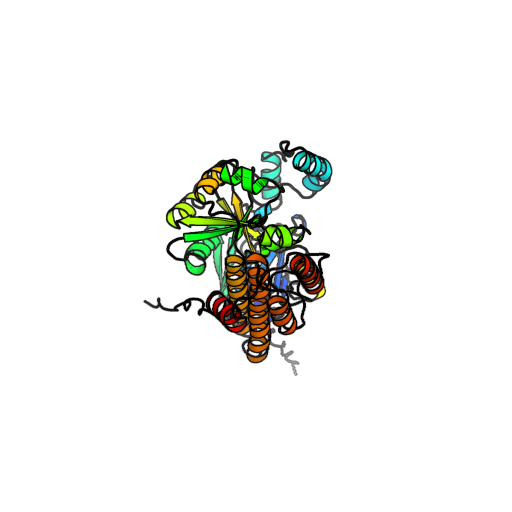22.260 1.00 86.69 386 PHE A N 1
ATOM 3128 C CA . PHE A 1 386 ? -1.624 8.209 22.661 1.00 86.69 386 PHE A CA 1
ATOM 3129 C C . PHE A 1 386 ? -1.645 8.000 24.176 1.00 86.69 386 PHE A C 1
ATOM 3131 O O . PHE A 1 386 ? -2.713 7.820 24.754 1.00 86.69 386 PHE A O 1
ATOM 3138 N N . ASN A 1 387 ? -0.490 8.076 24.838 1.00 88.38 387 ASN A N 1
ATOM 3139 C CA . ASN A 1 387 ? -0.399 7.833 26.277 1.00 88.38 387 ASN A CA 1
ATOM 3140 C C . ASN A 1 387 ? -1.202 8.872 27.070 1.00 88.38 387 ASN A C 1
ATOM 3142 O O . ASN A 1 387 ? -1.932 8.522 27.999 1.00 88.38 387 ASN A O 1
ATOM 3146 N N . SER A 1 388 ? -1.107 10.143 26.681 1.00 88.88 388 SER A N 1
ATOM 3147 C CA . SER A 1 388 ? -1.895 11.231 27.262 1.00 88.88 388 SER A CA 1
ATOM 3148 C C . SER A 1 388 ? -3.389 11.047 26.994 1.00 88.88 388 SER A C 1
ATOM 3150 O O . SER A 1 388 ? -4.202 11.231 27.901 1.00 88.88 388 SER A O 1
ATOM 3152 N N . TRP A 1 389 ? -3.766 10.624 25.782 1.00 90.62 389 TRP A N 1
ATOM 3153 C CA . TRP A 1 389 ? -5.161 10.339 25.438 1.00 90.62 389 TRP A CA 1
ATOM 3154 C C . TRP A 1 389 ? -5.740 9.168 26.252 1.00 90.62 389 TRP A C 1
ATOM 3156 O O . TRP A 1 389 ? -6.863 9.265 26.754 1.00 90.62 389 TRP A O 1
ATOM 3166 N N . VAL A 1 390 ? -4.970 8.094 26.464 1.00 90.06 390 VAL A N 1
ATOM 3167 C CA . VAL A 1 390 ? -5.374 6.960 27.314 1.00 90.06 390 VAL A CA 1
ATOM 3168 C C . VAL A 1 390 ? -5.591 7.424 28.753 1.00 90.06 390 VAL A C 1
ATOM 3170 O O . VAL A 1 390 ? -6.648 7.157 29.321 1.00 90.06 390 VAL A O 1
ATOM 3173 N N . ARG A 1 391 ? -4.644 8.175 29.335 1.00 89.50 391 ARG A N 1
ATOM 3174 C CA . ARG A 1 391 ? -4.759 8.692 30.714 1.00 89.50 391 ARG A CA 1
ATOM 3175 C C . ARG A 1 391 ? -6.003 9.556 30.908 1.00 89.50 391 ARG A C 1
ATOM 3177 O O . ARG A 1 391 ? -6.734 9.359 31.874 1.00 89.50 391 ARG A O 1
ATOM 3184 N N . LYS A 1 392 ? -6.311 10.430 29.947 1.00 88.62 392 LYS A N 1
ATOM 3185 C CA . LYS A 1 392 ? -7.542 11.231 29.966 1.00 88.62 392 LYS A CA 1
ATOM 3186 C C . LYS A 1 392 ? -8.802 10.354 29.998 1.00 88.62 392 LYS A C 1
ATOM 3188 O O . LYS A 1 392 ? -9.742 10.652 30.730 1.00 88.62 392 LYS A O 1
ATOM 3193 N N . ASN A 1 393 ? -8.830 9.263 29.233 1.00 86.00 393 ASN A N 1
ATOM 3194 C CA . ASN A 1 393 ? -9.954 8.323 29.240 1.00 86.00 393 ASN A CA 1
ATOM 3195 C C . ASN A 1 393 ? -10.061 7.536 30.557 1.00 86.00 393 ASN A C 1
ATOM 3197 O O . ASN A 1 393 ? -11.170 7.310 31.040 1.00 86.00 393 ASN A O 1
ATOM 3201 N N . ILE A 1 394 ? -8.932 7.168 31.171 1.00 86.12 394 ILE A N 1
ATOM 3202 C CA . ILE A 1 394 ? -8.895 6.552 32.508 1.00 86.12 394 ILE A CA 1
ATOM 3203 C C . ILE A 1 394 ? -9.527 7.495 33.546 1.00 86.12 394 ILE A C 1
ATOM 3205 O O . ILE A 1 394 ? -10.418 7.082 34.288 1.00 86.12 394 ILE A O 1
ATOM 3209 N N . GLU A 1 395 ? -9.129 8.770 33.565 1.00 83.12 395 GLU A N 1
ATOM 3210 C CA . GLU A 1 395 ? -9.660 9.782 34.494 1.00 83.12 395 GLU A CA 1
ATOM 3211 C C . GLU A 1 395 ? -11.168 10.007 34.333 1.00 83.12 395 GLU A C 1
ATOM 3213 O O . GLU A 1 395 ? -11.891 10.156 35.321 1.00 83.12 395 GLU A O 1
ATOM 3218 N N . LEU A 1 396 ? -11.661 10.022 33.090 1.00 78.75 396 LEU A N 1
ATOM 3219 C CA . LEU A 1 396 ? -13.091 10.144 32.806 1.00 78.75 396 LEU A CA 1
ATOM 3220 C C . LEU A 1 396 ? -13.880 8.940 33.340 1.00 78.75 396 LEU A C 1
ATOM 3222 O O . LEU A 1 396 ? -14.958 9.127 33.901 1.00 78.75 396 LEU A O 1
ATOM 3226 N N . LYS A 1 397 ? -13.332 7.724 33.231 1.00 71.31 397 LYS A N 1
ATOM 3227 C CA . LYS A 1 397 ? -13.974 6.489 33.717 1.00 71.31 397 LYS A CA 1
ATOM 3228 C C . LYS A 1 397 ? -13.913 6.307 35.228 1.00 71.31 397 LYS A C 1
ATOM 3230 O O . LYS A 1 397 ? -14.851 5.771 35.816 1.00 71.31 397 LYS A O 1
ATOM 3235 N N . ALA A 1 398 ? -12.851 6.775 35.879 1.00 67.06 398 ALA A N 1
ATOM 3236 C CA . ALA A 1 398 ? -12.760 6.757 37.339 1.00 67.06 398 ALA A CA 1
ATOM 3237 C C . ALA A 1 398 ? -13.922 7.534 37.991 1.00 67.06 398 ALA A C 1
ATOM 3239 O O . ALA A 1 398 ? -14.398 7.166 39.062 1.00 67.06 398 ALA A O 1
ATOM 3240 N N . LYS A 1 399 ? -14.451 8.553 37.300 1.00 62.66 399 LYS A N 1
ATOM 3241 C CA . LYS A 1 399 ? -15.611 9.338 37.746 1.00 62.66 399 LYS A CA 1
ATOM 3242 C C . LYS A 1 399 ? -16.954 8.601 37.615 1.00 62.66 399 LYS A C 1
ATOM 3244 O O . LYS A 1 399 ? -17.926 9.050 38.212 1.00 62.66 399 LYS A O 1
ATOM 3249 N N . THR A 1 400 ? -17.029 7.489 36.873 1.00 59.34 400 THR A N 1
ATOM 3250 C CA . THR A 1 400 ? -18.287 6.762 36.592 1.00 59.34 400 THR A CA 1
ATOM 3251 C C . THR A 1 400 ? -18.515 5.498 37.440 1.00 59.34 400 THR A C 1
ATOM 3253 O O . THR A 1 400 ? -19.568 4.883 37.318 1.00 59.34 400 THR A O 1
ATOM 3256 N N . GLY A 1 401 ? -17.582 5.113 38.324 1.00 54.00 401 GLY A N 1
ATOM 3257 C CA . GLY A 1 401 ? -17.845 4.162 39.423 1.00 54.00 401 GLY A CA 1
ATOM 3258 C C . GLY A 1 401 ? -18.013 2.670 39.072 1.00 54.00 401 GLY A C 1
ATOM 3259 O O . GLY A 1 401 ? -18.772 1.972 39.744 1.00 54.00 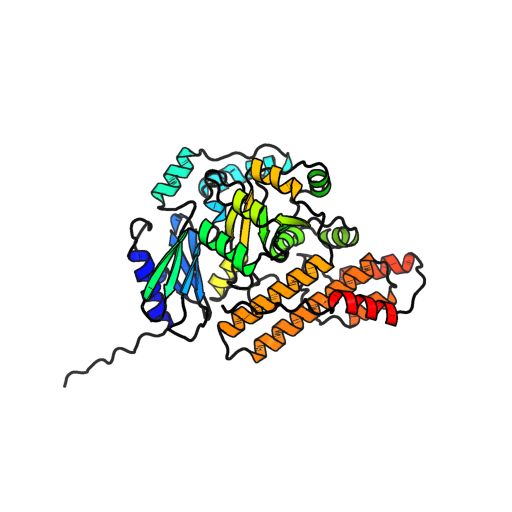401 GLY A O 1
ATOM 3260 N N . LEU A 1 402 ? -17.328 2.149 38.047 1.00 55.75 402 LEU A N 1
ATOM 3261 C CA . LEU A 1 402 ? -17.405 0.726 37.666 1.00 55.75 402 LEU A CA 1
ATOM 3262 C C . LEU A 1 402 ? -16.718 -0.198 38.697 1.00 55.75 402 LEU A C 1
ATOM 3264 O O . LEU A 1 402 ? -15.594 0.064 39.118 1.00 55.75 402 LEU A O 1
ATOM 3268 N N . LYS A 1 403 ? -17.381 -1.301 39.086 1.00 52.19 403 LYS A N 1
ATOM 3269 C CA . LYS A 1 403 ? -16.840 -2.335 39.995 1.00 52.19 403 LYS A CA 1
ATOM 3270 C C . LYS A 1 403 ? -16.103 -3.444 39.229 1.00 52.19 403 LYS A C 1
ATOM 3272 O O . LYS A 1 403 ? -16.537 -3.857 38.159 1.00 52.19 403 LYS A O 1
ATOM 3277 N N . ALA A 1 404 ? -15.006 -3.933 39.810 1.00 51.53 404 ALA A N 1
ATOM 3278 C CA . ALA A 1 404 ? -14.065 -4.862 39.186 1.00 51.53 404 ALA A CA 1
ATOM 3279 C C . ALA A 1 404 ? -14.581 -6.310 39.062 1.00 51.53 404 ALA A C 1
ATOM 3281 O O . ALA A 1 404 ? -15.202 -6.847 39.978 1.00 51.53 404 ALA A O 1
ATOM 3282 N N . THR A 1 405 ? -14.227 -6.955 37.947 1.00 57.66 405 THR A N 1
ATOM 3283 C CA . THR A 1 405 ? -14.038 -8.418 37.846 1.00 57.66 405 THR A CA 1
ATOM 3284 C C . THR A 1 405 ? -12.547 -8.715 38.083 1.00 57.66 405 THR A C 1
ATOM 3286 O O . THR A 1 405 ? -11.751 -7.778 38.160 1.00 57.66 405 THR A O 1
ATOM 3289 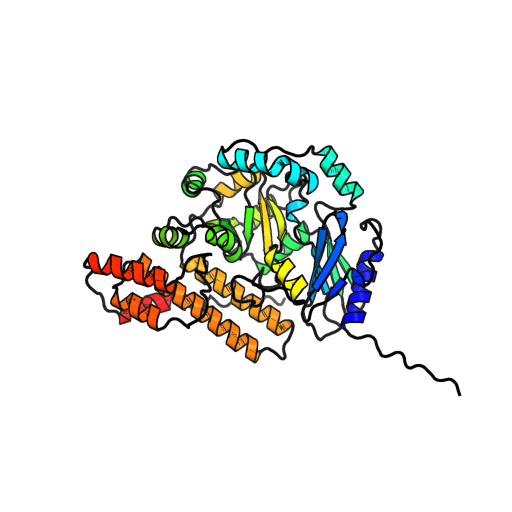N N . SER A 1 406 ? -12.130 -9.979 38.206 1.00 74.38 406 SER A N 1
ATOM 3290 C CA . SER A 1 406 ? -10.709 -10.329 38.381 1.00 74.38 406 SER A CA 1
ATOM 3291 C C . SER A 1 406 ? -9.835 -9.750 37.253 1.00 74.38 406 SER A C 1
ATOM 3293 O O . SER A 1 406 ? -9.968 -10.135 36.090 1.00 74.38 406 SER A O 1
ATOM 3295 N N . ILE A 1 407 ? -8.912 -8.841 37.599 1.00 70.62 407 ILE A N 1
ATOM 3296 C CA . ILE A 1 407 ? -7.976 -8.181 36.662 1.00 70.62 407 ILE A CA 1
ATOM 3297 C C . ILE A 1 407 ? -7.172 -9.225 35.868 1.00 70.62 407 ILE A C 1
ATOM 3299 O O . ILE A 1 407 ? -6.897 -9.062 34.679 1.00 70.62 407 ILE A O 1
ATOM 3303 N N . THR A 1 408 ? -6.806 -10.331 36.517 1.00 70.75 408 THR A N 1
ATOM 3304 C CA . THR A 1 408 ? -6.026 -11.409 35.903 1.00 70.75 408 THR A CA 1
ATOM 3305 C C . THR A 1 408 ? -6.811 -12.141 34.815 1.00 70.75 408 THR A C 1
ATOM 3307 O O . THR A 1 408 ? -6.251 -12.419 33.756 1.00 70.75 408 THR A O 1
ATOM 3310 N N . GLU A 1 409 ? -8.098 -12.415 35.037 1.00 71.69 409 GLU A N 1
ATOM 3311 C CA . GLU A 1 409 ? -8.968 -13.071 34.048 1.00 71.69 409 GLU A CA 1
ATOM 3312 C C . GLU A 1 409 ? -9.204 -12.163 32.835 1.00 71.69 409 GLU A C 1
ATOM 3314 O O . GLU A 1 409 ? -9.100 -12.608 31.693 1.00 71.69 409 GLU A O 1
ATOM 3319 N N . GLN A 1 410 ? -9.412 -10.868 33.084 1.00 71.69 410 GLN A N 1
ATOM 3320 C CA . GLN A 1 410 ? -9.556 -9.835 32.057 1.00 71.69 410 GLN A CA 1
ATOM 3321 C C . GLN A 1 410 ? -8.319 -9.740 31.146 1.00 71.69 410 GLN A C 1
ATOM 3323 O O . GLN A 1 410 ? -8.432 -9.741 29.920 1.00 71.69 410 GLN A O 1
ATOM 3328 N N . ILE A 1 411 ? -7.112 -9.729 31.722 1.00 75.50 411 ILE A N 1
ATOM 3329 C CA . ILE A 1 411 ? -5.865 -9.703 30.941 1.00 75.50 411 ILE A CA 1
ATOM 3330 C C . ILE A 1 411 ? -5.659 -11.013 30.169 1.00 75.50 411 ILE A C 1
ATOM 3332 O O . ILE A 1 411 ? -5.170 -10.987 29.036 1.00 75.50 411 ILE A O 1
ATOM 3336 N N . GLN A 1 412 ? -6.014 -12.162 30.751 1.00 77.88 412 GLN A N 1
ATOM 3337 C CA . GLN A 1 412 ? -5.913 -13.451 30.063 1.00 77.88 412 GLN A CA 1
ATOM 3338 C C . GLN A 1 412 ? -6.868 -13.548 28.868 1.00 77.88 412 GLN A C 1
ATOM 3340 O O . GLN A 1 412 ? -6.452 -14.048 27.820 1.00 77.88 412 GLN A O 1
ATOM 3345 N N . ASP A 1 413 ? -8.099 -13.042 28.979 1.00 77.88 413 ASP A N 1
ATOM 3346 C CA . ASP A 1 413 ? -9.039 -13.010 27.855 1.00 77.88 413 ASP A CA 1
ATOM 3347 C C . ASP A 1 413 ? -8.530 -12.112 26.718 1.00 77.88 413 ASP A C 1
ATOM 3349 O O . ASP A 1 413 ? -8.440 -12.559 25.572 1.00 77.88 413 ASP A O 1
ATOM 3353 N N . LEU A 1 414 ? -8.063 -10.897 27.036 1.00 78.62 414 LEU A N 1
ATOM 3354 C CA . LEU A 1 414 ? -7.444 -9.994 26.056 1.00 78.62 414 LEU A CA 1
ATOM 3355 C C . LEU A 1 414 ? -6.259 -10.656 25.337 1.00 78.62 414 LEU A C 1
ATOM 3357 O O . LEU A 1 414 ? -6.165 -10.621 24.106 1.00 78.62 414 LEU A O 1
ATOM 3361 N N . LYS A 1 415 ? -5.382 -11.333 26.093 1.00 80.12 415 LYS A N 1
ATOM 3362 C CA . LYS A 1 415 ? -4.275 -12.102 25.515 1.00 80.12 415 LYS A CA 1
ATOM 3363 C C . LYS A 1 415 ? -4.789 -13.218 24.612 1.00 80.12 415 LYS A C 1
ATOM 3365 O O . LYS A 1 415 ? -4.291 -13.386 23.507 1.00 80.12 415 LYS A O 1
ATOM 3370 N N . LYS A 1 416 ? -5.818 -13.959 25.018 1.00 79.31 416 LYS A N 1
ATOM 3371 C CA . LYS A 1 416 ? -6.404 -15.024 24.194 1.00 79.31 416 LYS A CA 1
ATOM 3372 C C . LYS A 1 416 ? -7.014 -14.486 22.898 1.00 79.31 416 LYS A C 1
ATOM 3374 O O . LYS A 1 416 ? -7.006 -15.205 21.903 1.00 79.31 416 LYS A O 1
ATOM 3379 N N . ARG A 1 417 ? -7.541 -13.262 22.877 1.00 76.19 417 ARG A N 1
ATOM 3380 C CA . ARG A 1 417 ? -8.100 -12.649 21.661 1.00 76.19 417 ARG A CA 1
ATOM 3381 C C . ARG A 1 417 ? -7.016 -12.185 20.689 1.00 76.19 417 ARG A C 1
ATOM 3383 O O . ARG A 1 417 ? -7.099 -12.517 19.513 1.00 76.19 417 ARG A O 1
ATOM 3390 N N . LEU A 1 418 ? -5.988 -11.487 21.180 1.00 79.94 418 LEU A N 1
ATOM 3391 C CA . LEU A 1 418 ? -4.960 -10.853 20.335 1.00 79.94 418 LEU A CA 1
ATOM 3392 C C . LEU A 1 418 ? -3.683 -11.690 20.124 1.00 79.94 418 LEU A C 1
ATOM 3394 O O . LEU A 1 418 ? -2.905 -11.415 19.212 1.00 79.94 418 LEU A O 1
ATOM 3398 N N . TYR A 1 419 ? -3.455 -12.712 20.954 1.00 71.75 419 TYR A N 1
ATOM 3399 C CA . TYR A 1 419 ? -2.308 -13.631 20.874 1.00 71.75 419 TYR A CA 1
ATOM 3400 C C . TYR A 1 419 ? -2.718 -15.068 20.555 1.00 71.75 419 TYR A C 1
ATOM 3402 O O . TYR A 1 419 ? -1.854 -15.951 20.529 1.00 71.75 419 TYR A O 1
ATOM 3410 N N . ARG A 1 420 ? -4.002 -15.341 20.268 1.00 59.72 420 ARG A N 1
ATOM 3411 C CA . ARG A 1 420 ? -4.336 -16.538 19.482 1.00 59.72 420 ARG A CA 1
ATOM 3412 C C . ARG A 1 420 ? -3.426 -16.494 18.267 1.00 59.72 420 ARG A C 1
ATOM 3414 O O . ARG A 1 420 ? -3.412 -15.472 17.586 1.00 59.72 420 ARG A O 1
ATOM 3421 N N . LYS A 1 421 ? -2.632 -17.555 18.060 1.00 42.97 421 LYS A N 1
ATOM 3422 C CA . LYS A 1 421 ? -1.800 -17.690 16.862 1.00 42.97 421 LYS A CA 1
ATOM 3423 C C . LYS A 1 421 ? -2.658 -17.215 15.699 1.00 42.97 421 LYS A C 1
ATOM 3425 O O . LYS A 1 421 ? -3.726 -17.794 15.478 1.00 42.97 421 LYS A O 1
ATOM 3430 N N . SER A 1 422 ? -2.213 -16.168 15.003 1.00 38.91 422 SER A N 1
ATOM 3431 C CA . SER A 1 422 ? -2.565 -15.973 13.604 1.00 38.91 422 SER A CA 1
ATOM 3432 C C . SER A 1 422 ? -2.522 -17.378 13.025 1.00 38.91 422 SER A C 1
ATOM 3434 O O . SER A 1 422 ? -1.481 -18.033 13.153 1.00 38.91 422 SER A O 1
ATOM 3436 N N . ILE A 1 423 ? -3.671 -17.913 12.593 1.00 29.95 423 ILE A N 1
ATOM 3437 C CA . ILE A 1 423 ? -3.733 -19.256 12.006 1.00 29.95 423 ILE A CA 1
ATOM 3438 C C . ILE A 1 423 ? -2.531 -19.333 11.073 1.00 29.95 423 ILE A C 1
ATOM 3440 O O . ILE A 1 423 ? -2.355 -18.374 10.309 1.00 29.95 423 ILE A O 1
ATOM 3444 N N . PRO A 1 424 ? -1.655 -20.348 11.218 1.00 30.88 424 PRO A N 1
ATOM 3445 C CA . PRO A 1 424 ? -0.440 -20.398 10.437 1.00 30.88 424 PRO A CA 1
ATOM 3446 C C . PRO A 1 424 ? -0.841 -20.143 8.993 1.00 30.88 424 PRO A C 1
ATOM 3448 O O . PRO A 1 424 ? -1.770 -20.773 8.481 1.00 30.88 424 PRO A O 1
ATOM 3451 N N . ILE A 1 425 ? -0.186 -19.161 8.377 1.00 35.69 425 ILE A N 1
ATOM 3452 C CA . ILE A 1 425 ? -0.092 -19.091 6.930 1.00 35.69 425 ILE A CA 1
ATOM 3453 C C . ILE A 1 425 ? 0.619 -20.397 6.583 1.00 35.69 425 ILE A C 1
ATOM 3455 O O . ILE A 1 425 ? 1.842 -20.483 6.622 1.00 35.69 425 ILE A O 1
ATOM 3459 N N . LEU A 1 426 ? -0.161 -21.468 6.437 1.00 27.55 426 LEU A N 1
ATOM 3460 C CA . LEU A 1 426 ? 0.329 -22.755 6.007 1.00 27.55 426 LEU A CA 1
ATOM 3461 C C . LEU A 1 426 ? 0.753 -22.527 4.566 1.00 27.55 426 LEU A C 1
ATOM 3463 O O . LEU A 1 426 ? -0.057 -22.475 3.644 1.00 27.55 426 LEU A O 1
ATOM 3467 N N . CYS A 1 427 ? 2.056 -22.316 4.417 1.00 33.25 427 CYS A N 1
ATOM 3468 C CA . CYS A 1 427 ? 2.804 -22.862 3.310 1.00 33.25 427 CYS A CA 1
ATOM 3469 C C . CYS A 1 427 ? 2.360 -24.314 3.128 1.00 33.25 427 CYS A C 1
ATOM 3471 O O . CYS A 1 427 ? 2.774 -25.160 3.907 1.00 33.25 427 CYS A O 1
ATOM 3473 N N . GLU A 1 428 ? 1.516 -24.583 2.139 1.00 30.00 428 GLU A N 1
ATOM 3474 C CA . GLU A 1 428 ? 1.411 -25.890 1.498 1.00 30.00 428 GLU A CA 1
ATOM 3475 C C . GLU A 1 428 ? 0.675 -25.729 0.166 1.00 30.00 428 GLU A C 1
ATOM 3477 O O . GLU A 1 428 ? -0.474 -25.297 0.096 1.00 30.00 428 GLU A O 1
ATOM 3482 N N . GLY A 1 429 ? 1.411 -26.001 -0.907 1.00 24.42 429 GLY A N 1
ATOM 3483 C CA . GLY A 1 429 ? 0.969 -25.862 -2.290 1.00 24.42 429 GLY A CA 1
ATOM 3484 C C . GLY A 1 429 ? 2.127 -25.932 -3.285 1.00 24.42 429 GLY A C 1
ATOM 3485 O O . GLY A 1 429 ? 2.115 -25.217 -4.280 1.00 24.42 429 GLY A O 1
ATOM 3486 N N . LEU A 1 430 ? 3.150 -26.740 -2.983 1.00 27.92 430 LEU A N 1
ATOM 3487 C CA . LEU A 1 430 ? 3.974 -27.377 -4.005 1.00 27.92 430 LEU A CA 1
ATOM 3488 C C . LEU A 1 430 ? 3.159 -28.565 -4.516 1.00 27.92 430 LEU A C 1
ATOM 3490 O O . LEU A 1 430 ? 3.028 -29.539 -3.781 1.00 27.92 430 LEU A O 1
ATOM 3494 N N . PHE A 1 431 ? 2.623 -28.454 -5.728 1.00 32.88 431 PHE A N 1
ATOM 3495 C CA . PHE A 1 431 ? 2.487 -29.544 -6.693 1.00 32.88 431 PHE A CA 1
ATOM 3496 C C . PHE A 1 431 ? 2.556 -28.957 -8.099 1.00 32.88 431 PHE A C 1
ATOM 3498 O O . PHE A 1 431 ? 1.859 -27.944 -8.340 1.00 32.88 431 PHE A O 1
#

Secondary structure (DSSP, 8-state):
------PPPPPHHHHHHHHHHHHHHT-GGG-SS---GGGEEE-SSEEEEEEETTTTEEEEEEESSTT-TTS-EEEEESSGGG--GGG---HHHHHHHHHHHHHHHHHTPPPP---HHHHHHHHHHTT--SSPEEEEE-TTT--EEEEEHHHHHHHHIIIII-BTTEEEEEEE-SSTTHHHHHHTT---TT-EEEES-HHHHHHHHTT-TTHHHHHHTT--SEEEEEEEHHHHHHHHSSSS-SEEEEEE--HHHHHHHHHHSS-EEGGGTTEEP-SSTTTS-EEEEEE-HHHHHHHHTTEEEEPPHHHHHHHHHHHHHHHHHHHHHH-GGGHHHHHHHHHHHHHHHHHHHHHHHHHHTT--HHHHHHHHHTS-SSS-SS---TT--HHHHHHHHHHHHHTT-PPPPPHHHHHHHHHHHHSS-----------

Solvent-accessible surface area (backbone atoms only — not comparable to full-atom values): 23722 Å² total; per-residue (Å²): 133,83,80,76,77,76,72,74,79,76,50,64,66,55,52,50,51,51,52,51,42,50,63,50,52,76,44,53,84,60,33,79,54,79,72,55,75,90,36,51,48,77,30,84,56,32,35,40,34,60,61,33,80,94,76,70,36,33,26,41,34,38,35,58,30,48,88,43,64,52,34,46,36,39,35,40,56,41,54,41,66,43,42,36,79,95,66,39,64,54,71,71,57,45,68,74,41,46,69,58,40,52,48,16,62,75,70,71,48,85,57,84,74,68,60,64,66,62,49,52,51,49,31,56,75,57,35,54,56,68,60,44,59,29,39,38,33,38,40,72,78,65,51,73,47,78,40,45,37,54,59,53,50,50,53,45,43,64,75,73,53,49,52,95,66,20,37,56,37,24,28,38,51,92,49,97,61,42,68,64,32,46,76,69,61,48,60,64,77,63,38,61,33,24,38,80,30,53,65,58,28,40,56,62,31,25,72,42,84,58,42,67,63,26,44,54,67,72,57,27,55,35,34,33,29,56,36,45,46,71,57,49,48,60,32,44,76,35,98,75,46,22,34,45,69,31,27,34,69,56,70,66,28,53,55,32,22,78,75,65,48,42,58,23,30,72,89,54,83,61,36,76,41,77,34,30,27,80,75,51,48,32,43,38,34,42,18,38,67,66,27,24,54,59,47,44,80,26,55,72,47,55,56,52,68,63,56,51,38,55,39,52,39,54,28,50,52,36,33,43,54,36,51,30,50,21,38,59,91,48,34,70,61,44,53,55,54,45,52,54,49,45,50,39,26,46,47,53,39,46,45,50,49,36,61,51,72,66,55,47,50,68,54,46,51,53,51,58,72,69,46,70,93,63,83,60,75,76,69,63,28,74,96,52,60,58,71,62,52,51,51,54,52,35,59,60,49,63,75,69,70,78,80,82,71,65,62,68,59,55,53,49,51,47,44,55,69,72,62,46,72,71,74,73,84,70,85,80,80,91,126

Nearest PDB structures (foldseek):
  3s84-assembly1_A  TM=4.170E-01  e=8.910E+00  Homo sapiens

Mean predicted aligned error: 8.36 Å

Sequence (431 aa):
MSLNSFAAEPTIQQQRVSLILKAFNNRPENLIRPLVESDIHMGPAGGRVDVNDKAKFSYYIHIAEANDMKSAITLIPMATSRFTPTYYQTDAWWDAHKTELEDAKLKGLPAPKQDMDEVMQWLQEMKLSTNPDVIEINGANGQVRYSKLQTYLLDFYLSKLAKNDKIILFRGAEKPDEISSWQKGVTPRGARYWTPTANYAWRYARKNTKFLDELLANKTPLFKFEIPVTQFKLMVDRKWQQLTLGTELTKKVHDSFDRTGNFQDQLQNNDPYLGEGHFGVEFELRANRQGSADMANFYKGAITIEDLVNDRVSVIERTQERLIKQNSTAKEKYDLLFSQRVERVKQEGMILIALQENYTPETVQLLLSQLIQRSPELVNIDGTDFNSWVRKNIELKAKTGLKATSITEQIQDLKKRLYRKSIPILCEGLF